Protein AF-0000000066246625 (afdb_homodimer)

Secondary structure (DSSP, 8-state):
--HHHHHHHHHHHHHHHH-S-SS--EEEEE--SSHHHHHHHHHHHHTTTTTT-SEEEEEEEE---STHHHHHHHHHHHHHHHTT--EEEEE--HHHHHHHHT--HHHHHHHHHHHHHHHHHHHHT-SEEE----HHHHHHHHHHHHHH---HHHHH---SEETTEE-TTTT--HHHHHHHHHHHT------GGGG-TTSHHHHIIIIIHHHHHHH-TTHHHHHHHHHHHHHHHHHHHHHHHHHHHHHHEETTEEEHHHHHTS-HHHHHHHHHHHHT---HHHHHHHHHHHHH--EEEEETTEEEEEETTEEEEPP--/--HHHHHHHHHHHHHHHH-S-SS--EEEEE--SSHHHHHHHHHHHHTTTTTT-SEEEEEEEE---STHHHHHHHHHHHHHHHTT--EEEEE--HHHHHHHHT--HHHHHHHHHHHHHHHHHHHHT-SEEE----HHHHHHHHHHHHHH---HHHHH---SEETTEE-TTTT--HHHHHHHHHHHT------GGGG-TTSHHHHIIIIIHHHHHHH-TTHHHHHHHHHHHHHHHHHHHHHHHHHHHHHHEETTEEEHHHHHTS-HHHHHHHHHHHHT---HHHHHHHHHHHHH--EEEEETTEEEEEETTEEEEPP--

Radius of gyration: 28.13 Å; Cα contacts (8 Å, |Δi|>4): 980; chains: 2; bounding box: 55×79×74 Å

Nearest PDB structures (foldseek):
  2e89-assembly2_C  TM=9.844E-01  e=4.772E-52  Aquifex aeolicus
  3a2k-assembly2_B  TM=9.152E-01  e=1.745E-19  Geobacillus kaustophilus
  1ni5-assembly1_A-2  TM=7.942E-01  e=8.695E-17  Escherichia coli
  6scy-assembly1_B  TM=7.956E-01  e=1.025E-09  Methanococcus maripaludis S2
  6scy-assembly1_A  TM=7.837E-01  e=1.794E-09  Methanococcus maripaludis S2

Structure (mmCIF, N/CA/C/O backbone):
data_AF-0000000066246625-model_v1
#
loop_
_entity.id
_entity.type
_entity.pdbx_description
1 polymer 'tRNA(Ile)-lysidine synthase'
#
loop_
_atom_site.group_PDB
_atom_site.id
_atom_site.type_symbol
_atom_site.label_atom_id
_atom_site.label_alt_id
_atom_site.label_comp_id
_atom_site.label_asym_id
_atom_site.label_entity_id
_atom_site.label_seq_id
_atom_site.pdbx_PDB_ins_code
_atom_site.Cartn_x
_atom_site.Cartn_y
_atom_site.Cartn_z
_atom_site.occupancy
_atom_site.B_iso_or_equiv
_atom_site.auth_seq_id
_atom_site.auth_comp_id
_atom_site.auth_asym_id
_atom_site.auth_atom_id
_atom_site.pdbx_PDB_model_num
ATOM 1 N N . MET A 1 1 ? 6.844 28.906 -13.219 1 78.12 1 MET A N 1
ATOM 2 C CA . MET A 1 1 ? 6.113 29.312 -12.023 1 78.12 1 MET A CA 1
ATOM 3 C C . MET A 1 1 ? 7.07 29.578 -10.867 1 78.12 1 MET A C 1
ATOM 5 O O . MET A 1 1 ? 8.008 28.812 -10.641 1 78.12 1 MET A O 1
ATOM 9 N N . ASN A 1 2 ? 6.992 30.719 -10.297 1 94 2 ASN A N 1
ATOM 10 C CA . ASN A 1 2 ? 7.895 31.016 -9.195 1 94 2 ASN A CA 1
ATOM 11 C C . ASN A 1 2 ? 7.66 30.094 -8 1 94 2 ASN A C 1
ATOM 13 O O . ASN A 1 2 ? 6.57 29.531 -7.848 1 94 2 ASN A O 1
ATOM 17 N N . PRO A 1 3 ? 8.641 29.812 -7.262 1 96.5 3 PRO A N 1
ATOM 18 C CA . PRO A 1 3 ? 8.578 28.875 -6.148 1 96.5 3 PRO A CA 1
ATOM 19 C C . PRO A 1 3 ? 7.473 29.203 -5.152 1 96.5 3 PRO A C 1
ATOM 21 O O . PRO A 1 3 ? 6.82 28.312 -4.613 1 96.5 3 PRO A O 1
ATOM 24 N N . GLU A 1 4 ? 7.258 30.453 -4.977 1 97.25 4 GLU A N 1
ATOM 25 C CA . GLU A 1 4 ? 6.207 30.875 -4.055 1 97.25 4 GLU A CA 1
ATOM 26 C C . GLU A 1 4 ? 4.828 30.484 -4.578 1 97.25 4 GLU A C 1
ATOM 28 O O . GLU A 1 4 ? 4.027 29.891 -3.854 1 97.25 4 GLU A O 1
ATOM 33 N N . SER A 1 5 ? 4.566 30.781 -5.801 1 97.5 5 SER A N 1
ATOM 34 C CA . SER A 1 5 ? 3.271 30.484 -6.406 1 97.5 5 SER A CA 1
ATOM 35 C C . SER A 1 5 ? 2.992 28.984 -6.41 1 97.5 5 SER A C 1
ATOM 37 O O . SER A 1 5 ? 1.848 28.562 -6.242 1 97.5 5 SER A O 1
ATOM 39 N N . ARG A 1 6 ? 4.035 28.25 -6.598 1 97.44 6 ARG A N 1
ATOM 40 C CA . ARG A 1 6 ? 3.895 26.797 -6.633 1 97.44 6 ARG A CA 1
ATOM 41 C C . ARG A 1 6 ? 3.395 26.266 -5.297 1 97.44 6 ARG A C 1
ATOM 43 O O . ARG A 1 6 ? 2.443 25.484 -5.25 1 97.44 6 ARG A O 1
ATOM 50 N N . VAL A 1 7 ? 4.008 26.688 -4.203 1 98.56 7 VAL A N 1
ATOM 51 C CA . VAL A 1 7 ? 3.635 26.219 -2.867 1 98.56 7 VAL A CA 1
ATOM 52 C C . VAL A 1 7 ? 2.238 26.734 -2.516 1 98.56 7 VAL A C 1
ATOM 54 O O . VAL A 1 7 ? 1.391 25.969 -2.051 1 98.56 7 VAL A O 1
ATOM 57 N N . ILE A 1 8 ? 1.948 27.984 -2.809 1 98.5 8 ILE A N 1
ATOM 58 C CA . ILE A 1 8 ? 0.669 28.594 -2.479 1 98.5 8 ILE A CA 1
ATOM 59 C C . ILE A 1 8 ? -0.456 27.891 -3.227 1 98.5 8 ILE A C 1
ATOM 61 O O . ILE A 1 8 ? -1.505 27.594 -2.646 1 98.5 8 ILE A O 1
ATOM 65 N N . ARG A 1 9 ? -0.233 27.578 -4.465 1 98.12 9 ARG A N 1
ATOM 66 C CA . ARG A 1 9 ? -1.24 26.891 -5.273 1 98.12 9 ARG A CA 1
ATOM 67 C C . ARG A 1 9 ? -1.572 25.516 -4.691 1 98.12 9 ARG A C 1
ATOM 69 O O . ARG A 1 9 ? -2.732 25.109 -4.695 1 98.12 9 ARG A O 1
ATOM 76 N N . LYS A 1 10 ? -0.578 24.844 -4.234 1 98.5 10 LYS A N 1
ATOM 77 C CA . LYS A 1 10 ? -0.792 23.516 -3.666 1 98.5 10 LYS A CA 1
ATOM 78 C C . LYS A 1 10 ? -1.55 23.594 -2.344 1 98.5 10 LYS A C 1
ATOM 80 O O . LYS A 1 10 ? -2.396 22.75 -2.055 1 98.5 10 LYS A O 1
ATOM 85 N N . VAL A 1 11 ? -1.234 24.609 -1.542 1 98.69 11 VAL A N 1
ATOM 86 C CA . VAL A 1 11 ? -1.95 24.797 -0.286 1 98.69 11 VAL A CA 1
ATOM 87 C C . VAL A 1 11 ? -3.414 25.125 -0.57 1 98.69 11 VAL A C 1
ATOM 89 O O . VAL A 1 11 ? -4.312 24.594 0.083 1 98.69 11 VAL A O 1
ATOM 92 N N . LEU A 1 12 ? -3.633 25.938 -1.558 1 98.38 12 LEU A N 1
ATOM 93 C CA . LEU A 1 12 ? -4.992 26.312 -1.937 1 98.38 12 LEU A CA 1
ATOM 94 C C . LEU A 1 12 ? -5.734 25.109 -2.525 1 98.38 12 LEU A C 1
ATOM 96 O O . LEU A 1 12 ? -6.926 24.938 -2.268 1 98.38 12 LEU A O 1
ATOM 100 N N . ALA A 1 13 ? -5.055 24.328 -3.332 1 97.75 13 ALA A N 1
ATOM 101 C CA . ALA A 1 13 ? -5.66 23.109 -3.873 1 97.75 13 ALA A CA 1
ATOM 102 C C . ALA A 1 13 ? -6.094 22.172 -2.752 1 97.75 13 ALA A C 1
ATOM 104 O O . ALA A 1 13 ? -7.172 21.578 -2.818 1 97.75 13 ALA A O 1
ATOM 105 N N . LEU A 1 14 ? -5.25 22.062 -1.766 1 98.06 14 LEU A N 1
ATOM 106 C CA . LEU A 1 14 ? -5.598 21.234 -0.619 1 98.06 14 LEU A CA 1
ATOM 107 C C . LEU A 1 14 ? -6.844 21.766 0.08 1 98.06 14 LEU A C 1
ATOM 109 O O . LEU A 1 14 ? -7.723 21 0.469 1 98.06 14 LEU A O 1
ATOM 113 N N . GLN A 1 15 ? -6.852 23.078 0.323 1 97.94 15 GLN A N 1
ATOM 114 C CA . GLN A 1 15 ? -8.016 23.688 0.948 1 97.94 15 GLN A CA 1
ATOM 115 C C . GLN A 1 15 ? -9.289 23.391 0.163 1 97.94 15 GLN A C 1
ATOM 117 O O . GLN A 1 15 ? -10.336 23.109 0.751 1 97.94 15 GLN A O 1
ATOM 122 N N . ASN A 1 16 ? -9.172 23.422 -1.112 1 96.06 16 ASN A N 1
ATOM 123 C CA . ASN A 1 16 ? -10.328 23.156 -1.963 1 96.06 16 ASN A CA 1
ATOM 124 C C . ASN A 1 16 ? -10.758 21.688 -1.871 1 96.06 16 ASN A C 1
ATOM 126 O O . ASN A 1 16 ? -11.945 21.391 -1.812 1 96.06 16 ASN A O 1
ATOM 130 N N . ASP A 1 17 ? -9.812 20.828 -1.846 1 94.69 17 ASP A N 1
ATOM 131 C CA . ASP A 1 17 ? -10.078 19.391 -1.855 1 94.69 17 ASP A CA 1
ATOM 132 C C . ASP A 1 17 ? -10.602 18.922 -0.5 1 94.69 17 ASP A C 1
ATOM 134 O O . ASP A 1 17 ? -11.484 18.062 -0.434 1 94.69 17 ASP A O 1
ATOM 138 N N . GLU A 1 18 ? -10.008 19.531 0.627 1 95.5 18 GLU A N 1
ATOM 139 C CA . GLU A 1 18 ? -10.156 18.875 1.925 1 95.5 18 GLU A CA 1
ATOM 140 C C . GLU A 1 18 ? -10.789 19.828 2.945 1 95.5 18 GLU A C 1
ATOM 142 O O . GLU A 1 18 ? -11.203 19.391 4.023 1 95.5 18 GLU A O 1
ATOM 147 N N . LYS A 1 19 ? -10.906 21.047 2.623 1 96 19 LYS A N 1
ATOM 148 C CA . LYS A 1 19 ? -11.445 22.062 3.541 1 96 19 LYS A CA 1
ATOM 149 C C . LYS A 1 19 ? -10.766 21.969 4.902 1 96 19 LYS A C 1
ATOM 151 O O . LYS A 1 19 ? -11.43 21.844 5.934 1 96 19 LYS A O 1
ATOM 156 N N . ILE A 1 20 ? -9.445 22.109 4.922 1 96 20 ILE A N 1
ATOM 157 C CA . ILE A 1 20 ? -8.672 21.922 6.145 1 96 20 ILE A CA 1
ATOM 158 C C . ILE A 1 20 ? -9.031 23 7.16 1 96 20 ILE A C 1
ATOM 160 O O . ILE A 1 20 ? -9.086 22.734 8.367 1 96 20 ILE A O 1
ATOM 164 N N . PHE A 1 21 ? -9.258 24.25 6.691 1 96.94 21 PHE A N 1
ATOM 165 C CA . PHE A 1 21 ? -9.797 25.328 7.531 1 96.94 21 PHE A CA 1
ATOM 166 C C . PHE A 1 21 ? -11.25 25.609 7.176 1 96.94 21 PHE A C 1
ATOM 168 O O . PHE A 1 21 ? -11.539 26.141 6.102 1 96.94 21 PHE A O 1
ATOM 175 N N . SER A 1 22 ? -12.109 25.141 7.957 1 95.19 22 SER A N 1
ATOM 176 C CA . SER A 1 22 ? -13.539 25.312 7.742 1 95.19 22 SER A CA 1
ATOM 177 C C . SER A 1 22 ? -14.203 25.969 8.953 1 95.19 22 SER A C 1
ATOM 179 O O . SER A 1 22 ? -15.016 25.359 9.633 1 95.19 22 SER A O 1
ATOM 181 N N . GLY A 1 23 ? -13.812 27.172 9.219 1 94.25 23 GLY A N 1
ATOM 182 C CA . GLY A 1 23 ? -14.375 27.938 10.32 1 94.25 23 GLY A CA 1
ATOM 183 C C . GLY A 1 23 ? -13.367 28.25 11.406 1 94.25 23 GLY A C 1
ATOM 184 O O . GLY A 1 23 ? -13.625 29.078 12.281 1 94.25 23 GLY A O 1
ATOM 185 N N . GLU A 1 24 ? -12.25 27.562 11.398 1 96.56 24 GLU A N 1
ATOM 186 C CA . GLU A 1 24 ? -11.188 27.891 12.344 1 96.56 24 GLU A CA 1
ATOM 187 C C . GLU A 1 24 ? -10.617 29.281 12.086 1 96.56 24 GLU A C 1
ATOM 189 O O . GLU A 1 24 ? -10.367 29.656 10.938 1 96.56 24 GLU A O 1
ATOM 194 N N . ARG A 1 25 ? -10.453 30.031 13.18 1 97.12 25 ARG A N 1
ATOM 195 C CA . ARG A 1 25 ? -10 31.422 13.031 1 97.12 25 ARG A CA 1
ATOM 196 C C . ARG A 1 25 ? -8.711 31.656 13.797 1 97.12 25 ARG A C 1
ATOM 198 O O . ARG A 1 25 ? -7.969 32.594 13.5 1 97.12 25 ARG A O 1
ATOM 205 N N . ARG A 1 26 ? -8.492 30.859 14.812 1 98.56 26 ARG A N 1
ATOM 206 C CA . ARG A 1 26 ? -7.277 30.953 15.617 1 98.56 26 ARG A CA 1
ATOM 207 C C . ARG A 1 26 ? -6.426 29.703 15.484 1 98.56 26 ARG A C 1
ATOM 209 O O . ARG A 1 26 ? -6.824 28.625 15.945 1 98.56 26 ARG A O 1
ATOM 216 N N . VAL A 1 27 ? -5.254 29.891 14.938 1 98.69 27 VAL A N 1
ATOM 217 C CA . VAL A 1 27 ? -4.434 28.734 14.586 1 98.69 27 VAL A CA 1
ATOM 218 C C . VAL A 1 27 ? -3.121 28.766 15.367 1 98.69 27 VAL A C 1
ATOM 220 O O . VAL A 1 27 ? -2.441 29.797 15.398 1 98.69 27 VAL A O 1
ATOM 223 N N . LEU A 1 28 ? -2.822 27.672 16.031 1 98.81 28 LEU A N 1
ATOM 224 C CA . LEU A 1 28 ? -1.542 27.484 16.703 1 98.81 28 LEU A CA 1
ATOM 225 C C . LEU A 1 28 ? -0.591 26.656 15.828 1 98.81 28 LEU A C 1
ATOM 227 O O . LEU A 1 28 ? -0.894 25.516 15.477 1 98.81 28 LEU A O 1
ATOM 231 N N . ILE A 1 29 ? 0.543 27.234 15.484 1 98.75 29 ILE A N 1
ATOM 232 C CA . ILE A 1 29 ? 1.502 26.547 14.633 1 98.75 29 ILE A CA 1
ATOM 233 C C . ILE A 1 29 ? 2.547 25.844 15.5 1 98.75 29 ILE A C 1
ATOM 235 O O . ILE A 1 29 ? 3.174 26.469 16.359 1 98.75 29 ILE A O 1
ATOM 239 N N . ALA A 1 30 ? 2.666 24.547 15.328 1 98.12 30 ALA A N 1
ATOM 240 C CA . ALA A 1 30 ? 3.814 23.859 15.906 1 98.12 30 ALA A CA 1
ATOM 241 C C . ALA A 1 30 ? 5.113 24.297 15.234 1 98.12 30 ALA A C 1
ATOM 243 O O . ALA A 1 30 ? 5.434 23.844 14.133 1 98.12 30 ALA A O 1
ATOM 244 N N . PHE A 1 31 ? 5.879 25.062 15.969 1 97 31 PHE A N 1
ATOM 245 C CA . PHE A 1 31 ? 7.008 25.766 15.367 1 97 31 PHE A CA 1
ATOM 246 C C . PHE A 1 31 ? 8.328 25.234 15.906 1 97 31 PHE A C 1
ATOM 248 O O . PHE A 1 31 ? 8.633 25.391 17.078 1 97 31 PHE A O 1
ATOM 255 N N . SER A 1 32 ? 9.086 24.656 15.062 1 92.94 32 SER A N 1
ATOM 256 C CA . SER A 1 32 ? 10.367 24.094 15.477 1 92.94 32 SER A CA 1
ATOM 257 C C . SER A 1 32 ? 11.516 25.031 15.141 1 92.94 32 SER A C 1
ATOM 259 O O . SER A 1 32 ? 12.617 24.906 15.68 1 92.94 32 SER A O 1
ATOM 261 N N . GLY A 1 33 ? 11.25 25.938 14.227 1 94.12 33 GLY A N 1
ATOM 262 C CA . GLY A 1 33 ? 12.312 26.797 13.727 1 94.12 33 GLY A CA 1
ATOM 263 C C . GLY A 1 33 ? 13 26.25 12.492 1 94.12 33 GLY A C 1
ATOM 264 O O . GLY A 1 33 ? 13.773 26.953 11.844 1 94.12 33 GLY A O 1
ATOM 265 N N . GLY A 1 34 ? 12.672 25.047 12.164 1 94.69 34 GLY A N 1
ATOM 266 C CA . GLY A 1 34 ? 13.203 24.469 10.938 1 94.69 34 GLY A CA 1
ATOM 267 C C . GLY A 1 34 ? 12.555 25.016 9.688 1 94.69 34 GLY A C 1
ATOM 268 O O . GLY A 1 34 ? 11.547 25.734 9.766 1 94.69 34 GLY A O 1
ATOM 269 N N . VAL A 1 35 ? 13.062 24.688 8.555 1 96.62 35 VAL A N 1
ATOM 270 C CA . VAL A 1 35 ? 12.656 25.281 7.285 1 96.62 35 VAL A CA 1
ATOM 271 C C . VAL A 1 35 ? 11.172 24.984 7.035 1 96.62 35 VAL A C 1
ATOM 273 O O . VAL A 1 35 ? 10.445 25.844 6.531 1 96.62 35 VAL A O 1
ATOM 276 N N . ASP A 1 36 ? 10.695 23.828 7.43 1 97.38 36 ASP A N 1
ATOM 277 C CA . ASP A 1 36 ? 9.305 23.453 7.168 1 97.38 36 ASP A CA 1
ATOM 278 C C . ASP A 1 36 ? 8.344 24.328 7.957 1 97.38 36 ASP A C 1
ATOM 280 O O . ASP A 1 36 ? 7.383 24.875 7.398 1 97.38 36 ASP A O 1
ATOM 284 N N . SER A 1 37 ? 8.625 24.484 9.25 1 97.75 37 SER A N 1
ATOM 285 C CA . SER A 1 37 ? 7.727 25.266 10.094 1 97.75 37 SER A CA 1
ATOM 286 C C . SER A 1 37 ? 7.809 26.75 9.766 1 97.75 37 SER A C 1
ATOM 288 O O . SER A 1 37 ? 6.812 27.469 9.852 1 97.75 37 SER A O 1
ATOM 290 N N . VAL A 1 38 ? 8.984 27.188 9.367 1 98.12 38 VAL A N 1
ATOM 291 C CA . VAL A 1 38 ? 9.164 28.578 8.969 1 98.12 38 VAL A CA 1
ATOM 292 C C . VAL A 1 38 ? 8.336 28.859 7.715 1 98.12 38 VAL A C 1
ATOM 294 O O . VAL A 1 38 ? 7.629 29.875 7.648 1 98.12 38 VAL A O 1
ATOM 297 N N . VAL A 1 39 ? 8.422 27.969 6.746 1 98.69 39 VAL A N 1
ATOM 298 C CA . VAL A 1 39 ? 7.688 28.156 5.5 1 98.69 39 VAL A CA 1
ATOM 299 C C . VAL A 1 39 ? 6.188 28.062 5.766 1 98.69 39 VAL A C 1
ATOM 301 O O . VAL A 1 39 ? 5.406 28.859 5.234 1 98.69 39 VAL A O 1
ATOM 304 N N . LEU A 1 40 ? 5.793 27.125 6.566 1 98.75 40 LEU A N 1
ATOM 305 C CA . LEU A 1 40 ? 4.383 27.016 6.93 1 98.75 40 LEU A CA 1
ATOM 306 C C . LEU A 1 40 ? 3.877 28.328 7.504 1 98.75 40 LEU A C 1
ATOM 308 O O . LEU A 1 40 ? 2.807 28.812 7.121 1 98.75 40 LEU A O 1
ATOM 312 N N . THR A 1 41 ? 4.66 28.875 8.453 1 98.62 41 THR A N 1
ATOM 313 C CA . THR A 1 41 ? 4.277 30.125 9.102 1 98.62 41 THR A CA 1
ATOM 314 C C . THR A 1 41 ? 4.121 31.234 8.07 1 98.62 41 THR A C 1
ATOM 316 O O . THR A 1 41 ? 3.117 31.953 8.07 1 98.62 41 THR A O 1
ATOM 319 N N . ASP A 1 42 ? 5.105 31.359 7.172 1 98.56 42 ASP A N 1
ATOM 320 C CA . ASP A 1 42 ? 5.074 32.406 6.148 1 98.56 42 ASP A CA 1
ATOM 321 C C . ASP A 1 42 ? 3.852 32.25 5.246 1 98.56 42 ASP A C 1
ATOM 323 O O . ASP A 1 42 ? 3.184 33.219 4.914 1 98.56 42 ASP A O 1
ATOM 327 N N . VAL A 1 43 ? 3.561 31.031 4.848 1 98.56 43 VAL A N 1
ATOM 328 C CA . VAL A 1 43 ? 2.451 30.719 3.953 1 98.56 43 VAL A CA 1
ATOM 329 C C . VAL A 1 43 ? 1.128 31.078 4.629 1 98.56 43 VAL A C 1
ATOM 331 O O . VAL A 1 43 ? 0.253 31.688 4.016 1 98.56 43 VAL A O 1
ATOM 334 N N . LEU A 1 44 ? 0.984 30.719 5.91 1 98.38 44 LEU A N 1
ATOM 335 C CA . LEU A 1 44 ? -0.272 30.969 6.609 1 98.38 44 LEU A CA 1
ATOM 336 C C . LEU A 1 44 ? -0.472 32.469 6.848 1 98.38 44 LEU A C 1
ATOM 338 O O . LEU A 1 44 ? -1.599 32.969 6.785 1 98.38 44 LEU A O 1
ATOM 342 N N . LEU A 1 45 ? 0.594 33.156 7.141 1 97.94 45 LEU A N 1
ATOM 343 C CA . LEU A 1 45 ? 0.494 34.594 7.301 1 97.94 45 LEU A CA 1
ATOM 344 C C . LEU A 1 45 ? 0.076 35.281 5.992 1 97.94 45 LEU A C 1
ATOM 346 O O . LEU A 1 45 ? -0.729 36.188 5.992 1 97.94 45 LEU A O 1
ATOM 350 N N . LYS A 1 46 ? 0.612 34.781 4.898 1 97.25 46 LYS A N 1
ATOM 351 C CA . LYS A 1 46 ? 0.278 35.312 3.578 1 97.25 46 LYS A CA 1
ATOM 352 C C . LYS A 1 46 ? -1.182 35.031 3.23 1 97.25 46 LYS A C 1
ATOM 354 O O . LYS A 1 46 ? -1.833 35.844 2.572 1 97.25 46 LYS A O 1
ATOM 359 N N . LEU A 1 47 ? -1.657 33.906 3.654 1 97.69 47 LEU A N 1
ATOM 360 C CA . LEU A 1 47 ? -3.006 33.5 3.293 1 97.69 47 LEU A CA 1
ATOM 361 C C . LEU A 1 47 ? -3.982 33.75 4.434 1 97.69 47 LEU A C 1
ATOM 363 O O . LEU A 1 47 ? -5.078 33.188 4.461 1 97.69 47 LEU A O 1
ATOM 367 N N . LYS A 1 48 ? -3.561 34.531 5.395 1 97.06 48 LYS A N 1
ATOM 368 C CA . LYS A 1 48 ? -4.34 34.812 6.598 1 97.06 48 LYS A CA 1
ATOM 369 C C . LYS A 1 48 ? -5.746 35.281 6.254 1 97.06 48 LYS A C 1
ATOM 371 O O . LYS A 1 48 ? -6.727 34.812 6.82 1 97.06 48 LYS A O 1
ATOM 376 N N . ASN A 1 49 ? -5.871 36.188 5.281 1 96.31 49 ASN A N 1
ATOM 377 C CA . ASN A 1 49 ? -7.16 36.75 4.887 1 96.31 49 ASN A CA 1
ATOM 378 C C . ASN A 1 49 ? -7.984 35.75 4.078 1 96.31 49 ASN A C 1
ATOM 380 O O . ASN A 1 49 ? -9.195 35.656 4.262 1 96.31 49 ASN A O 1
ATOM 384 N N . TYR A 1 50 ? -7.258 35.062 3.225 1 95.69 50 TYR A N 1
ATOM 385 C CA . TYR A 1 50 ? -7.949 34.094 2.416 1 95.69 50 TYR A CA 1
ATOM 386 C C . TYR A 1 50 ? -8.641 33.031 3.297 1 95.69 50 TYR A C 1
ATOM 388 O O . TYR A 1 50 ? -9.773 32.656 3.031 1 95.69 50 TYR A O 1
ATOM 396 N N . PHE A 1 51 ? -8.031 32.656 4.387 1 96.75 51 PHE A N 1
ATOM 397 C CA . PHE A 1 51 ? -8.555 31.625 5.277 1 96.75 51 PHE A CA 1
ATOM 398 C C . PHE A 1 51 ? -9.406 32.25 6.383 1 96.75 51 PHE A C 1
ATOM 400 O O . PHE A 1 51 ? -9.945 31.531 7.23 1 96.75 51 PHE A O 1
ATOM 407 N N . SER A 1 52 ? -9.523 33.531 6.422 1 96.44 52 SER A N 1
ATOM 408 C CA . SER A 1 52 ? -10.258 34.281 7.449 1 96.44 52 SER A CA 1
ATOM 409 C C . SER A 1 52 ? -9.703 33.969 8.836 1 96.44 52 SER A C 1
ATOM 411 O O . SER A 1 52 ? -10.469 33.75 9.781 1 96.44 52 SER A O 1
ATOM 413 N N . LEU A 1 53 ? -8.352 33.906 8.891 1 96.94 53 LEU A N 1
ATOM 414 C CA . LEU A 1 53 ? -7.707 33.688 10.18 1 96.94 53 LEU A CA 1
ATOM 415 C C . LEU A 1 53 ? -7.598 34.969 10.977 1 96.94 53 LEU A C 1
ATOM 417 O O . LEU A 1 53 ? -7.133 36 10.461 1 96.94 53 LEU A O 1
ATOM 421 N N . LYS A 1 54 ? -8 34.906 12.195 1 97.19 54 LYS A N 1
ATOM 422 C CA . LYS A 1 54 ? -7.93 36.094 13.07 1 97.19 54 LYS A CA 1
ATOM 423 C C . LYS A 1 54 ? -6.602 36.125 13.812 1 97.19 54 LYS A C 1
ATOM 425 O O . LYS A 1 54 ? -6.086 37.219 14.102 1 97.19 54 LYS A O 1
ATOM 430 N N . GLU A 1 55 ? -6.098 34.906 14.141 1 97.81 55 GLU A N 1
ATOM 431 C CA . GLU A 1 55 ? -4.844 34.844 14.891 1 97.81 55 GLU A CA 1
ATOM 432 C C . GLU A 1 55 ? -4.035 33.625 14.484 1 97.81 55 GLU A C 1
ATOM 434 O O . GLU A 1 55 ? -4.59 32.531 14.289 1 97.81 55 GLU A O 1
ATOM 439 N N . VAL A 1 56 ? -2.826 33.875 14.281 1 98.19 56 VAL A N 1
ATOM 440 C CA . VAL A 1 56 ? -1.84 32.812 14.086 1 98.19 56 VAL A CA 1
ATOM 441 C C . VAL A 1 56 ? -0.707 32.969 15.094 1 98.19 56 VAL A C 1
ATOM 443 O O . VAL A 1 56 ? -0.061 34.031 15.156 1 98.19 56 VAL A O 1
ATOM 446 N N . ALA A 1 57 ? -0.526 31.984 15.914 1 98.62 57 ALA A N 1
ATOM 447 C CA . ALA A 1 57 ? 0.515 32.031 16.938 1 98.62 57 ALA A CA 1
ATOM 448 C C . ALA A 1 57 ? 1.46 30.828 16.797 1 98.62 57 ALA A C 1
ATOM 450 O O . ALA A 1 57 ? 1.164 29.875 16.078 1 98.62 57 ALA A O 1
ATOM 451 N N . LEU A 1 58 ? 2.607 30.969 17.453 1 98.62 58 LEU A N 1
ATOM 452 C CA . LEU A 1 58 ? 3.623 29.922 17.391 1 98.62 58 LEU A CA 1
ATOM 453 C C . LEU A 1 58 ? 3.742 29.203 18.719 1 98.62 58 LEU A C 1
ATOM 455 O O . LEU A 1 58 ? 3.561 29.812 19.781 1 98.62 58 LEU A O 1
ATOM 459 N N . ALA A 1 59 ? 3.941 27.984 18.656 1 98.19 59 ALA A N 1
ATOM 460 C CA . ALA A 1 59 ? 4.305 27.203 19.844 1 98.19 59 ALA A CA 1
ATOM 461 C C . ALA A 1 59 ? 5.578 26.391 19.594 1 98.19 59 ALA A C 1
ATOM 463 O O . ALA A 1 59 ? 5.648 25.609 18.641 1 98.19 59 ALA A O 1
ATOM 464 N N . HIS A 1 60 ? 6.52 26.625 20.391 1 96.5 60 HIS A N 1
ATOM 465 C CA . HIS A 1 60 ? 7.805 25.953 20.281 1 96.5 60 HIS A CA 1
ATOM 466 C C . HIS A 1 60 ? 8.07 25.062 21.484 1 96.5 60 HIS A C 1
ATOM 468 O O . HIS A 1 60 ? 7.977 25.516 22.641 1 96.5 60 HIS A O 1
ATOM 474 N N . PHE A 1 61 ? 8.328 23.812 21.156 1 92.56 61 PHE A N 1
ATOM 475 C CA . PHE A 1 61 ? 8.641 22.859 22.219 1 92.56 61 PHE A CA 1
ATOM 476 C C . PHE A 1 61 ? 10.125 22.5 22.203 1 92.56 61 PHE A C 1
ATOM 478 O O . PHE A 1 61 ? 10.633 21.938 21.234 1 92.56 61 PHE A O 1
ATOM 485 N N . ASN A 1 62 ? 10.797 22.828 23.219 1 87.62 62 ASN A N 1
ATOM 486 C CA . ASN A 1 62 ? 12.211 22.531 23.391 1 87.62 62 ASN A CA 1
ATOM 487 C C . ASN A 1 62 ? 12.43 21.172 24.031 1 87.62 62 ASN A C 1
ATOM 489 O O . ASN A 1 62 ? 12.164 21 25.219 1 87.62 62 ASN A O 1
ATOM 493 N N . HIS A 1 63 ? 12.953 20.281 23.312 1 80.12 63 HIS A N 1
ATOM 494 C CA . HIS A 1 63 ? 13.117 18.891 23.734 1 80.12 63 HIS A CA 1
ATOM 495 C C . HIS A 1 63 ? 14.297 18.75 24.688 1 80.12 63 HIS A C 1
ATOM 497 O O . HIS A 1 63 ? 14.43 17.719 25.359 1 80.12 63 HIS A O 1
ATOM 503 N N . MET A 1 64 ? 15.102 19.703 24.781 1 70.75 64 MET A N 1
ATOM 504 C CA . MET A 1 64 ? 16.266 19.781 25.656 1 70.75 64 MET A CA 1
ATOM 505 C C . MET A 1 64 ? 17.219 18.609 25.406 1 70.75 64 MET A C 1
ATOM 507 O O . MET A 1 64 ? 17.766 18.031 26.344 1 70.75 64 MET A O 1
ATOM 511 N N . LEU A 1 65 ? 17.172 18.156 24.172 1 67.44 65 LEU A N 1
ATOM 512 C CA . LEU A 1 65 ? 17.953 16.953 23.859 1 67.44 65 LEU A CA 1
ATOM 513 C C . LEU A 1 65 ? 19.391 17.328 23.5 1 67.44 65 LEU A C 1
ATOM 515 O O . LEU A 1 65 ? 20.297 16.5 23.594 1 67.44 65 LEU A O 1
ATOM 519 N N . ARG A 1 66 ? 19.578 18.562 23.031 1 67.25 66 ARG A N 1
ATOM 520 C CA . ARG A 1 66 ? 20.906 18.969 22.578 1 67.25 66 ARG A CA 1
ATOM 521 C C . ARG A 1 66 ? 21.219 20.391 23.047 1 67.25 66 ARG A C 1
ATOM 523 O O . ARG A 1 66 ? 20.328 21.125 23.453 1 67.25 66 ARG A O 1
ATOM 530 N N . GLU A 1 67 ? 22.469 20.609 22.969 1 67.19 67 GLU A N 1
ATOM 531 C CA . GLU A 1 67 ? 22.938 21.938 23.344 1 67.19 67 GLU A CA 1
ATOM 532 C C . GLU A 1 67 ? 22.375 23 22.406 1 67.19 67 GLU A C 1
ATOM 534 O O . GLU A 1 67 ? 22.109 24.141 22.844 1 67.19 67 GLU A O 1
ATOM 539 N N . SER A 1 68 ? 22.141 22.578 21.281 1 72.44 68 SER A N 1
ATOM 540 C CA . SER A 1 68 ? 21.656 23.531 20.281 1 72.44 68 SER A CA 1
ATOM 541 C C . SER A 1 68 ? 20.203 23.906 20.531 1 72.44 68 SER A C 1
ATOM 543 O O . SER A 1 68 ? 19.672 24.812 19.891 1 72.44 68 SER A O 1
ATOM 545 N N . ALA A 1 69 ? 19.594 23.281 21.5 1 76.94 69 ALA A N 1
ATOM 546 C CA . ALA A 1 69 ? 18.172 23.5 21.781 1 76.94 69 ALA A CA 1
ATOM 547 C C . ALA A 1 69 ? 17.922 24.938 22.219 1 76.94 69 ALA A C 1
ATOM 549 O O . ALA A 1 69 ? 16.922 25.547 21.859 1 76.94 69 ALA A O 1
ATOM 550 N N . GLU A 1 70 ? 18.797 25.453 22.906 1 81.62 70 GLU A N 1
ATOM 551 C CA . GLU A 1 70 ? 18.641 26.828 23.391 1 81.62 70 GLU A CA 1
ATOM 552 C C . GLU A 1 70 ? 18.766 27.828 22.234 1 81.62 70 GLU A C 1
ATOM 554 O O . GLU A 1 70 ? 18.047 28.828 22.188 1 81.62 70 GLU A O 1
ATOM 559 N N . ARG A 1 71 ? 19.688 27.531 21.438 1 83.88 71 ARG A N 1
ATOM 560 C CA . ARG A 1 71 ? 19.859 28.359 20.25 1 83.88 71 ARG A CA 1
ATOM 561 C C . ARG A 1 71 ? 18.594 28.328 19.391 1 83.88 71 ARG A C 1
ATOM 563 O O . ARG A 1 71 ? 18.172 29.375 18.875 1 83.88 71 ARG A O 1
ATOM 570 N N . ASP A 1 72 ? 18.062 27.234 19.234 1 87.56 72 ASP A N 1
ATOM 571 C CA . ASP A 1 72 ? 16.859 27.078 18.438 1 87.56 72 ASP A CA 1
ATOM 572 C C . ASP A 1 72 ? 15.688 27.844 19.062 1 87.56 72 ASP A C 1
ATOM 574 O O . ASP A 1 72 ? 14.898 28.469 18.359 1 87.56 72 ASP A O 1
ATOM 578 N N . GLU A 1 73 ? 15.633 27.734 20.344 1 90.81 73 GLU A N 1
ATOM 579 C CA . GLU A 1 73 ? 14.586 28.438 21.062 1 90.81 73 GLU A CA 1
ATOM 580 C C . GLU A 1 73 ? 14.703 29.953 20.859 1 90.81 73 GLU A C 1
ATOM 582 O O . GLU A 1 73 ? 13.703 30.625 20.625 1 90.81 73 GLU A O 1
ATOM 587 N N . GLU A 1 74 ? 15.906 30.438 20.969 1 93.06 74 GLU A N 1
ATOM 588 C CA . GLU A 1 74 ? 16.141 31.859 20.781 1 93.06 74 GLU A CA 1
ATOM 589 C C . GLU A 1 74 ? 15.781 32.312 19.359 1 93.06 74 GLU A C 1
ATOM 591 O O . GLU A 1 74 ? 15.211 33.375 19.156 1 93.06 74 GLU A O 1
ATOM 596 N N . PHE A 1 75 ? 16.156 31.5 18.484 1 94.25 75 PHE A N 1
ATOM 597 C CA . PHE A 1 75 ? 15.781 31.766 17.094 1 94.25 75 PHE A CA 1
ATOM 598 C C . PHE A 1 75 ? 14.266 31.891 16.969 1 94.25 75 PHE A C 1
ATOM 600 O O . PHE A 1 75 ? 13.766 32.812 16.312 1 94.25 75 PHE A O 1
ATOM 607 N N . CYS A 1 76 ? 13.586 31 17.594 1 95.81 76 CYS A N 1
ATOM 608 C CA . CYS A 1 76 ? 12.133 30.969 17.5 1 95.81 76 CYS A CA 1
ATOM 609 C C . CYS A 1 76 ? 11.516 32.219 18.094 1 95.81 76 CYS A C 1
ATOM 611 O O . CYS A 1 76 ? 10.594 32.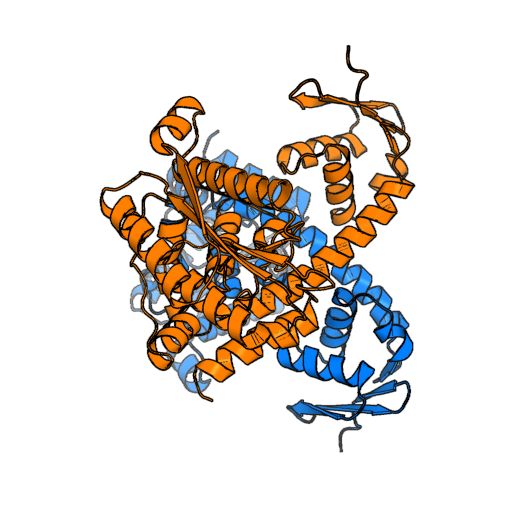812 17.531 1 95.81 76 CYS A O 1
ATOM 613 N N . LYS A 1 77 ? 12.039 32.625 19.203 1 96.38 77 LYS A N 1
ATOM 614 C CA . LYS A 1 77 ? 11.555 33.844 19.859 1 96.38 77 LYS A CA 1
ATOM 615 C C . LYS A 1 77 ? 11.812 35.094 19 1 96.38 77 LYS A C 1
ATOM 617 O O . LYS A 1 77 ? 10.938 35.938 18.859 1 96.38 77 LYS A O 1
ATOM 622 N N . GLU A 1 78 ? 12.961 35.125 18.469 1 96.88 78 GLU A N 1
ATOM 623 C CA . GLU A 1 78 ? 13.32 36.25 17.609 1 96.88 78 GLU A CA 1
ATOM 624 C C . GLU A 1 78 ? 12.453 36.281 16.344 1 96.88 78 GLU A C 1
ATOM 626 O O . GLU A 1 78 ? 12.031 37.344 15.906 1 96.88 78 GLU A O 1
ATOM 631 N N . PHE A 1 79 ? 12.32 35.094 15.797 1 96.62 79 PHE A N 1
ATOM 632 C CA . PHE A 1 79 ? 11.477 34.969 14.617 1 96.62 79 PHE A CA 1
ATOM 633 C C . PHE A 1 79 ? 10.078 35.5 14.883 1 96.62 79 PHE A C 1
ATOM 635 O O . PHE A 1 79 ? 9.547 36.281 14.07 1 96.62 79 PHE A O 1
ATOM 642 N N . ALA A 1 80 ? 9.508 35.156 16 1 97.62 80 ALA A N 1
ATOM 643 C CA . ALA A 1 80 ? 8.172 35.594 16.375 1 97.62 80 ALA A CA 1
ATOM 644 C C . ALA A 1 80 ? 8.141 37.125 16.594 1 97.62 80 ALA A C 1
ATOM 646 O O . ALA A 1 80 ? 7.223 37.812 16.141 1 97.62 80 ALA A O 1
ATOM 647 N N . LYS A 1 81 ? 9.125 37.594 17.297 1 97.12 81 LYS A N 1
ATOM 648 C CA . LYS A 1 81 ? 9.227 39.031 17.594 1 97.12 81 LYS A CA 1
ATOM 649 C C . LYS A 1 81 ? 9.289 39.844 16.312 1 97.12 81 LYS A C 1
ATOM 651 O O . LYS A 1 81 ? 8.578 40.844 16.172 1 97.12 81 LYS A O 1
ATOM 656 N N . GLU A 1 82 ? 10.055 39.438 15.406 1 96.44 82 GLU A N 1
ATOM 657 C CA . GLU A 1 82 ? 10.242 40.125 14.141 1 96.44 82 GLU A CA 1
ATOM 658 C C . GLU A 1 82 ? 8.945 40.188 13.344 1 96.44 82 GLU A C 1
ATOM 660 O O . GLU A 1 82 ? 8.727 41.125 12.578 1 96.44 82 GLU A O 1
ATOM 665 N N . ARG A 1 83 ? 8.102 39.281 13.547 1 96.06 83 ARG A N 1
ATOM 666 C CA . ARG A 1 83 ? 6.871 39.188 12.766 1 96.06 83 ARG A CA 1
ATOM 667 C C . ARG A 1 83 ? 5.66 39.594 13.617 1 96.06 83 ARG A C 1
ATOM 669 O O . ARG A 1 83 ? 4.52 39.438 13.18 1 96.06 83 ARG A O 1
ATOM 676 N N . ASN A 1 84 ? 5.949 40.031 14.812 1 96.56 84 ASN A N 1
ATOM 677 C CA . ASN A 1 84 ? 4.918 40.438 15.75 1 96.56 84 ASN A CA 1
ATOM 678 C C . ASN A 1 84 ? 3.906 39.344 16.016 1 96.56 84 ASN A C 1
ATOM 680 O O . ASN A 1 84 ? 2.697 39.562 15.922 1 96.56 84 ASN A O 1
ATOM 684 N N . MET A 1 85 ? 4.453 38.188 16.234 1 97.94 85 MET A N 1
ATOM 685 C CA . MET A 1 85 ? 3.607 37.031 16.531 1 97.94 85 MET A CA 1
ATOM 686 C C . MET A 1 85 ? 3.748 36.594 17.984 1 97.94 85 MET A C 1
ATOM 688 O O . MET A 1 85 ? 4.828 36.719 18.562 1 97.94 85 MET A O 1
ATOM 692 N N . LYS A 1 86 ? 2.627 36.188 18.516 1 98.12 86 LYS A N 1
ATOM 693 C CA . LYS A 1 86 ? 2.676 35.531 19.828 1 98.12 86 LYS A CA 1
ATOM 694 C C . LYS A 1 86 ? 3.354 34.156 19.75 1 98.12 86 LYS A C 1
ATOM 696 O O . LYS A 1 86 ? 3.121 33.406 18.812 1 98.12 86 LYS A O 1
ATOM 701 N N . ILE A 1 87 ? 4.23 33.875 20.734 1 98.12 87 ILE A N 1
ATOM 702 C CA . ILE A 1 87 ? 4.898 32.594 20.766 1 98.12 87 ILE A CA 1
ATOM 703 C C . ILE A 1 87 ? 4.832 31.984 22.172 1 98.12 87 ILE A C 1
ATOM 705 O O . ILE A 1 87 ? 5.004 32.719 23.156 1 98.12 87 ILE A O 1
ATOM 709 N N . PHE A 1 88 ? 4.445 30.75 22.219 1 98 88 PHE A N 1
ATOM 710 C CA . PHE A 1 88 ? 4.48 29.969 23.453 1 98 88 PHE A CA 1
ATOM 711 C C . PHE A 1 88 ? 5.656 29 23.438 1 98 88 PHE A C 1
ATOM 713 O O . PHE A 1 88 ? 5.898 28.312 22.453 1 98 88 PHE A O 1
ATOM 720 N N . VAL A 1 89 ? 6.41 29 24.531 1 96.38 89 VAL A N 1
ATOM 721 C CA . VAL A 1 89 ? 7.574 28.125 24.594 1 96.38 89 VAL A CA 1
ATOM 722 C C . VAL A 1 89 ? 7.414 27.141 25.75 1 96.38 89 VAL A C 1
ATOM 724 O O . VAL A 1 89 ? 7.031 27.531 26.859 1 96.38 89 VAL A O 1
ATOM 727 N N . GLY A 1 90 ? 7.523 25.891 25.406 1 93.25 90 GLY A N 1
ATOM 728 C CA . GLY A 1 90 ? 7.543 24.844 26.406 1 93.25 90 GLY A CA 1
ATOM 729 C C . GLY A 1 90 ? 8.844 24.062 26.438 1 93.25 90 GLY A C 1
ATOM 730 O O . GLY A 1 90 ? 9.555 23.984 25.422 1 93.25 90 GLY A O 1
ATOM 731 N N . LYS A 1 91 ? 9.188 23.562 27.641 1 91 91 LYS A N 1
ATOM 732 C CA . LYS A 1 91 ? 10.43 22.812 27.812 1 91 91 LYS A CA 1
ATOM 733 C C . LYS A 1 91 ? 10.227 21.609 28.719 1 91 91 LYS A C 1
ATOM 735 O O . LYS A 1 91 ? 9.523 21.703 29.734 1 91 91 LYS A O 1
ATOM 740 N N . GLU A 1 92 ? 10.68 20.547 28.219 1 88.81 92 GLU A N 1
ATOM 741 C CA . GLU A 1 92 ? 10.688 19.344 29.062 1 88.81 92 GLU A CA 1
ATOM 742 C C . GLU A 1 92 ? 11.883 18.453 28.734 1 88.81 92 GLU A C 1
ATOM 744 O O . GLU A 1 92 ? 12.375 18.453 27.594 1 88.81 92 GLU A O 1
ATOM 749 N N . ASP A 1 93 ? 12.32 17.719 29.672 1 88.31 93 ASP A N 1
ATOM 750 C CA . ASP A 1 93 ? 13.398 16.75 29.469 1 88.31 93 ASP A CA 1
ATOM 751 C C . ASP A 1 93 ? 12.875 15.461 28.844 1 88.31 93 ASP A C 1
ATOM 753 O O . ASP A 1 93 ? 12.492 14.531 29.562 1 88.31 93 ASP A O 1
ATOM 757 N N . VAL A 1 94 ? 13.008 15.375 27.516 1 87.81 94 VAL A N 1
ATOM 758 C CA . VAL A 1 94 ? 12.43 14.266 26.766 1 87.81 94 VAL A CA 1
ATOM 759 C C . VAL A 1 94 ? 13.156 12.969 27.109 1 87.81 94 VAL A C 1
ATOM 761 O O . VAL A 1 94 ? 12.539 11.906 27.188 1 87.81 94 VAL A O 1
ATOM 764 N N . ARG A 1 95 ? 14.438 13.039 27.312 1 85.81 95 ARG A N 1
ATOM 765 C CA . ARG A 1 95 ? 15.234 11.852 27.625 1 85.81 95 ARG A CA 1
ATOM 766 C C . ARG A 1 95 ? 14.781 11.227 28.953 1 85.81 95 ARG A C 1
ATOM 768 O O . ARG A 1 95 ? 14.633 10.008 29.047 1 85.81 95 ARG A O 1
ATOM 775 N N . ALA A 1 96 ? 14.633 12.055 29.859 1 89.5 96 ALA A N 1
ATOM 776 C CA . ALA A 1 96 ? 14.195 11.578 31.172 1 89.5 96 ALA A CA 1
ATOM 777 C C . ALA A 1 96 ? 12.789 10.977 31.078 1 89.5 96 ALA A C 1
ATOM 779 O O . ALA A 1 96 ? 12.531 9.922 31.672 1 89.5 96 ALA A O 1
ATOM 780 N N . PHE A 1 97 ? 11.984 11.633 30.438 1 91.44 97 PHE A N 1
ATOM 781 C CA . PHE A 1 97 ? 10.617 11.156 30.281 1 91.44 97 PHE A CA 1
ATOM 782 C C . PHE A 1 97 ? 10.594 9.805 29.562 1 91.44 97 PHE A C 1
ATOM 784 O O . PHE A 1 97 ? 9.844 8.906 29.953 1 91.44 97 PHE A O 1
ATOM 791 N N . ALA A 1 98 ? 11.32 9.695 28.516 1 90.06 98 ALA A N 1
ATOM 792 C CA . ALA A 1 98 ? 11.398 8.461 27.75 1 90.06 98 ALA A CA 1
ATOM 793 C C . ALA A 1 98 ? 11.82 7.289 28.625 1 90.06 98 ALA A C 1
ATOM 795 O O . ALA A 1 98 ? 11.227 6.207 28.562 1 90.06 98 ALA A O 1
ATOM 796 N N . LYS A 1 99 ? 12.82 7.504 29.422 1 91.62 99 LYS A N 1
ATOM 797 C CA . LYS A 1 99 ? 13.328 6.48 30.328 1 91.62 99 LYS A CA 1
ATOM 798 C C . LYS A 1 99 ? 12.266 6.078 31.359 1 91.62 99 LYS A C 1
ATOM 800 O O . LYS A 1 99 ? 12.062 4.891 31.609 1 91.62 99 LYS A O 1
ATOM 805 N N . GLU A 1 100 ? 11.641 7.023 31.781 1 92.56 100 GLU A N 1
ATOM 806 C CA . GLU A 1 100 ? 10.648 6.797 32.844 1 92.56 100 GLU A CA 1
ATOM 807 C C . GLU A 1 100 ? 9.445 6.016 32.312 1 92.56 100 GLU A C 1
ATOM 809 O O . GLU A 1 100 ? 8.836 5.238 33.031 1 92.56 100 GLU A O 1
ATOM 814 N N . ASN A 1 101 ? 9.203 6.234 31.062 1 92.44 101 ASN A N 1
ATOM 815 C CA . ASN A 1 101 ? 7.988 5.648 30.5 1 92.44 101 ASN A CA 1
ATOM 816 C C . ASN A 1 101 ? 8.312 4.52 29.516 1 92.44 101 ASN A C 1
ATOM 818 O O . ASN A 1 101 ? 7.434 4.031 28.812 1 92.44 101 ASN A O 1
ATOM 822 N N . ARG A 1 102 ? 9.562 4.016 29.438 1 91.06 102 ARG A N 1
ATOM 823 C CA . ARG A 1 102 ? 10.016 2.912 28.594 1 91.06 102 ARG A CA 1
ATOM 824 C C . ARG A 1 102 ? 9.57 3.113 27.156 1 91.06 102 ARG A C 1
ATOM 826 O O . ARG A 1 102 ? 8.984 2.215 26.547 1 91.06 102 ARG A O 1
ATOM 833 N N . MET A 1 103 ? 9.766 4.422 26.688 1 88.44 103 MET A N 1
ATOM 834 C CA . MET A 1 103 ? 9.469 4.805 25.312 1 88.44 103 MET A CA 1
ATOM 835 C C . MET A 1 103 ? 10.742 5.129 24.547 1 88.44 103 MET A C 1
ATOM 837 O O . MET A 1 103 ? 11.773 5.422 25.156 1 88.44 103 MET A O 1
ATOM 841 N N . SER A 1 104 ? 10.578 5.027 23.281 1 83.06 104 SER A N 1
ATOM 842 C CA . SER A 1 104 ? 11.68 5.543 22.469 1 83.06 104 SER A CA 1
ATOM 843 C C . SER A 1 104 ? 11.742 7.062 22.531 1 83.06 104 SER A C 1
ATOM 845 O O . SER A 1 104 ? 10.75 7.719 22.859 1 83.06 104 SER A O 1
ATOM 847 N N . LEU A 1 105 ? 12.945 7.629 22.312 1 82.5 105 LEU A N 1
ATOM 848 C CA . LEU A 1 105 ? 13.125 9.078 22.312 1 82.5 105 LEU A CA 1
ATOM 849 C C . LEU A 1 105 ? 12.148 9.742 21.344 1 82.5 105 LEU A C 1
ATOM 851 O O . LEU A 1 105 ? 11.586 10.797 21.656 1 82.5 105 LEU A O 1
ATOM 855 N N . GLU A 1 106 ? 11.977 9.164 20.219 1 81.69 106 GLU A N 1
ATOM 856 C CA . GLU A 1 106 ? 11.078 9.695 19.203 1 81.69 106 GLU A CA 1
ATOM 857 C C . GLU A 1 106 ? 9.633 9.703 19.703 1 81.69 106 GLU A C 1
ATOM 859 O O . GLU A 1 106 ? 8.93 10.703 19.562 1 81.69 106 GLU A O 1
ATOM 864 N N . GLU A 1 107 ? 9.203 8.648 20.234 1 87 107 GLU A N 1
ATOM 865 C CA . GLU A 1 107 ? 7.844 8.523 20.75 1 87 107 GLU A CA 1
ATOM 866 C C . GLU A 1 107 ? 7.605 9.5 21.906 1 87 107 GLU A C 1
ATOM 868 O O . GLU A 1 107 ? 6.551 10.133 21.984 1 87 107 GLU A O 1
ATOM 873 N N . ALA A 1 108 ? 8.531 9.555 22.797 1 89 108 ALA A N 1
ATOM 874 C CA . ALA A 1 108 ? 8.438 10.445 23.953 1 89 108 ALA A CA 1
ATOM 875 C C . ALA A 1 108 ? 8.383 11.906 23.516 1 89 108 ALA A C 1
ATOM 877 O O . ALA A 1 108 ? 7.578 12.688 24.031 1 89 108 ALA A O 1
ATOM 878 N N . GLY A 1 109 ? 9.25 12.234 22.625 1 88.19 109 GLY A N 1
ATOM 879 C CA . GLY A 1 109 ? 9.25 13.586 22.094 1 88.19 109 GLY A CA 1
ATOM 880 C C . GLY A 1 109 ? 7.938 13.984 21.453 1 88.19 109 GLY A C 1
ATOM 881 O O . GLY A 1 109 ? 7.438 15.086 21.688 1 88.19 109 GLY A O 1
ATOM 882 N N . ARG A 1 110 ? 7.43 13.133 20.719 1 89.31 110 ARG A N 1
ATOM 883 C CA . ARG A 1 110 ? 6.148 13.375 20.062 1 89.31 110 ARG A CA 1
ATOM 884 C C . ARG A 1 110 ? 5.031 13.539 21.078 1 89.31 110 ARG A C 1
ATOM 886 O O . ARG A 1 110 ? 4.23 14.469 21 1 89.31 110 ARG A O 1
ATOM 893 N N . PHE A 1 111 ? 5.062 12.664 21.953 1 92.31 111 PHE A N 1
ATOM 894 C CA . PHE A 1 111 ? 4.027 12.68 22.984 1 92.31 111 PHE A CA 1
ATOM 895 C C . PHE A 1 111 ? 4.047 14 23.75 1 92.31 111 PHE A C 1
ATOM 897 O O . PHE A 1 111 ? 3.012 14.656 23.891 1 92.31 111 PHE A O 1
ATOM 904 N N . LEU A 1 112 ? 5.176 14.375 24.188 1 93.69 112 LEU A N 1
ATOM 905 C CA . LEU A 1 112 ? 5.316 15.578 25 1 93.69 112 LEU A CA 1
ATOM 906 C C . LEU A 1 112 ? 5.012 16.828 24.188 1 93.69 112 LEU A C 1
ATOM 908 O O . LEU A 1 112 ? 4.402 17.766 24.688 1 93.69 112 LEU A O 1
ATOM 912 N N . ARG A 1 113 ? 5.441 16.828 23.016 1 94.5 113 ARG A N 1
ATOM 913 C CA . ARG A 1 113 ? 5.172 17.953 22.125 1 94.5 113 ARG A CA 1
ATOM 914 C C . ARG A 1 113 ? 3.67 18.156 21.938 1 94.5 113 ARG A C 1
ATOM 916 O O . ARG A 1 113 ? 3.168 19.281 22.094 1 94.5 113 ARG A O 1
ATOM 923 N N . TYR A 1 114 ? 3.004 17.125 21.656 1 96.19 114 TYR A N 1
ATOM 924 C CA . TYR A 1 114 ? 1.574 17.25 21.406 1 96.19 114 TYR A CA 1
ATOM 925 C C . TYR A 1 114 ? 0.808 17.547 22.688 1 96.19 114 TYR A C 1
ATOM 927 O O . TYR A 1 114 ? -0.203 18.25 22.656 1 96.19 114 TYR A O 1
ATOM 935 N N . LYS A 1 115 ? 1.292 16.969 23.734 1 96.06 115 LYS A N 1
ATOM 936 C CA . LYS A 1 115 ? 0.712 17.344 25.016 1 96.06 115 LYS A CA 1
ATOM 937 C C . LYS A 1 115 ? 0.81 18.844 25.25 1 96.06 115 LYS A C 1
ATOM 939 O O . LYS A 1 115 ? -0.181 19.5 25.594 1 96.06 115 LYS A O 1
ATOM 944 N N . PHE A 1 116 ? 1.963 19.391 25.031 1 96.88 116 PHE A N 1
ATOM 945 C CA . PHE A 1 116 ? 2.23 20.812 25.172 1 96.88 116 PHE A CA 1
ATOM 946 C C . PHE A 1 116 ? 1.336 21.625 24.25 1 96.88 116 PHE A C 1
ATOM 948 O O . PHE A 1 116 ? 0.698 22.594 24.688 1 96.88 116 PHE A O 1
ATOM 955 N N . LEU A 1 117 ? 1.21 21.219 23.016 1 98.06 117 LEU A N 1
ATOM 956 C CA . LEU A 1 117 ? 0.423 21.938 22.016 1 98.06 117 LEU A CA 1
ATOM 957 C C . LEU A 1 117 ? -1.056 21.938 22.391 1 98.06 117 LEU A C 1
ATOM 959 O O . LEU A 1 117 ? -1.724 22.969 22.281 1 98.06 117 LEU A O 1
ATOM 963 N N . LYS A 1 118 ? -1.548 20.828 22.766 1 97.75 118 LYS A N 1
ATOM 964 C CA . LYS A 1 118 ? -2.959 20.703 23.125 1 97.75 118 LYS A CA 1
ATOM 965 C C . LYS A 1 118 ? -3.293 21.516 24.359 1 97.75 118 LYS A C 1
ATOM 967 O O . LYS A 1 118 ? -4.379 22.094 24.453 1 97.75 118 LYS A O 1
ATOM 972 N N . GLU A 1 119 ? -2.383 21.547 25.297 1 97.75 119 GLU A N 1
ATOM 973 C CA . GLU A 1 119 ? -2.57 22.359 26.484 1 97.75 119 GLU A CA 1
ATOM 974 C C . GLU A 1 119 ? -2.711 23.828 26.141 1 97.75 119 GLU A C 1
ATOM 976 O O . GLU A 1 119 ? -3.592 24.516 26.656 1 97.75 119 GLU A O 1
ATOM 981 N N . ILE A 1 120 ? -1.859 24.312 25.297 1 98 120 ILE A N 1
ATOM 982 C CA . ILE A 1 120 ? -1.912 25.703 24.875 1 98 120 ILE A CA 1
ATOM 983 C C . ILE A 1 120 ? -3.207 25.953 24.109 1 98 120 ILE A C 1
ATOM 985 O O . ILE A 1 120 ? -3.861 26.984 24.312 1 98 120 ILE A O 1
ATOM 989 N N . LEU A 1 121 ? -3.521 25.031 23.203 1 98.25 121 LEU A N 1
ATOM 990 C CA . LEU A 1 121 ? -4.746 25.156 22.422 1 98.25 121 LEU A CA 1
ATOM 991 C C . LEU A 1 121 ? -5.953 25.375 23.328 1 98.25 121 LEU A C 1
ATOM 993 O O . LEU A 1 121 ? -6.746 26.297 23.109 1 98.25 121 LEU A O 1
ATOM 997 N N . GLU A 1 122 ? -6.059 24.594 24.328 1 97.88 122 GLU A N 1
ATOM 998 C CA . GLU A 1 122 ? -7.199 24.641 25.234 1 97.88 122 GLU A CA 1
ATOM 999 C C . GLU A 1 122 ? -7.156 25.891 26.125 1 97.88 122 GLU A C 1
ATOM 1001 O O . GLU A 1 122 ? -8.156 26.594 26.25 1 97.88 122 GLU A O 1
ATOM 1006 N N . SER A 1 123 ? -6.016 26.156 26.719 1 97.81 123 SER A N 1
ATOM 1007 C CA . SER A 1 123 ? -5.902 27.25 27.688 1 97.81 123 SER A CA 1
ATOM 1008 C C . SER A 1 123 ? -6.031 28.609 27.016 1 97.81 123 SER A C 1
ATOM 1010 O O . SER A 1 123 ? -6.562 29.547 27.609 1 97.81 123 SER A O 1
ATOM 1012 N N . GLU A 1 124 ? -5.547 28.75 25.766 1 97.88 124 GLU A N 1
ATOM 1013 C CA . GLU A 1 124 ? -5.527 30.031 25.094 1 97.88 124 GLU A CA 1
ATOM 1014 C C . GLU A 1 124 ? -6.691 30.172 24.109 1 97.88 124 GLU A C 1
ATOM 1016 O O . GLU A 1 124 ? -6.918 31.234 23.547 1 97.88 124 GLU A O 1
ATOM 1021 N N . GLY A 1 125 ? -7.414 29.031 23.859 1 97.75 125 GLY A N 1
ATOM 1022 C CA . GLY A 1 125 ? -8.617 29.078 23.047 1 97.75 125 GLY A CA 1
ATOM 1023 C C . GLY A 1 125 ? -8.336 29.047 21.547 1 97.75 125 GLY A C 1
ATOM 1024 O O . GLY A 1 125 ? -8.977 29.766 20.781 1 97.75 125 GLY A O 1
ATOM 1025 N N . PHE A 1 126 ? -7.359 28.375 21.156 1 98.5 126 PHE A N 1
ATOM 1026 C CA . PHE A 1 126 ? -7.117 28.188 19.719 1 98.5 126 PHE A CA 1
ATOM 1027 C C . PHE A 1 126 ? -8.07 27.141 19.141 1 98.5 126 PHE A C 1
ATOM 1029 O O . PHE A 1 126 ? -8.57 26.281 19.875 1 98.5 126 PHE A O 1
ATOM 1036 N N . ASP A 1 127 ? -8.32 27.281 17.844 1 98.5 127 ASP A N 1
ATOM 1037 C CA . ASP A 1 127 ? -9.273 26.391 17.203 1 98.5 127 ASP A CA 1
ATOM 1038 C C . ASP A 1 127 ? -8.578 25.125 16.703 1 98.5 127 ASP A C 1
ATOM 1040 O O . ASP A 1 127 ? -9.195 24.062 16.625 1 98.5 127 ASP A O 1
ATOM 1044 N N . CYS A 1 128 ? -7.336 25.234 16.281 1 98.56 128 CYS A N 1
ATOM 1045 C CA . CYS A 1 128 ? -6.629 24.094 15.719 1 98.56 128 CYS A CA 1
ATOM 1046 C C . CYS A 1 128 ? -5.121 24.281 15.797 1 98.56 128 CYS A C 1
ATOM 1048 O O . CYS A 1 128 ? -4.648 25.359 16.156 1 98.56 128 CYS A O 1
ATOM 1050 N N . ILE A 1 129 ? -4.41 23.172 15.562 1 98.75 129 ILE A N 1
ATOM 1051 C CA . ILE A 1 129 ? -2.953 23.141 15.531 1 98.75 129 ILE A CA 1
ATOM 1052 C C . ILE A 1 129 ? -2.475 22.828 14.109 1 98.75 129 ILE A C 1
ATOM 1054 O O . ILE A 1 129 ? -2.873 21.828 13.523 1 98.75 129 ILE A O 1
ATOM 1058 N N . ALA A 1 130 ? -1.682 23.719 13.578 1 98.69 130 ALA A N 1
ATOM 1059 C CA . ALA A 1 130 ? -1.1 23.469 12.258 1 98.69 130 ALA A CA 1
ATOM 1060 C C . ALA A 1 130 ? 0.313 22.906 12.375 1 98.69 130 ALA A C 1
ATOM 1062 O O . ALA A 1 130 ? 1.14 23.438 13.125 1 98.69 130 ALA A O 1
ATOM 1063 N N . THR A 1 131 ? 0.564 21.828 11.711 1 98.44 131 THR A N 1
ATOM 1064 C CA . THR A 1 131 ? 1.903 21.25 11.656 1 98.44 131 THR A CA 1
ATOM 1065 C C . THR A 1 131 ? 2.471 21.344 10.242 1 98.44 131 THR A C 1
ATOM 1067 O O . THR A 1 131 ? 1.723 21.5 9.273 1 98.44 131 THR A O 1
ATOM 1070 N N . ALA A 1 132 ? 3.768 21.25 10.164 1 98.25 132 ALA A N 1
ATOM 1071 C CA . ALA A 1 132 ? 4.422 21.484 8.875 1 98.25 132 ALA A CA 1
ATOM 1072 C C . ALA A 1 132 ? 4.695 20.156 8.156 1 98.25 132 ALA A C 1
ATOM 1074 O O . ALA A 1 132 ? 5.621 20.062 7.348 1 98.25 132 ALA A O 1
ATOM 1075 N N . HIS A 1 133 ? 3.91 19.156 8.555 1 98 133 HIS A N 1
ATOM 1076 C CA . HIS A 1 133 ? 4.027 17.891 7.832 1 98 133 HIS A CA 1
ATOM 1077 C C . HIS A 1 133 ? 3.707 18.078 6.352 1 98 133 HIS A C 1
ATOM 1079 O O . HIS A 1 133 ? 2.771 18.797 6 1 98 133 HIS A O 1
ATOM 1085 N N . HIS A 1 134 ? 4.527 17.516 5.562 1 98.5 134 HIS A N 1
ATOM 1086 C CA . HIS A 1 134 ? 4.414 17.688 4.121 1 98.5 134 HIS A CA 1
ATOM 1087 C C . HIS A 1 134 ? 4.43 16.328 3.402 1 98.5 134 HIS A C 1
ATOM 1089 O O . HIS A 1 134 ? 4.359 15.281 4.043 1 98.5 134 HIS A O 1
ATOM 1095 N N . LEU A 1 135 ? 4.465 16.328 2.146 1 98.5 135 LEU A N 1
ATOM 1096 C CA . LEU A 1 135 ? 4.27 15.141 1.325 1 98.5 135 LEU A CA 1
ATOM 1097 C C . LEU A 1 135 ? 5.371 14.117 1.582 1 98.5 135 LEU A C 1
ATOM 1099 O O . LEU A 1 135 ? 5.105 12.914 1.617 1 98.5 135 LEU A O 1
ATOM 1103 N N . ASN A 1 136 ? 6.633 14.609 1.737 1 98 136 ASN A N 1
ATOM 1104 C CA . ASN A 1 136 ? 7.73 13.688 2.014 1 98 136 ASN A CA 1
ATOM 1105 C C . ASN A 1 136 ? 7.547 12.977 3.35 1 98 136 ASN A C 1
ATOM 1107 O O . ASN A 1 136 ? 7.887 11.805 3.484 1 98 136 ASN A O 1
ATOM 1111 N N . ASP A 1 137 ? 6.984 13.727 4.32 1 96.75 137 ASP A N 1
ATOM 1112 C CA . ASP A 1 137 ? 6.668 13.086 5.594 1 96.75 137 ASP A CA 1
ATOM 1113 C C . ASP A 1 137 ? 5.633 11.984 5.414 1 96.75 137 ASP A C 1
ATOM 1115 O O . ASP A 1 137 ? 5.711 10.938 6.062 1 96.75 137 ASP A O 1
ATOM 1119 N N . LEU A 1 138 ? 4.703 12.273 4.602 1 97.88 138 LEU A N 1
ATOM 1120 C CA . LEU A 1 138 ? 3.639 11.312 4.332 1 97.88 138 LEU A CA 1
ATOM 1121 C C . LEU A 1 138 ? 4.203 10.031 3.729 1 97.88 138 LEU A C 1
ATOM 1123 O O . LEU A 1 138 ? 3.861 8.93 4.164 1 97.88 138 LEU A O 1
ATOM 1127 N N . LEU A 1 139 ? 5.031 10.203 2.756 1 97.75 139 LEU A N 1
ATOM 1128 C CA . LEU A 1 139 ? 5.676 9.07 2.098 1 97.75 139 LEU A CA 1
ATOM 1129 C C . LEU A 1 139 ? 6.488 8.25 3.094 1 97.75 139 LEU A C 1
ATOM 1131 O O . LEU A 1 139 ? 6.402 7.02 3.107 1 97.75 139 LEU A O 1
ATOM 1135 N N . GLU A 1 140 ? 7.254 8.953 3.932 1 97.12 140 GLU A N 1
ATOM 1136 C CA . GLU A 1 140 ? 8.047 8.281 4.957 1 97.12 140 GLU A CA 1
ATOM 1137 C C . GLU A 1 140 ? 7.156 7.473 5.898 1 97.12 140 GLU A C 1
ATOM 1139 O O . GLU A 1 140 ? 7.465 6.324 6.219 1 97.12 140 GLU A O 1
ATOM 1144 N N . THR A 1 141 ? 6.086 8.109 6.266 1 96.31 141 THR A N 1
ATOM 1145 C CA . THR A 1 141 ? 5.16 7.465 7.191 1 96.31 141 THR A CA 1
ATOM 1146 C C . THR A 1 141 ? 4.523 6.23 6.555 1 96.31 141 THR A C 1
ATOM 1148 O O . THR A 1 141 ? 4.441 5.176 7.184 1 96.31 141 THR A O 1
ATOM 1151 N N . SER A 1 142 ? 4.098 6.355 5.359 1 96.56 142 SER A N 1
ATOM 1152 C CA . SER A 1 142 ? 3.479 5.242 4.648 1 96.56 142 SER A CA 1
ATOM 1153 C C . SER A 1 142 ? 4.438 4.066 4.527 1 96.56 142 SER A C 1
ATOM 1155 O O . SER A 1 142 ? 4.062 2.922 4.797 1 96.56 142 SER A O 1
ATOM 1157 N N . LEU A 1 143 ? 5.668 4.348 4.148 1 97 143 LEU A N 1
ATOM 1158 C CA . LEU A 1 143 ? 6.668 3.299 3.998 1 97 143 LEU A CA 1
ATOM 1159 C C . LEU A 1 143 ? 6.98 2.65 5.34 1 97 143 LEU A C 1
ATOM 1161 O O . LEU A 1 143 ? 7.207 1.441 5.414 1 97 143 LEU A O 1
ATOM 1165 N N . LEU A 1 144 ? 7.035 3.447 6.375 1 95.69 144 LEU A N 1
ATOM 1166 C CA . LEU A 1 144 ? 7.258 2.908 7.711 1 95.69 144 LEU A CA 1
ATOM 1167 C C . LEU A 1 144 ? 6.152 1.933 8.102 1 95.69 144 LEU A C 1
ATOM 1169 O O . LEU A 1 144 ? 6.43 0.833 8.586 1 95.69 144 LEU A O 1
ATOM 1173 N N . PHE A 1 145 ? 4.953 2.365 7.848 1 94.56 145 PHE A N 1
ATOM 1174 C CA . PHE A 1 145 ? 3.818 1.517 8.188 1 94.56 145 PHE A CA 1
ATOM 1175 C C . PHE A 1 145 ? 3.766 0.29 7.289 1 94.56 145 PHE A C 1
ATOM 1177 O O . PHE A 1 145 ? 3.418 -0.804 7.738 1 94.56 145 PHE A O 1
ATOM 1184 N N . PHE A 1 146 ? 4.094 0.442 6.039 1 94.56 146 PHE A N 1
ATOM 1185 C CA . PHE A 1 146 ? 4.234 -0.688 5.129 1 94.56 146 PHE A CA 1
ATOM 1186 C C . PHE A 1 146 ? 5.18 -1.734 5.707 1 94.56 146 PHE A C 1
ATOM 1188 O O . PHE A 1 146 ? 4.887 -2.932 5.668 1 94.56 146 PHE A O 1
ATOM 1195 N N . THR A 1 147 ? 6.27 -1.25 6.262 1 95.12 147 THR A N 1
ATOM 1196 C CA . THR A 1 147 ? 7.309 -2.117 6.801 1 95.12 147 THR A CA 1
ATOM 1197 C C . THR A 1 147 ? 6.805 -2.859 8.039 1 95.12 147 THR A C 1
ATOM 1199 O O . THR A 1 147 ? 7.152 -4.023 8.25 1 95.12 147 THR A O 1
ATOM 1202 N N . ARG A 1 148 ? 5.938 -2.25 8.734 1 90.81 148 ARG A N 1
ATOM 1203 C CA . ARG A 1 148 ? 5.473 -2.807 10 1 90.81 148 ARG A CA 1
ATOM 1204 C C . ARG A 1 148 ? 4.234 -3.674 9.797 1 90.81 148 ARG A C 1
ATOM 1206 O O . ARG A 1 148 ? 3.822 -4.398 10.703 1 90.81 148 ARG A O 1
ATOM 1213 N N . GLY A 1 149 ? 3.773 -3.719 8.633 1 84.62 149 GLY A N 1
ATOM 1214 C CA . GLY A 1 149 ? 2.578 -4.5 8.367 1 84.62 149 GLY A CA 1
ATOM 1215 C C . GLY A 1 149 ? 1.294 -3.748 8.664 1 84.62 149 GLY A C 1
ATOM 1216 O O . GLY A 1 149 ? 0.963 -3.518 9.828 1 84.62 149 GLY A O 1
ATOM 1217 N N . THR A 1 150 ? 0.713 -3.148 7.73 1 84.06 150 THR A N 1
ATOM 1218 C CA . THR A 1 150 ? -0.518 -2.387 7.906 1 84.06 150 THR A CA 1
ATOM 1219 C C . THR A 1 150 ? -1.474 -2.625 6.742 1 84.06 150 THR A C 1
ATOM 1221 O O . THR A 1 150 ? -1.146 -3.352 5.801 1 84.06 150 THR A O 1
ATOM 1224 N N . GLY A 1 151 ? -2.729 -2.283 7.016 1 89.44 151 GLY A N 1
ATOM 1225 C CA . GLY A 1 151 ? -3.688 -2.248 5.926 1 89.44 151 GLY A CA 1
ATOM 1226 C C . GLY A 1 151 ? -3.77 -0.896 5.242 1 89.44 151 GLY A C 1
ATOM 1227 O O . GLY A 1 151 ? -2.766 -0.188 5.137 1 89.44 151 GLY A O 1
ATOM 1228 N N . LEU A 1 152 ? -4.84 -0.583 4.703 1 92.31 152 LEU A N 1
ATOM 1229 C CA . LEU A 1 152 ? -5.066 0.648 3.957 1 92.31 152 LEU A CA 1
ATOM 1230 C C . LEU A 1 152 ? -4.773 1.87 4.82 1 92.31 152 LEU A C 1
ATOM 1232 O O . LEU A 1 152 ? -4.188 2.846 4.344 1 92.31 152 LEU A O 1
ATOM 1236 N N . ASP A 1 153 ? -5.141 1.766 6.09 1 91.12 153 ASP A N 1
ATOM 1237 C CA . ASP A 1 153 ? -4.961 2.906 6.98 1 91.12 153 ASP A CA 1
ATOM 1238 C C . ASP A 1 153 ? -3.488 3.279 7.113 1 91.12 153 ASP A C 1
ATOM 1240 O O . ASP A 1 153 ? -3.139 4.461 7.113 1 91.12 153 ASP A O 1
ATOM 1244 N N . GLY A 1 154 ? -2.734 2.266 7.289 1 93.12 154 GLY A N 1
ATOM 1245 C CA . GLY A 1 154 ? -1.306 2.521 7.391 1 93.12 154 GLY A CA 1
ATOM 1246 C C . GLY A 1 154 ? -0.702 3.043 6.098 1 93.12 154 GLY A C 1
ATOM 1247 O O . GLY A 1 154 ? 0.137 3.945 6.121 1 93.12 154 GLY A O 1
ATOM 1248 N N . LEU A 1 155 ? -1.141 2.533 4.953 1 95.19 155 LEU A N 1
ATOM 1249 C CA . LEU A 1 155 ? -0.601 2.908 3.65 1 95.19 155 LEU A CA 1
ATOM 1250 C C . LEU A 1 155 ? -0.955 4.352 3.309 1 95.19 155 LEU A C 1
ATOM 1252 O O . LEU A 1 155 ? -0.189 5.039 2.631 1 95.19 155 LEU A O 1
ATOM 1256 N N . ILE A 1 156 ? -2.057 4.801 3.83 1 96.19 156 ILE A N 1
ATOM 1257 C CA . ILE A 1 156 ? -2.531 6.16 3.58 1 96.19 156 ILE A CA 1
ATOM 1258 C C . ILE A 1 156 ? -1.728 7.148 4.422 1 96.19 156 ILE A C 1
ATOM 1260 O O . ILE A 1 156 ? -1.669 8.336 4.105 1 96.19 156 ILE A O 1
ATOM 1264 N N . GLY A 1 157 ? -1.087 6.613 5.445 1 95.44 157 GLY A N 1
ATOM 1265 C CA . GLY A 1 157 ? -0.306 7.469 6.324 1 95.44 157 GLY A CA 1
ATOM 1266 C C . GLY A 1 157 ? -1.162 8.32 7.246 1 95.44 157 GLY A C 1
ATOM 1267 O O . GLY A 1 157 ? -1.964 7.789 8.023 1 95.44 157 GLY A O 1
ATOM 1268 N N . PHE A 1 158 ? -1.083 9.664 7.125 1 96.62 158 PHE A N 1
ATOM 1269 C CA . PHE A 1 158 ? -1.888 10.578 7.926 1 96.62 158 PHE A CA 1
ATOM 1270 C C . PHE A 1 158 ? -2.748 11.469 7.035 1 96.62 158 PHE A C 1
ATOM 1272 O O . PHE A 1 158 ? -2.5 11.578 5.832 1 96.62 158 PHE A O 1
ATOM 1279 N N . LEU A 1 159 ? -3.705 12.016 7.582 1 97.38 159 LEU A N 1
ATOM 1280 C CA . LEU A 1 159 ? -4.648 12.828 6.82 1 97.38 159 LEU A CA 1
ATOM 1281 C C . LEU A 1 159 ? -4.312 14.305 6.941 1 97.38 159 LEU A C 1
ATOM 1283 O O . LEU A 1 159 ? -3.629 14.719 7.883 1 97.38 159 LEU A O 1
ATOM 1287 N N . PRO A 1 160 ? -4.715 15.055 5.969 1 98 160 PRO A N 1
ATOM 1288 C CA . PRO A 1 160 ? -4.461 16.5 6.051 1 98 160 PRO A CA 1
ATOM 1289 C C . PRO A 1 160 ? -5.172 17.156 7.234 1 98 160 PRO A C 1
ATOM 1291 O O . PRO A 1 160 ? -4.727 18.188 7.723 1 98 160 PRO A O 1
ATOM 1294 N N . LYS A 1 161 ? -6.23 16.594 7.602 1 97.06 161 LYS A N 1
ATOM 1295 C CA . LYS A 1 161 ? -7.043 17.062 8.719 1 97.06 161 LYS A CA 1
ATOM 1296 C C . LYS A 1 161 ? -7.402 15.914 9.656 1 97.06 161 LYS A C 1
ATOM 1298 O O . LYS A 1 161 ? -8.008 14.93 9.242 1 97.06 161 LYS A O 1
ATOM 1303 N N . GLU A 1 162 ? -6.961 15.977 10.906 1 95.75 162 GLU A N 1
ATOM 1304 C CA . GLU A 1 162 ? -7.262 14.992 11.938 1 95.75 162 GLU A CA 1
ATOM 1305 C C . GLU A 1 162 ? -7.574 15.672 13.273 1 95.75 162 GLU A C 1
ATOM 1307 O O . GLU A 1 162 ? -6.676 16.188 13.938 1 95.75 162 GLU A O 1
ATOM 1312 N N . GLU A 1 163 ? -8.812 15.633 13.703 1 95 163 GLU A N 1
ATOM 1313 C CA . GLU A 1 163 ? -9.227 16.328 14.922 1 95 163 GLU A CA 1
ATOM 1314 C C . GLU A 1 163 ? -8.836 17.797 14.891 1 95 163 GLU A C 1
ATOM 1316 O O . GLU A 1 163 ? -9.234 18.531 13.977 1 95 163 GLU A O 1
ATOM 1321 N N . VAL A 1 164 ? -7.875 18.125 15.773 1 97.19 164 VAL A N 1
ATOM 1322 C CA . VAL A 1 164 ? -7.523 19.531 15.852 1 97.19 164 VAL A CA 1
ATOM 1323 C C . VAL A 1 164 ? -6.277 19.797 15.008 1 97.19 164 VAL A C 1
ATOM 1325 O O . VAL A 1 164 ? -5.84 20.953 14.883 1 97.19 164 VAL A O 1
ATOM 1328 N N . ILE A 1 165 ? -5.73 18.797 14.383 1 98.19 165 ILE A N 1
ATOM 1329 C CA . ILE A 1 165 ? -4.473 18.938 13.648 1 98.19 165 ILE A CA 1
ATOM 1330 C C . ILE A 1 165 ? -4.762 19.25 12.188 1 98.19 165 ILE A C 1
ATOM 1332 O O . ILE A 1 165 ? -5.633 18.641 11.57 1 98.19 165 ILE A O 1
ATOM 1336 N N . ARG A 1 166 ? -4.145 20.266 11.648 1 98.62 166 ARG A N 1
ATOM 1337 C CA . ARG A 1 166 ? -4.188 20.641 10.234 1 98.62 166 ARG A CA 1
ATOM 1338 C C . ARG A 1 166 ? -2.799 20.562 9.609 1 98.62 166 ARG A C 1
ATOM 1340 O O . ARG A 1 166 ? -1.812 20.969 10.211 1 98.62 166 ARG A O 1
ATOM 1347 N N . ARG A 1 167 ? -2.719 20.016 8.453 1 98.75 167 ARG A N 1
ATOM 1348 C CA . ARG A 1 167 ? -1.442 19.906 7.754 1 98.75 167 ARG A CA 1
ATOM 1349 C C . ARG A 1 167 ? -1.498 20.578 6.391 1 98.75 167 ARG A C 1
ATOM 1351 O O . ARG A 1 167 ? -1.557 19.906 5.359 1 98.75 167 ARG A O 1
ATOM 1358 N N . PRO A 1 168 ? -1.323 21.859 6.352 1 98.75 168 PRO A N 1
ATOM 1359 C CA . PRO A 1 168 ? -1.511 22.641 5.129 1 98.75 168 PRO A CA 1
ATOM 1360 C C . PRO A 1 168 ? -0.503 22.297 4.039 1 98.75 168 PRO A C 1
ATOM 1362 O O . PRO A 1 168 ? -0.773 22.5 2.852 1 98.75 168 PRO A O 1
ATOM 1365 N N . LEU A 1 169 ? 0.662 21.766 4.391 1 98.81 169 LEU A N 1
ATOM 1366 C CA . LEU A 1 169 ? 1.714 21.5 3.42 1 98.81 169 LEU A CA 1
ATOM 1367 C C . LEU A 1 169 ? 1.622 20.062 2.916 1 98.81 169 LEU A C 1
ATOM 1369 O O . LEU A 1 169 ? 2.564 19.547 2.305 1 98.81 169 LEU A O 1
ATOM 1373 N N . TYR A 1 170 ? 0.507 19.438 3.104 1 98.75 170 TYR A N 1
ATOM 1374 C CA . TYR A 1 170 ? 0.256 18.016 2.846 1 98.75 170 TYR A CA 1
ATOM 1375 C C . TYR A 1 170 ? 0.62 17.656 1.413 1 98.75 170 TYR A C 1
ATOM 1377 O O . TYR A 1 170 ? 1.137 16.562 1.156 1 98.75 170 TYR A O 1
ATOM 1385 N N . TYR A 1 171 ? 0.401 18.578 0.411 1 98.62 171 TYR A N 1
ATOM 1386 C CA . TYR A 1 171 ? 0.645 18.312 -1.003 1 98.62 171 TYR A CA 1
ATOM 1387 C C . TYR A 1 171 ? 2.033 18.781 -1.414 1 98.62 171 TYR A C 1
ATOM 1389 O O . TYR A 1 171 ? 2.461 18.562 -2.549 1 98.62 171 TYR A O 1
ATOM 1397 N N . VAL A 1 172 ? 2.758 19.438 -0.542 1 98.75 172 VAL A N 1
ATOM 1398 C CA . VAL A 1 172 ? 3.971 20.156 -0.906 1 98.75 172 VAL A CA 1
ATOM 1399 C C . VAL A 1 172 ? 5.191 19.266 -0.685 1 98.75 172 VAL A C 1
ATOM 1401 O O . VAL A 1 172 ? 5.316 18.625 0.36 1 98.75 172 VAL A O 1
ATOM 1404 N N . LYS A 1 173 ? 6.07 19.297 -1.656 1 98.25 173 LYS A N 1
ATOM 1405 C CA . LYS A 1 173 ? 7.301 18.531 -1.551 1 98.25 173 LYS A CA 1
ATOM 1406 C C . LYS A 1 173 ? 8.359 19.281 -0.746 1 98.25 173 LYS A C 1
ATOM 1408 O O . LYS A 1 173 ? 8.375 20.516 -0.739 1 98.25 173 LYS A O 1
ATOM 1413 N N . ARG A 1 174 ? 9.203 18.547 -0.099 1 97.19 174 ARG A N 1
ATOM 1414 C CA . ARG A 1 174 ? 10.289 19.141 0.671 1 97.19 174 ARG A CA 1
ATOM 1415 C C . ARG A 1 174 ? 11.125 20.062 -0.197 1 97.19 174 ARG A C 1
ATOM 1417 O O . ARG A 1 174 ? 11.523 21.156 0.244 1 97.19 174 ARG A O 1
ATOM 1424 N N . SER A 1 175 ? 11.445 19.656 -1.437 1 97.12 175 SER A N 1
ATOM 1425 C CA . SER A 1 175 ? 12.227 20.484 -2.352 1 97.12 175 SER A CA 1
ATOM 1426 C C . SER A 1 175 ? 11.523 21.797 -2.631 1 97.12 175 SER A C 1
ATOM 1428 O O . SER A 1 175 ? 12.172 22.844 -2.75 1 97.12 175 SER A O 1
ATOM 1430 N N . GLU A 1 176 ? 10.242 21.75 -2.748 1 98.44 176 GLU A N 1
ATOM 1431 C CA . GLU A 1 176 ? 9.461 22.969 -2.982 1 98.44 176 GLU A CA 1
ATOM 1432 C C . GLU A 1 176 ? 9.508 23.891 -1.771 1 98.44 176 GLU A C 1
ATOM 1434 O O . GLU A 1 176 ? 9.508 25.125 -1.922 1 98.44 176 GLU A O 1
ATOM 1439 N N . ILE A 1 177 ? 9.516 23.312 -0.591 1 98.5 177 ILE A N 1
ATOM 1440 C CA . ILE A 1 177 ? 9.633 24.094 0.641 1 98.5 1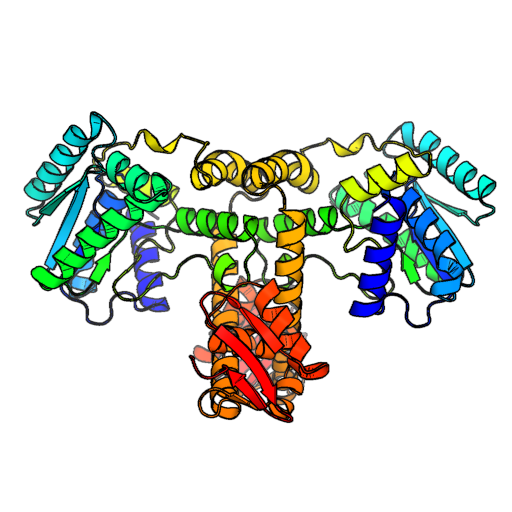77 ILE A CA 1
ATOM 1441 C C . ILE A 1 177 ? 10.977 24.812 0.676 1 98.5 177 ILE A C 1
ATOM 1443 O O . ILE A 1 177 ? 11.031 26.016 0.959 1 98.5 177 ILE A O 1
ATOM 1447 N N . GLU A 1 178 ? 12 24.109 0.351 1 97.62 178 GLU A N 1
ATOM 1448 C CA . GLU A 1 178 ? 13.336 24.703 0.34 1 97.62 178 GLU A CA 1
ATOM 1449 C C . GLU A 1 178 ? 13.453 25.812 -0.701 1 97.62 178 GLU A C 1
ATOM 1451 O O . GLU A 1 178 ? 14.031 26.859 -0.434 1 97.62 178 GLU A O 1
ATOM 1456 N N . GLU A 1 179 ? 12.938 25.531 -1.841 1 98.38 179 GLU A N 1
ATOM 1457 C CA . GLU A 1 179 ? 12.945 26.547 -2.895 1 98.38 179 GLU A CA 1
ATOM 1458 C C . GLU A 1 179 ? 12.164 27.797 -2.473 1 98.38 179 GLU A C 1
ATOM 1460 O O . GLU A 1 179 ? 12.578 28.922 -2.766 1 98.38 179 GLU A O 1
ATOM 1465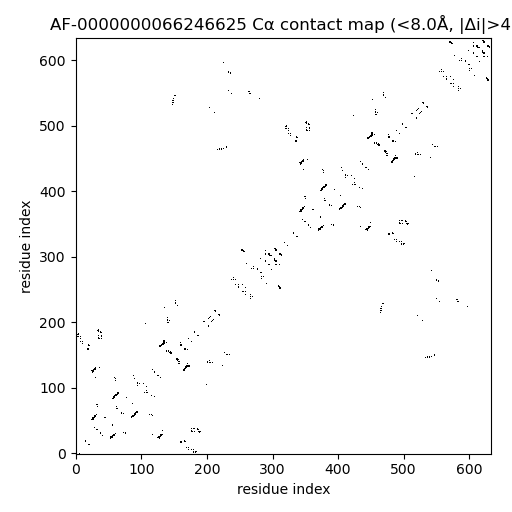 N N . TYR A 1 180 ? 11.062 27.562 -1.859 1 98.56 180 TYR A N 1
ATOM 1466 C CA . TYR A 1 180 ? 10.25 28.656 -1.348 1 98.56 180 TYR A CA 1
ATOM 1467 C C . TYR A 1 180 ? 11.039 29.5 -0.36 1 98.56 180 TYR A C 1
ATOM 1469 O O . TYR A 1 180 ? 11.062 30.734 -0.467 1 98.56 180 TYR A O 1
ATOM 1477 N N . ALA A 1 181 ? 11.672 28.859 0.612 1 98.19 181 ALA A N 1
ATOM 1478 C CA . ALA A 1 181 ? 12.43 29.547 1.648 1 98.19 181 ALA A CA 1
ATOM 1479 C C . ALA A 1 181 ? 13.555 30.391 1.038 1 98.19 181 ALA A C 1
ATOM 1481 O O . ALA A 1 181 ? 13.758 31.547 1.423 1 98.19 181 ALA A O 1
ATOM 1482 N N . LYS A 1 182 ? 14.227 29.797 0.09 1 97.81 182 LYS A N 1
ATOM 1483 C CA . LYS A 1 182 ? 15.32 30.5 -0.581 1 97.81 182 LYS A CA 1
ATOM 1484 C C . LYS A 1 182 ? 14.805 31.688 -1.377 1 97.81 182 LYS A C 1
ATOM 1486 O O . LYS A 1 182 ? 15.391 32.781 -1.328 1 97.81 182 LYS A O 1
ATOM 1491 N N . PHE A 1 183 ? 13.797 31.453 -2.088 1 98 183 PHE A N 1
ATOM 1492 C CA . PHE A 1 183 ? 13.203 32.5 -2.92 1 98 183 PHE A CA 1
ATOM 1493 C C . PHE A 1 183 ? 12.766 33.688 -2.072 1 98 183 PHE A C 1
ATOM 1495 O O . PHE A 1 183 ? 12.953 34.844 -2.473 1 98 183 PHE A O 1
ATOM 1502 N N . LYS A 1 184 ? 12.211 33.438 -0.876 1 97.62 184 LYS A N 1
ATOM 1503 C CA . LYS A 1 184 ? 11.672 34.469 -0.003 1 97.62 184 LYS A CA 1
ATOM 1504 C C . LYS A 1 184 ? 12.75 35.031 0.922 1 97.62 184 LYS A C 1
ATOM 1506 O O . LYS A 1 184 ? 12.508 35.969 1.676 1 97.62 184 LYS A O 1
ATOM 1511 N N . GLY A 1 185 ? 13.938 34.406 0.937 1 97.06 185 GLY A N 1
ATOM 1512 C CA . GLY A 1 185 ? 15.016 34.812 1.812 1 97.06 185 GLY A CA 1
ATOM 1513 C C . GLY A 1 185 ? 14.734 34.562 3.277 1 97.06 185 GLY A C 1
ATOM 1514 O O . GLY A 1 185 ? 15.07 35.375 4.141 1 97.06 185 GLY A O 1
ATOM 1515 N N . LEU A 1 186 ? 14.125 33.5 3.561 1 97.25 186 LEU A N 1
ATOM 1516 C CA . LEU A 1 186 ? 13.789 33.156 4.941 1 97.25 186 LEU A CA 1
ATOM 1517 C C . LEU A 1 186 ? 14.984 32.531 5.656 1 97.25 186 LEU A C 1
ATOM 1519 O O . LEU A 1 186 ? 15.812 31.875 5.027 1 97.25 186 LEU A O 1
ATOM 1523 N N . ARG A 1 187 ? 15.07 32.75 6.973 1 95.5 187 ARG A N 1
ATOM 1524 C CA . ARG A 1 187 ? 16.078 32.094 7.824 1 95.5 187 ARG A CA 1
ATOM 1525 C C . ARG A 1 187 ? 15.461 30.984 8.648 1 95.5 187 ARG A C 1
ATOM 1527 O O . ARG A 1 187 ? 14.297 31.062 9.055 1 95.5 187 ARG A O 1
ATOM 1534 N N . TRP A 1 188 ? 16.234 29.953 8.859 1 95 188 TRP A N 1
ATOM 1535 C CA . TRP A 1 188 ? 15.766 28.828 9.664 1 95 188 TRP A CA 1
ATOM 1536 C C . TRP A 1 188 ? 16.938 28.141 10.367 1 95 188 TRP A C 1
ATOM 1538 O O . TRP A 1 188 ? 18.094 28.453 10.102 1 95 188 TRP A O 1
ATOM 1548 N N . VAL A 1 189 ? 16.594 27.297 11.336 1 90.69 189 VAL A N 1
ATOM 1549 C CA . VAL A 1 189 ? 17.609 26.547 12.055 1 90.69 189 VAL A CA 1
ATOM 1550 C C . VAL A 1 189 ? 17.703 25.141 11.5 1 90.69 189 VAL A C 1
ATOM 1552 O O . VAL A 1 189 ? 16.688 24.547 11.109 1 90.69 189 VAL A O 1
ATOM 1555 N N . GLU A 1 190 ? 18.844 24.594 11.414 1 83.38 190 GLU A N 1
ATOM 1556 C CA . GLU A 1 190 ? 19.031 23.219 10.953 1 83.38 190 GLU A CA 1
ATOM 1557 C C . GLU A 1 190 ? 19.016 22.234 12.117 1 83.38 190 GLU A C 1
ATOM 1559 O O . GLU A 1 190 ? 19.594 22.5 13.172 1 83.38 190 GLU A O 1
ATOM 1564 N N . ASP A 1 191 ? 18.156 21.25 11.914 1 68.75 191 ASP A N 1
ATOM 1565 C CA . ASP A 1 191 ? 18.062 20.234 12.953 1 68.75 191 ASP A CA 1
ATOM 1566 C C . ASP A 1 191 ? 19.125 19.156 12.766 1 68.75 191 ASP A C 1
ATOM 1568 O O . ASP A 1 191 ? 19.062 18.375 11.805 1 68.75 191 ASP A O 1
ATOM 1572 N N . GLU A 1 192 ? 20.047 19 13.664 1 63.47 192 GLU A N 1
ATOM 1573 C CA . GLU A 1 192 ? 21.172 18.078 13.586 1 63.47 192 GLU A CA 1
ATOM 1574 C C . GLU A 1 192 ? 20.719 16.625 13.758 1 63.47 192 GLU A C 1
ATOM 1576 O O . GLU A 1 192 ? 21.391 15.703 13.312 1 63.47 192 GLU A O 1
ATOM 1581 N N . THR A 1 193 ? 19.578 16.312 14.453 1 61.31 193 THR A N 1
ATOM 1582 C CA . THR A 1 193 ? 19.188 14.945 14.797 1 61.31 193 THR A CA 1
ATOM 1583 C C . THR A 1 193 ? 18.609 14.227 13.586 1 61.31 193 THR A C 1
ATOM 1585 O O . THR A 1 193 ? 18.406 13.016 13.609 1 61.31 193 THR A O 1
ATOM 1588 N N . ASN A 1 194 ? 18.594 14.859 12.531 1 64.69 194 ASN A N 1
ATOM 1589 C CA . ASN A 1 194 ? 17.922 14.367 11.336 1 64.69 194 ASN A CA 1
ATOM 1590 C C . ASN A 1 194 ? 18.719 13.258 10.664 1 64.69 194 ASN A C 1
ATOM 1592 O O . ASN A 1 194 ? 18.188 12.508 9.844 1 64.69 194 ASN A O 1
ATOM 1596 N N . TYR A 1 195 ? 19.859 12.977 11.227 1 66.06 195 TYR A N 1
ATOM 1597 C CA . TYR A 1 195 ? 20.688 12.07 10.438 1 66.06 195 TYR A CA 1
ATOM 1598 C C . TYR A 1 195 ? 20.969 10.789 11.211 1 66.06 195 TYR A C 1
ATOM 1600 O O . TYR A 1 195 ? 21.766 9.945 10.766 1 66.06 195 TYR A O 1
ATOM 1608 N N . GLU A 1 196 ? 20.312 10.594 12.328 1 71.19 196 GLU A N 1
ATOM 1609 C CA . GLU A 1 196 ? 20.516 9.359 13.078 1 71.19 196 GLU A CA 1
ATOM 1610 C C . GLU A 1 196 ? 19.719 8.203 12.484 1 71.19 196 GLU A C 1
ATOM 1612 O O . GLU A 1 196 ? 18.531 8.07 12.758 1 71.19 196 GLU A O 1
ATOM 1617 N N . VAL A 1 197 ? 20.344 7.32 11.867 1 71.75 197 VAL A N 1
ATOM 1618 C CA . VAL A 1 197 ? 19.688 6.277 11.094 1 71.75 197 VAL A CA 1
ATOM 1619 C C . VAL A 1 197 ? 19.188 5.172 12.023 1 71.75 197 VAL A C 1
ATOM 1621 O O . VAL A 1 197 ? 18.484 4.262 11.594 1 71.75 197 VAL A O 1
ATOM 1624 N N . SER A 1 198 ? 19.547 5.293 13.242 1 77 198 SER A N 1
ATOM 1625 C CA . SER A 1 198 ? 19 4.332 14.195 1 77 198 SER A CA 1
ATOM 1626 C C . SER A 1 198 ? 17.5 4.523 14.383 1 77 198 SER A C 1
ATOM 1628 O O . SER A 1 198 ? 16.812 3.617 14.852 1 77 198 SER A O 1
ATOM 1630 N N . ILE A 1 199 ? 17.047 5.66 13.953 1 81.62 199 ILE A N 1
ATOM 1631 C CA . ILE A 1 199 ? 15.609 5.953 13.977 1 81.62 199 ILE A CA 1
ATOM 1632 C C . ILE A 1 199 ? 14.961 5.477 12.68 1 81.62 199 ILE A C 1
ATOM 1634 O O . ILE A 1 199 ? 15.391 5.859 11.586 1 81.62 199 ILE A O 1
ATOM 1638 N N . PRO A 1 200 ? 14 4.672 12.734 1 89.38 200 PRO A N 1
ATOM 1639 C CA . PRO A 1 200 ? 13.398 4.047 11.555 1 89.38 200 PRO A CA 1
ATOM 1640 C C . PRO A 1 200 ? 13 5.066 10.492 1 89.38 200 PRO A C 1
ATOM 1642 O O . PRO A 1 200 ? 13.25 4.855 9.305 1 89.38 200 PRO A O 1
ATOM 1645 N N . ARG A 1 201 ? 12.477 6.133 10.914 1 88.38 201 ARG A N 1
ATOM 1646 C CA . ARG A 1 201 ? 12.047 7.145 9.953 1 88.38 201 ARG A CA 1
ATOM 1647 C C . ARG A 1 201 ? 13.242 7.738 9.211 1 88.38 201 ARG A C 1
ATOM 1649 O O . ARG A 1 201 ? 13.148 8.039 8.016 1 88.38 201 ARG A O 1
ATOM 1656 N N . ASN A 1 202 ? 14.273 7.934 9.93 1 90.25 202 ASN A N 1
ATOM 1657 C CA . ASN A 1 202 ? 15.484 8.453 9.312 1 90.25 202 ASN A CA 1
ATOM 1658 C C . ASN A 1 202 ? 16.094 7.457 8.328 1 90.25 202 ASN A C 1
ATOM 1660 O O . ASN A 1 202 ? 16.625 7.848 7.293 1 90.25 202 ASN A O 1
ATOM 1664 N N . ARG A 1 203 ? 15.984 6.23 8.727 1 93.5 203 ARG A N 1
ATOM 1665 C CA . ARG A 1 203 ? 16.484 5.195 7.824 1 93.5 203 ARG A CA 1
ATOM 1666 C C . ARG A 1 203 ? 15.703 5.195 6.512 1 93.5 203 ARG A C 1
ATOM 1668 O O . ARG A 1 203 ? 16.297 5.117 5.434 1 93.5 203 ARG A O 1
ATOM 1675 N N . ILE A 1 204 ? 14.469 5.312 6.582 1 96.44 204 ILE A N 1
ATOM 1676 C CA . ILE A 1 204 ? 13.625 5.379 5.391 1 96.44 204 ILE A CA 1
ATOM 1677 C C . ILE A 1 204 ? 14.008 6.605 4.562 1 96.44 204 ILE A C 1
ATOM 1679 O O . ILE A 1 204 ? 14.219 6.5 3.35 1 96.44 204 ILE A O 1
ATOM 1683 N N . ARG A 1 205 ? 14.164 7.648 5.223 1 94.38 205 ARG A N 1
ATOM 1684 C CA . ARG A 1 205 ? 14.422 8.922 4.566 1 94.38 205 ARG A CA 1
ATOM 1685 C C . ARG A 1 205 ? 15.766 8.906 3.85 1 94.38 205 ARG A C 1
ATOM 1687 O O . ARG A 1 205 ? 15.867 9.344 2.701 1 94.38 205 ARG A O 1
ATOM 1694 N N . HIS A 1 206 ? 16.734 8.297 4.473 1 94.81 206 HIS A N 1
ATOM 1695 C CA . HIS A 1 206 ? 18.094 8.5 3.996 1 94.81 206 HIS A CA 1
ATOM 1696 C C . HIS A 1 206 ? 18.594 7.281 3.234 1 94.81 206 HIS A C 1
ATOM 1698 O O . HIS A 1 206 ? 19.531 7.387 2.432 1 94.81 206 HIS A O 1
ATOM 1704 N N . ARG A 1 207 ? 17.969 6.145 3.455 1 96.06 207 ARG A N 1
ATOM 1705 C CA . ARG A 1 207 ? 18.516 4.93 2.863 1 96.06 207 ARG A CA 1
ATOM 1706 C C . ARG A 1 207 ? 17.516 4.297 1.891 1 96.06 207 ARG A C 1
ATOM 1708 O O . ARG A 1 207 ? 17.922 3.656 0.916 1 96.06 207 ARG A O 1
ATOM 1715 N N . VAL A 1 208 ? 16.312 4.461 2.066 1 97.81 208 VAL A N 1
ATOM 1716 C CA . VAL A 1 208 ? 15.297 3.77 1.271 1 97.81 208 VAL A CA 1
ATOM 1717 C C . VAL A 1 208 ? 14.805 4.688 0.153 1 97.81 208 VAL A C 1
ATOM 1719 O O . VAL A 1 208 ? 14.891 4.336 -1.027 1 97.81 208 VAL A O 1
ATOM 1722 N N . ILE A 1 209 ? 14.375 5.867 0.497 1 97.75 209 ILE A N 1
ATOM 1723 C CA . ILE A 1 209 ? 13.711 6.777 -0.431 1 97.75 209 ILE A CA 1
ATOM 1724 C C . ILE A 1 209 ? 14.672 7.156 -1.558 1 97.75 209 ILE A C 1
ATOM 1726 O O . ILE A 1 209 ? 14.297 7.152 -2.73 1 97.75 209 ILE A O 1
ATOM 1730 N N . PRO A 1 210 ? 16 7.418 -1.231 1 97.19 210 PRO A N 1
ATOM 1731 C CA . PRO A 1 210 ? 16.906 7.746 -2.328 1 97.19 210 PRO A CA 1
ATOM 1732 C C . PRO A 1 210 ? 17.016 6.621 -3.357 1 97.19 210 PRO A C 1
ATOM 1734 O O . PRO A 1 210 ? 17.125 6.887 -4.559 1 97.19 210 PRO A O 1
ATOM 1737 N N . GLU A 1 211 ? 16.969 5.402 -2.92 1 97 211 GLU A N 1
ATOM 1738 C CA . GLU A 1 211 ? 17.031 4.27 -3.838 1 97 211 GLU A CA 1
ATOM 1739 C C . GLU A 1 211 ? 15.758 4.168 -4.676 1 97 211 GLU A C 1
ATOM 1741 O O . GLU A 1 211 ? 15.812 3.859 -5.871 1 97 211 GLU A O 1
ATOM 1746 N N . LEU A 1 212 ? 14.625 4.445 -4.09 1 97.69 212 LEU A N 1
ATOM 1747 C CA . LEU A 1 212 ? 13.359 4.43 -4.812 1 97.69 212 LEU A CA 1
ATOM 1748 C C . LEU A 1 212 ? 13.312 5.551 -5.848 1 97.69 212 LEU A C 1
ATOM 1750 O O . LEU A 1 212 ? 12.773 5.371 -6.941 1 97.69 212 LEU A O 1
ATOM 1754 N N . LYS A 1 213 ? 13.891 6.656 -5.527 1 97.38 213 LYS A N 1
ATOM 1755 C CA . LYS A 1 213 ? 13.883 7.805 -6.426 1 97.38 213 LYS A CA 1
ATOM 1756 C C . LYS A 1 213 ? 14.75 7.547 -7.652 1 97.38 213 LYS A C 1
ATOM 1758 O O . LYS A 1 213 ? 14.562 8.18 -8.695 1 97.38 213 LYS A O 1
ATOM 1763 N N . ARG A 1 214 ? 15.734 6.676 -7.535 1 95.62 214 ARG A N 1
ATOM 1764 C CA . ARG A 1 214 ? 16.531 6.273 -8.688 1 95.62 214 ARG A CA 1
ATOM 1765 C C . ARG A 1 214 ? 15.688 5.488 -9.688 1 95.62 214 ARG A C 1
ATOM 1767 O O . ARG A 1 214 ? 16 5.449 -10.883 1 95.62 214 ARG A O 1
ATOM 1774 N N . ILE A 1 215 ? 14.656 4.891 -9.172 1 94.56 215 ILE A N 1
ATOM 1775 C CA . ILE A 1 215 ? 13.719 4.152 -10.023 1 94.56 215 ILE A CA 1
ATOM 1776 C C . ILE A 1 215 ? 12.68 5.109 -10.594 1 94.56 215 ILE A C 1
ATOM 1778 O O . ILE A 1 215 ? 12.344 5.035 -11.781 1 94.56 215 ILE A O 1
ATOM 1782 N N . ASN A 1 216 ? 12.156 5.949 -9.797 1 96.25 216 ASN A N 1
ATOM 1783 C CA . ASN A 1 216 ? 11.148 6.938 -10.172 1 96.25 216 ASN A CA 1
ATOM 1784 C C . ASN A 1 216 ? 11.445 8.297 -9.547 1 96.25 216 ASN A C 1
ATOM 1786 O O . ASN A 1 216 ? 11.102 8.539 -8.383 1 96.25 216 ASN A O 1
ATOM 1790 N N . GLU A 1 217 ? 11.875 9.227 -10.344 1 96 217 GLU A N 1
ATOM 1791 C CA . GLU A 1 217 ? 12.242 10.555 -9.852 1 96 217 GLU A CA 1
ATOM 1792 C C . GLU A 1 217 ? 11.016 11.312 -9.359 1 96 217 GLU A C 1
ATOM 1794 O O . GLU A 1 217 ? 11.141 12.25 -8.57 1 96 217 GLU A O 1
ATOM 1799 N N . ASN A 1 218 ? 9.852 10.914 -9.812 1 96 218 ASN A N 1
ATOM 1800 C CA . ASN A 1 218 ? 8.602 11.57 -9.422 1 96 218 ASN A CA 1
ATOM 1801 C C . ASN A 1 218 ? 7.875 10.789 -8.336 1 96 218 ASN A C 1
ATOM 1803 O O . ASN A 1 218 ? 6.645 10.781 -8.281 1 96 218 ASN A O 1
ATOM 1807 N N . LEU A 1 219 ? 8.633 10.172 -7.453 1 97.44 219 LEU A N 1
ATOM 1808 C CA . LEU A 1 219 ? 8.125 9.258 -6.438 1 97.44 219 LEU A CA 1
ATOM 1809 C C . LEU A 1 219 ? 7.039 9.922 -5.598 1 97.44 219 LEU A C 1
ATOM 1811 O O . LEU A 1 219 ? 5.965 9.352 -5.398 1 97.44 219 LEU A O 1
ATOM 1815 N N . GLU A 1 220 ? 7.254 11.156 -5.125 1 97.62 220 GLU A N 1
ATOM 1816 C CA . GLU A 1 220 ? 6.297 11.836 -4.262 1 97.62 220 GLU A CA 1
ATOM 1817 C C . GLU A 1 220 ? 4.977 12.086 -4.984 1 97.62 220 GLU A C 1
ATOM 1819 O O . GLU A 1 220 ? 3.904 11.875 -4.418 1 97.62 220 GLU A O 1
ATOM 1824 N N . ASP A 1 221 ? 5.074 12.5 -6.219 1 96 221 ASP A N 1
ATOM 1825 C CA . ASP A 1 221 ? 3.871 12.805 -6.992 1 96 221 ASP A CA 1
ATOM 1826 C C . ASP A 1 221 ? 3.053 11.539 -7.25 1 96 221 ASP A C 1
ATOM 1828 O O . ASP A 1 221 ? 1.827 11.555 -7.121 1 96 221 ASP A O 1
ATOM 1832 N N . THR A 1 222 ? 3.697 10.492 -7.637 1 95.38 222 THR A N 1
ATOM 1833 C CA . THR A 1 222 ? 3.014 9.227 -7.891 1 95.38 222 THR A CA 1
ATOM 1834 C C . THR A 1 222 ? 2.406 8.672 -6.605 1 95.38 222 THR A C 1
ATOM 1836 O O . THR A 1 222 ? 1.301 8.125 -6.621 1 95.38 222 THR A O 1
ATOM 1839 N N . PHE A 1 223 ? 3.168 8.875 -5.566 1 97.12 223 PHE A N 1
ATOM 1840 C CA . PHE A 1 223 ? 2.688 8.43 -4.262 1 97.12 223 PHE A CA 1
ATOM 1841 C C . PHE A 1 223 ? 1.423 9.188 -3.869 1 97.12 223 PHE A C 1
ATOM 1843 O O . PHE A 1 223 ? 0.471 8.594 -3.361 1 97.12 223 PHE A O 1
ATOM 1850 N N . LEU A 1 224 ? 1.45 10.469 -4.082 1 97.19 224 LEU A N 1
ATOM 1851 C CA . LEU A 1 224 ? 0.29 11.281 -3.729 1 97.19 224 LEU A CA 1
ATOM 1852 C C . LEU A 1 224 ? -0.951 10.812 -4.48 1 97.19 224 LEU A C 1
ATOM 1854 O O . LEU A 1 224 ? -2.041 10.75 -3.91 1 97.19 224 LEU A O 1
ATOM 1858 N N . LYS A 1 225 ? -0.812 10.484 -5.762 1 95.75 225 LYS A N 1
ATOM 1859 C CA . LYS A 1 225 ? -1.926 9.953 -6.543 1 95.75 225 LYS A CA 1
ATOM 1860 C C . LYS A 1 225 ? -2.441 8.648 -5.949 1 95.75 225 LYS A C 1
ATOM 1862 O O . LYS A 1 225 ? -3.652 8.43 -5.863 1 95.75 225 LYS A O 1
ATOM 1867 N N . MET A 1 226 ? -1.511 7.812 -5.559 1 95.75 226 MET A N 1
ATOM 1868 C CA . MET A 1 226 ? -1.877 6.551 -4.926 1 95.75 226 MET A CA 1
ATOM 1869 C C . MET A 1 226 ? -2.684 6.793 -3.654 1 95.75 226 MET A C 1
ATOM 1871 O O . MET A 1 226 ? -3.721 6.16 -3.441 1 95.75 226 MET A O 1
ATOM 1875 N N . VAL A 1 227 ? -2.186 7.703 -2.871 1 96.56 227 VAL A N 1
ATOM 1876 C CA . VAL A 1 227 ? -2.832 8 -1.597 1 96.56 227 VAL A CA 1
ATOM 1877 C C . VAL A 1 227 ? -4.254 8.5 -1.844 1 96.56 227 VAL A C 1
ATOM 1879 O O . VAL A 1 227 ? -5.184 8.133 -1.124 1 96.56 227 VAL A O 1
ATOM 1882 N N . LYS A 1 228 ? -4.418 9.359 -2.834 1 96.06 228 LYS A N 1
ATOM 1883 C CA . LYS A 1 228 ? -5.746 9.875 -3.158 1 96.06 228 LYS A CA 1
ATOM 1884 C C . LYS A 1 228 ? -6.703 8.75 -3.523 1 96.06 228 LYS A C 1
ATOM 1886 O O . LYS A 1 228 ? -7.859 8.742 -3.1 1 96.06 228 LYS A O 1
ATOM 1891 N N . VAL A 1 229 ? -6.23 7.773 -4.23 1 96.44 229 VAL A N 1
ATOM 1892 C CA . VAL A 1 229 ? -7.043 6.629 -4.625 1 96.44 229 VAL A CA 1
ATOM 1893 C C . VAL A 1 229 ? -7.375 5.785 -3.398 1 96.44 229 VAL A C 1
ATOM 1895 O O . VAL A 1 229 ? -8.539 5.457 -3.158 1 96.44 229 VAL A O 1
ATOM 1898 N N . LEU A 1 230 ? -6.379 5.492 -2.635 1 96.94 230 LEU A N 1
ATOM 1899 C CA . LEU A 1 230 ? -6.551 4.621 -1.476 1 96.94 230 LEU A CA 1
ATOM 1900 C C . LEU A 1 230 ? -7.48 5.262 -0.45 1 96.94 230 LEU A C 1
ATOM 1902 O O . LEU A 1 230 ? -8.273 4.566 0.195 1 96.94 230 LEU A O 1
ATOM 1906 N N . ARG A 1 231 ? -7.348 6.535 -0.29 1 96.75 231 ARG A N 1
ATOM 19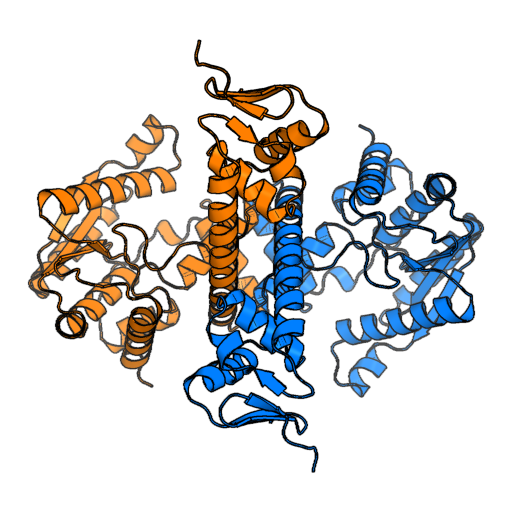07 C CA . ARG A 1 231 ? -8.203 7.227 0.671 1 96.75 231 ARG A CA 1
ATOM 1908 C C . ARG A 1 231 ? -9.672 7.117 0.277 1 96.75 231 ARG A C 1
ATOM 1910 O O . ARG A 1 231 ? -10.531 6.887 1.129 1 96.75 231 ARG A O 1
ATOM 1917 N N . ALA A 1 232 ? -9.938 7.336 -0.983 1 97 232 ALA A N 1
ATOM 1918 C CA . ALA A 1 232 ? -11.312 7.199 -1.458 1 97 232 ALA A CA 1
ATOM 1919 C C . ALA A 1 232 ? -11.828 5.781 -1.234 1 97 232 ALA A C 1
ATOM 1921 O O . ALA A 1 232 ? -12.984 5.594 -0.84 1 97 232 ALA A O 1
ATOM 1922 N N . GLU A 1 233 ? -11.031 4.816 -1.494 1 97.62 233 GLU A N 1
ATOM 1923 C CA . GLU A 1 233 ? -11.422 3.422 -1.307 1 97.62 233 GLU A CA 1
ATOM 1924 C C . GLU A 1 233 ? -11.625 3.102 0.17 1 97.62 233 GLU A C 1
ATOM 1926 O O . GLU A 1 233 ? -12.586 2.418 0.532 1 97.62 233 GLU A O 1
ATOM 1931 N N . ARG A 1 234 ? -10.742 3.6 0.986 1 97.06 234 ARG A N 1
ATOM 1932 C CA . ARG A 1 234 ? -10.883 3.416 2.428 1 97.06 234 ARG A CA 1
ATOM 1933 C C . ARG A 1 234 ? -12.18 4.027 2.938 1 97.06 234 ARG A C 1
ATOM 1935 O O . ARG A 1 234 ? -12.867 3.432 3.768 1 97.06 234 ARG A O 1
ATOM 1942 N N . GLU A 1 235 ? -12.477 5.184 2.457 1 97.06 235 GLU A N 1
ATOM 1943 C CA . GLU A 1 235 ? -13.703 5.855 2.871 1 97.06 235 GLU A CA 1
ATOM 1944 C C . GLU A 1 235 ? -14.93 5.027 2.51 1 97.06 235 GLU A C 1
ATOM 1946 O O . GLU A 1 235 ? -15.844 4.871 3.326 1 97.06 235 GLU A O 1
ATOM 1951 N N . PHE A 1 236 ? -14.977 4.5 1.34 1 98.25 236 PHE A N 1
ATOM 1952 C CA . PHE A 1 236 ? -16.094 3.664 0.912 1 98.25 236 PHE A CA 1
ATOM 1953 C C . PHE A 1 236 ? -16.203 2.418 1.782 1 98.25 236 PHE A C 1
ATOM 1955 O O . PHE A 1 236 ? -17.281 2.062 2.238 1 98.25 236 PHE A O 1
ATOM 1962 N N . LEU A 1 237 ? -15.086 1.773 2.016 1 98.31 237 LEU A N 1
ATOM 1963 C CA . LEU A 1 237 ? -15.047 0.563 2.83 1 98.31 237 LEU A CA 1
ATOM 1964 C C . LEU A 1 237 ? -15.531 0.847 4.246 1 98.31 237 LEU A C 1
ATOM 1966 O O . LEU A 1 237 ? -16.297 0.066 4.812 1 98.31 237 LEU A O 1
ATOM 1970 N N . GLU A 1 238 ? -15.078 1.964 4.762 1 97.25 238 GLU A N 1
ATOM 1971 C CA . GLU A 1 238 ? -15.477 2.328 6.117 1 97.25 238 GLU A CA 1
ATOM 1972 C C . GLU A 1 238 ? -16.969 2.607 6.203 1 97.25 238 GLU A C 1
ATOM 1974 O O . GLU A 1 238 ? -17.625 2.246 7.188 1 97.25 238 GLU A O 1
ATOM 1979 N N . GLU A 1 239 ? -17.469 3.281 5.215 1 97.94 239 GLU A N 1
ATOM 1980 C CA . GLU A 1 239 ? -18.891 3.564 5.184 1 97.94 239 GLU A CA 1
ATOM 1981 C C . GLU A 1 239 ? -19.719 2.277 5.129 1 97.94 239 GLU A C 1
ATOM 1983 O O . GLU A 1 239 ? -20.703 2.131 5.855 1 97.94 239 GLU A O 1
ATOM 1988 N N . GLU A 1 240 ? -19.328 1.369 4.293 1 98.19 240 GLU A N 1
ATOM 1989 C CA . GLU A 1 240 ? -20.016 0.087 4.176 1 98.19 240 GLU A CA 1
ATOM 1990 C C . GLU A 1 240 ? -19.891 -0.721 5.465 1 98.19 240 GLU A C 1
ATOM 1992 O O . GLU A 1 240 ? -20.859 -1.371 5.887 1 98.19 240 GLU A O 1
ATOM 1997 N N . ALA A 1 241 ? -18.766 -0.67 6.035 1 98.06 241 ALA A N 1
ATOM 1998 C CA . ALA A 1 241 ? -18.547 -1.388 7.289 1 98.06 241 ALA A CA 1
ATOM 1999 C C . ALA A 1 241 ? -19.391 -0.807 8.414 1 98.06 241 ALA A C 1
ATOM 2001 O O . ALA A 1 241 ? -19.922 -1.547 9.25 1 98.06 241 ALA A O 1
ATOM 2002 N N . GLN A 1 242 ? -19.453 0.506 8.422 1 98.12 242 GLN A N 1
ATOM 2003 C CA . GLN A 1 242 ? -20.25 1.166 9.445 1 98.12 242 GLN A CA 1
ATOM 2004 C C . GLN A 1 242 ? -21.719 0.791 9.32 1 98.12 242 GLN A C 1
ATOM 2006 O O . GLN A 1 242 ? -22.406 0.569 10.328 1 98.12 242 GLN A O 1
ATOM 2011 N N . LYS A 1 243 ? -22.219 0.818 8.102 1 98.25 243 LYS A N 1
ATOM 2012 C CA . LYS A 1 243 ? -23.594 0.378 7.859 1 98.25 243 LYS A CA 1
ATOM 2013 C C . LYS A 1 243 ? -23.812 -1.043 8.367 1 98.25 243 LYS A C 1
ATOM 2015 O O . LYS A 1 243 ? -24.797 -1.313 9.062 1 98.25 243 LYS A O 1
ATOM 2020 N N . LEU A 1 244 ? -22.938 -1.926 8.062 1 98.25 244 LEU A N 1
ATOM 2021 C CA . LEU A 1 244 ? -23.031 -3.32 8.484 1 98.25 244 LEU A CA 1
ATOM 2022 C C . LEU A 1 244 ? -22.938 -3.438 10 1 98.25 244 LEU A C 1
ATOM 2024 O O . LEU A 1 244 ? -23.656 -4.234 10.609 1 98.25 244 LEU A O 1
ATOM 2028 N N . TYR A 1 245 ? -22.062 -2.693 10.555 1 98.25 245 TYR A N 1
ATOM 2029 C CA . TYR A 1 245 ? -21.859 -2.707 12 1 98.25 245 TYR A CA 1
ATOM 2030 C C . TYR A 1 245 ? -23.156 -2.375 12.727 1 98.25 245 TYR A C 1
ATOM 2032 O O . TYR A 1 245 ? -23.516 -3.043 13.703 1 98.25 245 TYR A O 1
ATOM 2040 N N . LYS A 1 246 ? -23.844 -1.369 12.25 1 98 246 LYS A N 1
ATOM 2041 C CA . LYS A 1 246 ? -25.109 -0.959 12.844 1 98 246 LYS A CA 1
ATOM 2042 C C . LYS A 1 246 ? -26.172 -2.053 12.695 1 98 246 LYS A C 1
ATOM 2044 O O . LYS A 1 246 ? -27.031 -2.219 13.57 1 98 246 LYS A O 1
ATOM 2049 N N . GLU A 1 247 ? -26.062 -2.734 11.68 1 97.56 247 GLU A N 1
ATOM 2050 C CA . GLU A 1 247 ? -27.031 -3.785 11.383 1 97.56 247 GLU A CA 1
ATOM 2051 C C . GLU A 1 247 ? -26.797 -5.016 12.258 1 97.56 247 GLU A C 1
ATOM 2053 O O . GLU A 1 247 ? -27.75 -5.68 12.664 1 97.56 247 GLU A O 1
ATOM 2058 N N . VAL A 1 248 ? -25.562 -5.312 12.531 1 97.81 248 VAL A N 1
ATOM 2059 C CA . VAL A 1 248 ? -25.281 -6.625 13.094 1 97.81 248 VAL A CA 1
ATOM 2060 C C . VAL A 1 248 ? -25 -6.492 14.594 1 97.81 248 VAL A C 1
ATOM 2062 O O . VAL A 1 248 ? -25 -7.484 15.32 1 97.81 248 VAL A O 1
ATOM 2065 N N . LYS A 1 249 ? -24.656 -5.34 14.992 1 97.5 249 LYS A N 1
ATOM 2066 C CA . LYS A 1 249 ? -24.328 -5.152 16.406 1 97.5 249 LYS A CA 1
ATOM 2067 C C . LYS A 1 249 ? -25.594 -5.031 17.25 1 97.5 249 LYS A C 1
ATOM 2069 O O . LYS A 1 249 ? -26.5 -4.273 16.906 1 97.5 249 LYS A O 1
ATOM 2074 N N . LYS A 1 250 ? -25.688 -5.742 18.312 1 95.12 250 LYS A N 1
ATOM 2075 C CA . LYS A 1 250 ? -26.734 -5.66 19.328 1 95.12 250 LYS A CA 1
ATOM 2076 C C . LYS A 1 250 ? -26.141 -5.715 20.734 1 95.12 250 LYS A C 1
ATOM 2078 O O . LYS A 1 250 ? -25.781 -6.793 21.219 1 95.12 250 LYS A O 1
ATOM 2083 N N . GLY A 1 251 ? -26.094 -4.512 21.359 1 92.81 251 GLY A N 1
ATOM 2084 C CA . GLY A 1 251 ? -25.422 -4.469 22.656 1 92.81 251 GLY A CA 1
ATOM 2085 C C . GLY A 1 251 ? -23.953 -4.809 22.578 1 92.81 251 GLY A C 1
ATOM 2086 O O . GLY A 1 251 ? -23.203 -4.195 21.812 1 92.81 251 GLY A O 1
ATOM 2087 N N . ASN A 1 252 ? -23.578 -5.863 23.344 1 93.38 252 ASN A N 1
ATOM 2088 C CA . ASN A 1 252 ? -22.172 -6.277 23.359 1 93.38 252 ASN A CA 1
ATOM 2089 C C . ASN A 1 252 ? -21.953 -7.535 22.531 1 93.38 252 ASN A C 1
ATOM 2091 O O . ASN A 1 252 ? -21.016 -8.297 22.797 1 93.38 252 ASN A O 1
ATOM 2095 N N . CYS A 1 253 ? -22.891 -7.629 21.562 1 96.62 253 CYS A N 1
ATOM 2096 C CA . CYS A 1 253 ? -22.797 -8.828 20.75 1 96.62 253 CYS A CA 1
ATOM 2097 C C . CYS A 1 253 ? -22.859 -8.484 19.266 1 96.62 253 CYS A C 1
ATOM 2099 O O . CYS A 1 253 ? -23.281 -7.383 18.891 1 96.62 253 CYS A O 1
ATOM 2101 N N . LEU A 1 254 ? -22.422 -9.414 18.406 1 97.5 254 LEU A N 1
ATOM 2102 C CA . LEU A 1 254 ? -22.562 -9.352 16.953 1 97.5 254 LEU A CA 1
ATOM 2103 C C . LEU A 1 254 ? -23.422 -10.5 16.438 1 97.5 254 LEU A C 1
ATOM 2105 O O . LEU A 1 254 ? -23.312 -11.625 16.922 1 97.5 254 LEU A O 1
ATOM 2109 N N . ASP A 1 255 ? -24.281 -10.234 15.523 1 97.31 255 ASP A N 1
ATOM 2110 C CA . ASP A 1 255 ? -25.062 -11.266 14.852 1 97.31 255 ASP A CA 1
ATOM 2111 C C . ASP A 1 255 ? -24.188 -12.094 13.914 1 97.31 255 ASP A C 1
ATOM 2113 O O . ASP A 1 255 ? -23.859 -11.648 12.812 1 97.31 255 ASP A O 1
ATOM 2117 N N . VAL A 1 256 ? -23.922 -13.344 14.297 1 96.44 256 VAL A N 1
ATOM 2118 C CA . VAL A 1 256 ? -22.969 -14.195 13.594 1 96.44 256 VAL A CA 1
ATOM 2119 C C . VAL A 1 256 ? -23.516 -14.531 12.203 1 96.44 256 VAL A C 1
ATOM 2121 O O . VAL A 1 256 ? -22.781 -14.469 11.211 1 96.44 256 VAL A O 1
ATOM 2124 N N . LYS A 1 257 ? -24.688 -14.922 12.055 1 95.25 257 LYS A N 1
ATOM 2125 C CA . LYS A 1 257 ? -25.281 -15.344 10.789 1 95.25 257 LYS A CA 1
ATOM 2126 C C . LYS A 1 257 ? -25.219 -14.219 9.75 1 95.25 257 LYS A C 1
ATOM 2128 O O . LYS A 1 257 ? -24.828 -14.453 8.609 1 95.25 257 LYS A O 1
ATOM 2133 N N . LYS A 1 258 ? -25.578 -13.07 10.195 1 96.44 258 LYS A N 1
ATOM 2134 C CA . LYS A 1 258 ? -25.578 -11.93 9.289 1 96.44 258 LYS A CA 1
ATOM 2135 C C . LYS A 1 258 ? -24.156 -11.547 8.883 1 96.44 258 LYS A C 1
ATOM 2137 O O . LYS A 1 258 ? -23.891 -11.266 7.711 1 96.44 258 LYS A O 1
ATOM 2142 N N . LEU A 1 259 ? -23.281 -11.586 9.82 1 97.56 259 LEU A N 1
ATOM 2143 C CA . LEU A 1 259 ? -21.906 -11.156 9.57 1 97.56 259 LEU A CA 1
ATOM 2144 C C . LEU A 1 259 ? -21.203 -12.141 8.648 1 97.56 259 LEU A C 1
ATOM 2146 O O . LEU A 1 259 ? -20.469 -11.734 7.742 1 97.56 259 LEU A O 1
ATOM 2150 N N . LYS A 1 260 ? -21.438 -13.391 8.836 1 95.31 260 LYS A N 1
ATOM 2151 C CA . LYS A 1 260 ? -20.75 -14.453 8.094 1 95.31 260 LYS A CA 1
ATOM 2152 C C . LYS A 1 260 ? -21.094 -14.391 6.605 1 95.31 260 LYS A C 1
ATOM 2154 O O . LYS A 1 260 ? -20.312 -14.844 5.762 1 95.31 260 LYS A O 1
ATOM 2159 N N . GLU A 1 261 ? -22.188 -13.82 6.246 1 95.62 261 GLU A N 1
ATOM 2160 C CA . GLU A 1 261 ? -22.656 -13.773 4.867 1 95.62 261 GLU A CA 1
ATOM 2161 C C . GLU A 1 261 ? -22.094 -12.57 4.125 1 95.62 261 GLU A C 1
ATOM 2163 O O . GLU A 1 261 ? -22.25 -12.453 2.908 1 95.62 261 GLU A O 1
ATOM 2168 N N . LYS A 1 262 ? -21.453 -11.773 4.828 1 97.69 262 LYS A N 1
ATOM 2169 C CA . LYS A 1 262 ? -20.922 -10.555 4.227 1 97.69 262 LYS A CA 1
ATOM 2170 C C . LYS A 1 262 ? -19.5 -10.773 3.711 1 97.69 262 LYS A C 1
ATOM 2172 O O . LYS A 1 262 ? -18.844 -11.75 4.078 1 97.69 262 LYS A O 1
ATOM 2177 N N . PRO A 1 263 ? -19.094 -9.922 2.77 1 97.62 263 PRO A N 1
ATOM 2178 C CA . PRO A 1 263 ? -17.734 -10.047 2.234 1 97.62 263 PRO A CA 1
ATOM 2179 C C . PRO A 1 263 ? -16.656 -9.992 3.322 1 97.62 263 PRO A C 1
ATOM 2181 O O . PRO A 1 263 ? -16.812 -9.258 4.305 1 97.62 263 PRO A O 1
ATOM 2184 N N . LEU A 1 264 ? -15.594 -10.711 3.078 1 97.5 264 LEU A N 1
ATOM 2185 C CA . LEU A 1 264 ? -14.5 -10.859 4.027 1 97.5 264 LEU A CA 1
ATOM 2186 C C . LEU A 1 264 ? -13.961 -9.5 4.457 1 97.5 264 LEU A C 1
ATOM 2188 O O . LEU A 1 264 ? -13.641 -9.297 5.633 1 97.5 264 LEU A O 1
ATOM 2192 N N . ALA A 1 265 ? -13.82 -8.555 3.52 1 97.88 265 ALA A N 1
ATOM 2193 C CA . ALA A 1 265 ? -13.312 -7.219 3.807 1 97.88 265 ALA A CA 1
ATOM 2194 C C . ALA A 1 265 ? -14.148 -6.531 4.887 1 97.88 265 ALA A C 1
ATOM 2196 O O . ALA A 1 265 ? -13.602 -5.891 5.785 1 97.88 265 ALA A O 1
ATOM 2197 N N . LEU A 1 266 ? -15.406 -6.703 4.793 1 98.44 266 LEU A N 1
ATOM 2198 C CA . LEU A 1 266 ? -16.312 -6.051 5.738 1 98.44 266 LEU A CA 1
ATOM 2199 C C . LEU A 1 266 ? -16.328 -6.789 7.07 1 98.44 266 LEU A C 1
ATOM 2201 O O . LEU A 1 266 ? -16.438 -6.168 8.125 1 98.44 266 LEU A O 1
ATOM 2205 N N . GLN A 1 267 ? -16.266 -8.148 6.996 1 98.12 267 GLN A N 1
ATOM 2206 C CA . GLN A 1 267 ? -16.156 -8.914 8.234 1 98.12 267 GLN A CA 1
ATOM 2207 C C . GLN A 1 267 ? -14.992 -8.414 9.094 1 98.12 267 GLN A C 1
ATOM 2209 O O . GLN A 1 267 ? -15.164 -8.141 10.281 1 98.12 267 GLN A O 1
ATOM 2214 N N . ARG A 1 268 ? -13.875 -8.281 8.469 1 97.56 268 ARG A N 1
ATOM 2215 C CA . ARG A 1 268 ? -12.672 -7.871 9.188 1 97.56 268 ARG A CA 1
ATOM 2216 C C . ARG A 1 268 ? -12.844 -6.48 9.797 1 97.56 268 ARG A C 1
ATOM 2218 O O . ARG A 1 268 ? -12.477 -6.254 10.945 1 97.56 268 ARG A O 1
ATOM 2225 N N . ARG A 1 269 ? -13.383 -5.555 9.031 1 97.44 269 ARG A N 1
ATOM 2226 C CA . ARG A 1 269 ? -13.516 -4.176 9.5 1 97.44 269 ARG A CA 1
ATOM 2227 C C . ARG A 1 269 ? -14.531 -4.082 10.641 1 97.44 269 ARG A C 1
ATOM 2229 O O . ARG A 1 269 ? -14.32 -3.34 11.602 1 97.44 269 ARG A O 1
ATOM 2236 N N . VAL A 1 270 ? -15.625 -4.836 10.539 1 97.94 270 VAL A N 1
ATOM 2237 C CA . VAL A 1 270 ? -16.641 -4.844 11.586 1 97.94 270 VAL A CA 1
ATOM 2238 C C . VAL A 1 270 ? -16.062 -5.438 12.867 1 97.94 270 VAL A C 1
ATOM 2240 O O . VAL A 1 270 ? -16.266 -4.895 13.953 1 97.94 270 VAL A O 1
ATOM 2243 N N . ILE A 1 271 ? -15.344 -6.504 12.727 1 97.25 271 ILE A N 1
ATOM 2244 C CA . ILE A 1 271 ? -14.734 -7.16 13.883 1 97.25 271 ILE A CA 1
ATOM 2245 C C . ILE A 1 271 ? -13.719 -6.223 14.531 1 97.25 271 ILE A C 1
ATOM 2247 O O . ILE A 1 271 ? -13.688 -6.086 15.758 1 97.25 271 ILE A O 1
ATOM 2251 N N . ARG A 1 272 ? -12.922 -5.578 13.773 1 95.62 272 ARG A N 1
ATOM 2252 C CA . ARG A 1 272 ? -11.938 -4.625 14.273 1 95.62 272 ARG A CA 1
ATOM 2253 C C . ARG A 1 272 ? -12.617 -3.529 15.094 1 95.62 272 ARG A C 1
ATOM 2255 O O . ARG A 1 272 ? -12.148 -3.184 16.188 1 95.62 272 ARG A O 1
ATOM 2262 N N . LYS A 1 273 ? -13.609 -2.992 14.508 1 95.25 273 LYS A N 1
ATOM 2263 C CA . LYS A 1 273 ? -14.359 -1.937 15.188 1 95.25 273 LYS A CA 1
ATOM 2264 C C . LYS A 1 273 ? -14.953 -2.443 16.5 1 95.25 273 LYS A C 1
ATOM 2266 O O . LYS A 1 273 ? -14.906 -1.75 17.516 1 95.25 273 LYS A O 1
ATOM 2271 N N . PHE A 1 274 ? -15.477 -3.637 16.469 1 95.94 274 PHE A N 1
ATOM 2272 C CA . PHE A 1 274 ? -16.172 -4.223 17.609 1 95.94 274 PHE A CA 1
ATOM 2273 C C . PHE A 1 274 ? -15.195 -4.473 18.766 1 95.94 274 PHE A C 1
ATOM 2275 O O . PHE A 1 274 ? -15.484 -4.129 19.906 1 95.94 274 PHE A O 1
ATOM 2282 N N . ILE A 1 275 ? -14.055 -5.02 18.406 1 94.56 275 ILE A N 1
ATOM 2283 C CA . ILE A 1 275 ? -13.156 -5.422 19.484 1 94.56 275 ILE A CA 1
ATOM 2284 C C . ILE A 1 275 ? -12.18 -4.285 19.797 1 94.56 275 ILE A C 1
ATOM 2286 O O . ILE A 1 275 ? -11.43 -4.355 20.766 1 94.56 275 ILE A O 1
ATOM 2290 N N . GLY A 1 276 ? -12.141 -3.252 18.953 1 91.38 276 GLY A N 1
ATOM 2291 C CA . GLY A 1 276 ? -11.266 -2.113 19.172 1 91.38 276 GLY A CA 1
ATOM 2292 C C . GLY A 1 276 ? -9.797 -2.455 19.016 1 91.38 276 GLY A C 1
ATOM 2293 O O . GLY A 1 276 ? -8.953 -1.946 19.75 1 91.38 276 GLY A O 1
ATOM 2294 N N . GLU A 1 277 ? -9.484 -3.51 18.188 1 87 277 GLU A N 1
ATOM 2295 C CA . GLU A 1 277 ? -8.133 -3.99 17.938 1 87 277 GLU A CA 1
ATOM 2296 C C . GLU A 1 277 ? -7.836 -4.059 16.453 1 87 277 GLU A C 1
ATOM 2298 O O . GLU A 1 277 ? -8.68 -4.508 15.664 1 87 277 GLU A O 1
ATOM 2303 N N . LYS A 1 278 ? -6.641 -3.625 16.188 1 86.38 278 LYS A N 1
ATOM 2304 C CA . LYS A 1 278 ? -6.273 -3.615 14.773 1 86.38 278 LYS A CA 1
ATOM 2305 C C . LYS A 1 278 ? -5.344 -4.781 14.438 1 86.38 278 LYS A C 1
ATOM 2307 O O . LYS A 1 278 ? -4.98 -4.977 13.273 1 86.38 278 LYS A O 1
ATOM 2312 N N . ASP A 1 279 ? -5.039 -5.574 15.422 1 88.25 279 ASP A N 1
ATOM 2313 C CA . ASP A 1 279 ? -4.109 -6.684 15.227 1 88.25 279 ASP A CA 1
ATOM 2314 C C . ASP A 1 279 ? -4.703 -7.738 14.297 1 88.25 279 ASP A C 1
ATOM 2316 O O . ASP A 1 279 ? -5.797 -8.25 14.547 1 88.25 279 ASP A O 1
ATOM 2320 N N . TYR A 1 280 ? -3.986 -8.062 13.297 1 92.5 280 TYR A N 1
ATOM 2321 C CA . TYR A 1 280 ? -4.449 -9 12.281 1 92.5 280 TYR A CA 1
ATOM 2322 C C . TYR A 1 280 ? -4.785 -10.359 12.898 1 92.5 280 TYR A C 1
ATOM 2324 O O . TYR A 1 280 ? -5.828 -10.938 12.602 1 92.5 280 TYR A O 1
ATOM 2332 N N . GLU A 1 281 ? -3.867 -10.844 13.727 1 92.06 281 GLU A N 1
ATOM 2333 C CA . GLU A 1 281 ? -4.047 -12.172 14.312 1 92.06 281 GLU A CA 1
ATOM 2334 C C . GLU A 1 281 ? -5.285 -12.219 15.203 1 92.06 281 GLU A C 1
ATOM 2336 O O . GLU A 1 281 ? -6.023 -13.203 15.195 1 92.06 281 GLU A O 1
ATOM 2341 N N . LYS A 1 282 ? -5.477 -11.211 15.992 1 93.25 282 LYS A N 1
ATOM 2342 C CA . LYS A 1 282 ? -6.637 -11.148 16.875 1 93.25 282 LYS A CA 1
ATOM 2343 C C . LYS A 1 282 ? -7.934 -11.086 16.078 1 93.25 282 LYS A C 1
ATOM 2345 O O . LYS A 1 282 ? -8.914 -11.758 16.422 1 93.25 282 LYS A O 1
ATOM 2350 N N . VAL A 1 283 ? -7.887 -10.32 15.023 1 95 283 VAL A N 1
ATOM 2351 C CA . VAL A 1 283 ? -9.062 -10.195 14.172 1 95 283 VAL A CA 1
ATOM 2352 C C . VAL A 1 283 ? -9.391 -11.555 13.539 1 95 283 VAL A C 1
ATOM 2354 O O . VAL A 1 283 ? -10.555 -11.969 13.516 1 95 283 VAL A O 1
ATOM 2357 N N . GLU A 1 284 ? -8.359 -12.242 13.062 1 95.19 284 GLU A N 1
ATOM 2358 C CA . GLU A 1 284 ? -8.578 -13.531 12.406 1 95.19 284 GLU A CA 1
ATOM 2359 C C . GLU A 1 284 ? -9.047 -14.586 13.406 1 95.19 284 GLU A C 1
ATOM 2361 O O . GLU A 1 284 ? -9.836 -15.469 13.062 1 95.19 284 GLU A O 1
ATOM 2366 N N . LEU A 1 285 ? -8.547 -14.461 14.586 1 94.12 285 LEU A N 1
ATOM 2367 C CA . LEU A 1 285 ? -9 -15.375 15.633 1 94.12 285 LEU A CA 1
ATOM 2368 C C . LEU A 1 285 ? -10.492 -15.188 15.906 1 94.12 285 LEU A C 1
ATOM 2370 O O . LEU A 1 285 ? -11.234 -16.156 16.016 1 94.12 285 LEU A O 1
ATOM 2374 N N . VAL A 1 286 ? -10.883 -13.984 16.031 1 95.06 286 VAL A N 1
ATOM 2375 C CA . VAL A 1 286 ? -12.289 -13.688 16.266 1 95.06 286 VAL A CA 1
ATOM 2376 C C . VAL A 1 286 ? -13.125 -14.133 15.07 1 95.06 286 VAL A C 1
ATOM 2378 O O . VAL A 1 286 ? -14.219 -14.688 15.234 1 95.06 286 VAL A O 1
ATOM 2381 N N . ARG A 1 287 ? -12.648 -13.867 13.922 1 95.56 287 ARG A N 1
ATOM 2382 C CA . ARG A 1 287 ? -13.352 -14.266 12.711 1 95.56 287 ARG A CA 1
ATOM 2383 C C . ARG A 1 287 ? -13.562 -15.773 12.664 1 95.56 287 ARG A C 1
ATOM 2385 O O . ARG A 1 287 ? -14.594 -16.25 12.195 1 95.56 287 ARG A O 1
ATOM 2392 N N . SER A 1 288 ? -12.555 -16.516 13.094 1 94.44 288 SER A N 1
ATOM 2393 C CA . SER A 1 288 ? -12.656 -17.969 13.078 1 94.44 288 SER A CA 1
ATOM 2394 C C . SER A 1 288 ? -13.797 -18.453 13.969 1 94.44 288 SER A C 1
ATOM 2396 O O . SER A 1 288 ? -14.344 -19.531 13.75 1 94.44 288 SER A O 1
ATOM 2398 N N . LEU A 1 289 ? -14.141 -17.672 14.961 1 94.06 289 LEU A N 1
ATOM 2399 C CA . LEU A 1 289 ? -15.234 -18.016 15.859 1 94.06 289 LEU A CA 1
ATOM 2400 C C . LEU A 1 289 ? -16.578 -17.984 15.125 1 94.06 289 LEU A C 1
ATOM 2402 O O . LEU A 1 289 ? -17.531 -18.625 15.547 1 94.06 289 LEU A O 1
ATOM 2406 N N . LEU A 1 290 ? -16.609 -17.219 14.078 1 93 290 LEU A N 1
ATOM 2407 C CA . LEU A 1 290 ? -17.844 -17.141 13.305 1 93 290 LEU A CA 1
ATOM 2408 C C . LEU A 1 290 ? -18.203 -18.5 12.719 1 93 290 LEU A C 1
ATOM 2410 O O . LEU A 1 290 ? -19.391 -18.797 12.531 1 93 290 LEU A O 1
ATOM 2414 N N . GLU A 1 291 ? -17.281 -19.297 12.438 1 89 291 GLU A N 1
ATOM 2415 C CA . GLU A 1 291 ? -17.516 -20.609 11.828 1 89 291 GLU A CA 1
ATOM 2416 C C . GLU A 1 291 ? -17.438 -21.719 12.859 1 89 291 GLU A C 1
ATOM 2418 O O . GLU A 1 291 ? -18.344 -22.562 12.938 1 89 291 GLU A O 1
ATOM 2423 N N . LYS A 1 292 ? -16.406 -21.703 13.672 1 88.25 292 LYS A N 1
ATOM 2424 C CA . LYS A 1 292 ? -16.094 -22.844 14.508 1 88.25 292 LYS A CA 1
ATOM 2425 C C . LYS A 1 292 ? -16.719 -22.719 15.891 1 88.25 292 LYS A C 1
ATOM 2427 O O . LYS A 1 292 ? -16.859 -23.703 16.625 1 88.25 292 LYS A O 1
ATOM 2432 N N . GLY A 1 293 ? -17.125 -21.547 16.234 1 89.5 293 GLY A N 1
ATOM 2433 C CA . GLY A 1 293 ? -17.562 -21.328 17.594 1 89.5 293 GLY A CA 1
ATOM 2434 C C . GLY A 1 293 ? -16.422 -21.328 18.594 1 89.5 293 GLY A C 1
ATOM 2435 O O . GLY A 1 293 ? -15.25 -21.328 18.203 1 89.5 293 GLY A O 1
ATOM 2436 N N . GLY A 1 294 ? -16.844 -21.094 19.906 1 91.88 294 GLY A N 1
ATOM 2437 C CA . GLY A 1 294 ? -15.82 -21.094 20.938 1 91.88 294 GLY A CA 1
ATOM 2438 C C . GLY A 1 294 ? -15.633 -19.75 21.594 1 91.88 294 GLY A C 1
ATOM 2439 O O . GLY A 1 294 ? -16.594 -18.984 21.75 1 91.88 294 GLY A O 1
ATOM 2440 N N . GLU A 1 295 ? -14.406 -19.672 22.141 1 92.88 295 GLU A N 1
ATOM 2441 C CA . GLU A 1 295 ? -14.094 -18.438 22.844 1 92.88 295 GLU A CA 1
ATOM 2442 C C . GLU A 1 295 ? -12.656 -18 22.578 1 92.88 295 GLU A C 1
ATOM 2444 O O . GLU A 1 295 ? -11.805 -18.812 22.25 1 92.88 295 GLU A O 1
ATOM 2449 N N . VAL A 1 296 ? -12.5 -16.719 22.641 1 92.31 296 VAL A N 1
ATOM 2450 C CA . VAL A 1 296 ? -11.156 -16.172 22.469 1 92.31 296 VAL A CA 1
ATOM 2451 C C . VAL A 1 296 ? -10.883 -15.125 23.531 1 92.31 296 VAL A C 1
ATOM 2453 O O . VAL A 1 296 ? -11.766 -14.336 23.875 1 92.31 296 VAL A O 1
ATOM 2456 N N . ASN A 1 297 ? -9.648 -15.172 24.062 1 91 297 ASN A N 1
ATOM 2457 C CA . ASN A 1 297 ? -9.164 -14.156 24.984 1 91 297 ASN A CA 1
ATOM 2458 C C . ASN A 1 297 ? -8.328 -13.102 24.266 1 91 297 ASN A C 1
ATOM 2460 O O . ASN A 1 297 ? -7.238 -13.406 23.766 1 91 297 ASN A O 1
ATOM 2464 N N . LEU A 1 298 ? -8.75 -11.875 24.25 1 90 298 LEU A N 1
ATOM 2465 C CA . LEU A 1 298 ? -8.086 -10.805 23.516 1 90 298 LEU A CA 1
ATOM 2466 C C . LEU A 1 298 ? -7.125 -10.039 24.422 1 90 298 LEU A C 1
ATOM 2468 O O . LEU A 1 298 ? -6.477 -9.086 23.984 1 90 298 LEU A O 1
ATOM 2472 N N . GLY A 1 299 ? -7.066 -10.406 25.625 1 83.94 299 GLY A N 1
ATOM 2473 C CA . GLY A 1 299 ? -6.215 -9.719 26.578 1 83.94 299 GLY A CA 1
ATOM 2474 C C . GLY A 1 299 ? -6.926 -8.602 27.312 1 83.94 299 GLY A C 1
ATOM 2475 O O . GLY A 1 299 ? -8.008 -8.172 26.906 1 83.94 299 GLY A O 1
ATOM 2476 N N . LYS A 1 300 ? -6.348 -8.102 28.406 1 81.69 300 LYS A N 1
ATOM 2477 C CA . LYS A 1 300 ? -6.84 -7 29.234 1 81.69 300 LYS A CA 1
ATOM 2478 C C . LYS A 1 300 ? -8.25 -7.277 29.734 1 81.69 300 LYS A C 1
ATOM 2480 O O . LYS A 1 300 ? -9.102 -6.387 29.734 1 81.69 300 LYS A O 1
ATOM 2485 N N . GLY A 1 301 ? -8.586 -8.578 29.906 1 79.69 301 GLY A N 1
ATOM 2486 C CA . GLY A 1 301 ? -9.859 -8.977 30.484 1 79.69 301 GLY A CA 1
ATOM 2487 C C . GLY A 1 301 ? -10.969 -9.086 29.453 1 79.69 301 GLY A C 1
ATOM 2488 O O . GLY A 1 301 ? -12.117 -9.359 29.797 1 79.69 301 GLY A O 1
ATOM 2489 N N . LYS A 1 302 ? -10.641 -8.883 28.188 1 87.5 302 LYS A N 1
ATOM 2490 C CA . LYS A 1 302 ? -11.648 -8.961 27.141 1 87.5 302 LYS A CA 1
ATOM 2491 C C . LYS A 1 302 ? -11.734 -10.375 26.562 1 87.5 302 LYS A C 1
ATOM 2493 O O . LYS A 1 302 ? -10.766 -10.883 26.016 1 87.5 302 LYS A O 1
ATOM 2498 N N . VAL A 1 303 ? -12.867 -10.992 26.844 1 92.12 303 VAL A N 1
ATOM 2499 C CA . VAL A 1 303 ? -13.102 -12.328 26.312 1 92.12 303 VAL A CA 1
ATOM 2500 C C . VAL A 1 303 ? -14.344 -12.336 25.438 1 92.12 303 VAL A C 1
ATOM 2502 O O . VAL A 1 303 ? -15.383 -11.789 25.812 1 92.12 303 VAL A O 1
ATOM 2505 N N . LEU A 1 304 ? -14.195 -12.883 24.281 1 94.06 304 LEU A N 1
ATOM 2506 C CA . LEU A 1 304 ? -15.305 -13.031 23.344 1 94.06 304 LEU A CA 1
ATOM 2507 C C . LEU A 1 304 ? -15.742 -14.492 23.234 1 94.06 304 LEU A C 1
ATOM 2509 O O . LEU A 1 304 ? -14.898 -15.383 23.141 1 94.06 304 LEU A O 1
ATOM 2513 N N . LYS A 1 305 ? -17.047 -14.672 23.266 1 93.62 305 LYS A N 1
ATOM 2514 C CA . LYS A 1 305 ? -17.594 -16.031 23.203 1 93.62 305 LYS A CA 1
ATOM 2515 C C . LYS A 1 305 ? -18.75 -16.109 22.219 1 93.62 305 LYS A C 1
ATOM 2517 O O . LYS A 1 305 ? -19.594 -15.211 22.172 1 93.62 305 LYS A O 1
ATOM 2522 N N . ARG A 1 306 ? -18.719 -17.141 21.484 1 93.38 306 ARG A N 1
ATOM 2523 C CA . ARG A 1 306 ? -19.844 -17.438 20.594 1 93.38 306 ARG A CA 1
ATOM 2524 C C . ARG A 1 306 ? -20.953 -18.172 21.344 1 93.38 306 ARG A C 1
ATOM 2526 O O . ARG A 1 306 ? -20.719 -19.25 21.906 1 93.38 306 ARG A O 1
ATOM 2533 N N . LYS A 1 307 ? -22.031 -17.625 21.406 1 86.81 307 LYS A N 1
ATOM 2534 C CA . LYS A 1 307 ? -23.234 -18.219 21.969 1 86.81 307 LYS A CA 1
ATOM 2535 C C . LYS A 1 307 ? -24.328 -18.375 20.906 1 86.81 307 LYS A C 1
ATOM 2537 O O . LYS A 1 307 ? -25.203 -17.516 20.797 1 86.81 307 LYS A O 1
ATOM 2542 N N . GLU A 1 308 ? -24.203 -19.516 20.234 1 86.88 308 GLU A N 1
ATOM 2543 C CA . GLU A 1 308 ? -25.141 -19.781 19.156 1 86.88 308 GLU A CA 1
ATOM 2544 C C . GLU A 1 308 ? -25 -18.766 18.016 1 86.88 308 GLU A C 1
ATOM 2546 O O . GLU A 1 308 ? -23.922 -18.641 17.422 1 86.88 308 GLU A O 1
ATOM 2551 N N . ARG A 1 309 ? -25.984 -17.875 18.016 1 90.62 309 ARG A N 1
ATOM 2552 C CA . ARG A 1 309 ? -25.969 -16.969 16.875 1 90.62 309 ARG A CA 1
ATOM 2553 C C . ARG A 1 309 ? -25.281 -15.656 17.219 1 90.62 309 ARG A C 1
ATOM 2555 O O . ARG A 1 309 ? -25.109 -14.789 16.359 1 90.62 309 ARG A O 1
ATOM 2562 N N . TRP A 1 310 ? -24.828 -15.609 18.422 1 93 310 TRP A N 1
ATOM 2563 C CA . TRP A 1 310 ? -24.297 -14.328 18.875 1 93 310 TRP A CA 1
ATOM 2564 C C . TRP A 1 310 ? -22.828 -14.469 19.281 1 93 310 TRP A C 1
ATOM 2566 O O . TRP A 1 310 ? -22.453 -15.469 19.906 1 93 310 TRP A O 1
ATOM 2576 N N . LEU A 1 311 ? -22.062 -13.539 18.859 1 95.5 311 LEU A N 1
ATOM 2577 C CA . LEU A 1 311 ? -20.703 -13.359 19.359 1 95.5 311 LEU A CA 1
ATOM 2578 C C . LEU A 1 311 ? -20.641 -12.219 20.359 1 95.5 311 LEU A C 1
ATOM 2580 O O . LEU A 1 311 ? -20.781 -11.047 20 1 95.5 311 LEU A O 1
ATOM 2584 N N . CYS A 1 312 ? -20.359 -12.523 21.625 1 94.81 312 CYS A N 1
ATOM 2585 C CA . CYS A 1 312 ? -20.531 -11.531 22.672 1 94.81 312 CYS A CA 1
ATOM 2586 C C . CYS A 1 312 ? -19.281 -11.422 23.547 1 94.81 312 CYS A C 1
ATOM 2588 O O . CYS A 1 312 ? -18.562 -12.406 23.719 1 94.81 312 CYS A O 1
ATOM 2590 N N . PHE A 1 313 ? -19.094 -10.203 24.062 1 92.94 313 PHE A N 1
ATOM 2591 C CA . PHE A 1 313 ? -18.094 -10.039 25.125 1 92.94 313 PHE A CA 1
ATOM 2592 C C . PHE A 1 313 ? -18.562 -10.664 26.422 1 92.94 313 PHE A C 1
ATOM 2594 O O . PHE A 1 313 ? -19.75 -10.555 26.781 1 92.94 313 PHE A O 1
ATOM 2601 N N . SER A 1 314 ? -17.656 -11.391 27.047 1 83.12 314 SER A N 1
ATOM 2602 C CA . SER A 1 314 ? -18 -11.922 28.359 1 83.12 314 SER A CA 1
ATOM 2603 C C . SER A 1 314 ? -18.094 -10.812 29.406 1 83.12 314 SER A C 1
ATOM 2605 O O . SER A 1 314 ? -17.328 -9.844 29.359 1 83.12 314 SER A O 1
ATOM 2607 N N . PRO A 1 315 ? -19.188 -10.812 30.25 1 67.19 315 PRO A N 1
ATOM 2608 C CA . PRO A 1 315 ? -19.312 -9.812 31.328 1 67.19 315 PRO A CA 1
ATOM 2609 C C . PRO A 1 315 ? -18.047 -9.68 32.156 1 67.19 315 PRO A C 1
ATOM 2611 O O . PRO A 1 315 ? -17.297 -10.648 32.312 1 67.19 315 PRO A O 1
ATOM 2614 N N . GLU A 1 316 ? -17.453 -8.531 32.312 1 53.75 316 GLU A N 1
ATOM 2615 C CA . GLU A 1 316 ? -16.375 -8.32 33.312 1 53.75 316 GLU A CA 1
ATOM 2616 C C . GLU A 1 316 ? -16.688 -9.023 34.625 1 53.75 316 GLU A C 1
ATOM 2618 O O . GLU A 1 316 ? -17.812 -8.945 35.125 1 53.75 316 GLU A O 1
ATOM 2623 N N . VAL A 1 317 ? -15.984 -9.977 34.906 1 41.44 317 VAL A N 1
ATOM 2624 C CA . VAL A 1 317 ? -16.125 -10.414 36.312 1 41.44 317 VAL A CA 1
ATOM 2625 C C . VAL A 1 317 ? -15.781 -9.266 37.25 1 41.44 317 VAL A C 1
ATOM 2627 O O . VAL A 1 317 ? -14.828 -8.516 37 1 41.44 317 VAL A O 1
ATOM 2630 N N . MET B 1 1 ? 10.461 -27.531 13.531 1 77.94 1 MET B N 1
ATOM 2631 C CA . MET B 1 1 ? 9.906 -28.031 12.281 1 77.94 1 MET B CA 1
ATOM 2632 C C . MET B 1 1 ? 10.984 -28.125 11.203 1 77.94 1 MET B C 1
ATOM 2634 O O . MET B 1 1 ? 11.789 -27.203 11.055 1 77.94 1 MET B O 1
ATOM 2638 N N . ASN B 1 2 ? 11.133 -29.25 10.641 1 93.88 2 ASN B N 1
ATOM 2639 C CA . ASN B 1 2 ? 12.164 -29.391 9.617 1 93.88 2 ASN B CA 1
ATOM 2640 C C . ASN B 1 2 ? 11.867 -28.516 8.406 1 93.88 2 ASN B C 1
ATOM 2642 O O . ASN B 1 2 ? 10.719 -28.141 8.164 1 93.88 2 ASN B O 1
ATOM 2646 N N . PRO B 1 3 ? 12.852 -28.078 7.738 1 96.44 3 PRO B N 1
ATOM 2647 C CA . PRO B 1 3 ? 12.711 -27.156 6.617 1 96.44 3 PRO B CA 1
ATOM 2648 C C . PRO B 1 3 ? 11.758 -27.656 5.539 1 96.44 3 PRO B C 1
ATOM 2650 O O . PRO B 1 3 ? 11.008 -26.875 4.949 1 96.44 3 PRO B O 1
ATOM 2653 N N . GLU B 1 4 ? 11.773 -28.922 5.359 1 97.12 4 GLU B N 1
ATOM 2654 C CA . GLU B 1 4 ? 10.883 -29.5 4.359 1 97.12 4 GLU B CA 1
ATOM 2655 C C . GLU B 1 4 ? 9.422 -29.344 4.77 1 97.12 4 GLU B C 1
ATOM 2657 O O . GLU B 1 4 ? 8.594 -28.875 3.98 1 97.12 4 GLU B O 1
ATOM 2662 N N . SER B 1 5 ? 9.117 -29.688 5.953 1 97.44 5 SER B N 1
ATOM 2663 C CA . SER B 1 5 ? 7.746 -29.609 6.453 1 97.44 5 SER B CA 1
ATOM 2664 C C . SER B 1 5 ? 7.227 -28.188 6.426 1 97.44 5 SER B C 1
ATOM 2666 O O . SER B 1 5 ? 6.043 -27.953 6.164 1 97.44 5 SER B O 1
ATOM 2668 N N . ARG B 1 6 ? 8.117 -27.297 6.699 1 97.44 6 ARG B N 1
ATOM 2669 C CA . ARG B 1 6 ? 7.734 -25.891 6.715 1 97.44 6 ARG B CA 1
ATOM 2670 C C . ARG B 1 6 ? 7.258 -25.438 5.336 1 97.44 6 ARG B C 1
ATOM 2672 O O . ARG B 1 6 ? 6.195 -24.828 5.211 1 97.44 6 ARG B O 1
ATOM 2679 N N . VAL B 1 7 ? 8.016 -25.734 4.305 1 98.56 7 VAL B N 1
ATOM 2680 C CA . VAL B 1 7 ? 7.676 -25.328 2.941 1 98.56 7 VAL B CA 1
ATOM 2681 C C . VAL B 1 7 ? 6.414 -26.062 2.484 1 98.56 7 VAL B C 1
ATOM 2683 O O . VAL B 1 7 ? 5.492 -25.438 1.947 1 98.56 7 VAL B O 1
ATOM 2686 N N . ILE B 1 8 ? 6.32 -27.344 2.762 1 98.5 8 ILE B N 1
ATOM 2687 C CA . ILE B 1 8 ? 5.191 -28.156 2.338 1 98.5 8 ILE B CA 1
ATOM 2688 C C . ILE B 1 8 ? 3.908 -27.656 2.988 1 98.5 8 ILE B C 1
ATOM 2690 O O . ILE B 1 8 ? 2.873 -27.531 2.326 1 98.5 8 ILE B O 1
ATOM 2694 N N . ARG B 1 9 ? 3.979 -27.312 4.23 1 98.12 9 ARG B N 1
ATOM 2695 C CA . ARG B 1 9 ? 2.812 -26.812 4.953 1 98.12 9 ARG B CA 1
ATOM 2696 C C . ARG B 1 9 ? 2.305 -25.516 4.34 1 98.12 9 ARG B C 1
ATOM 2698 O O . ARG B 1 9 ? 1.096 -25.297 4.25 1 98.12 9 ARG B O 1
ATOM 2705 N N . LYS B 1 10 ? 3.207 -24.672 3.961 1 98.44 10 LYS B N 1
ATOM 2706 C CA . LYS B 1 10 ? 2.822 -23.391 3.373 1 98.44 10 LYS B CA 1
ATOM 2707 C C . LYS B 1 10 ? 2.191 -23.594 1.998 1 98.44 10 LYS B C 1
ATOM 2709 O O . LYS B 1 10 ? 1.238 -22.891 1.642 1 98.44 10 LYS B O 1
ATOM 2714 N N . VAL B 1 11 ? 2.729 -24.531 1.229 1 98.69 11 VAL B N 1
ATOM 2715 C CA . VAL B 1 11 ? 2.156 -24.828 -0.078 1 98.69 11 VAL B CA 1
ATOM 2716 C C . VAL B 1 11 ? 0.748 -25.391 0.093 1 98.69 11 VAL B C 1
ATOM 2718 O O . VAL B 1 11 ? -0.174 -25.016 -0.631 1 98.69 11 VAL B O 1
ATOM 2721 N N . LEU B 1 12 ? 0.597 -26.234 1.058 1 98.38 12 LEU B N 1
ATOM 2722 C CA . LEU B 1 12 ? -0.708 -26.828 1.33 1 98.38 12 LEU B CA 1
ATOM 2723 C C . LEU B 1 12 ? -1.683 -25.781 1.854 1 98.38 12 LEU B C 1
ATOM 2725 O O . LEU B 1 12 ? -2.865 -25.797 1.503 1 98.38 12 LEU B O 1
ATOM 2729 N N . ALA B 1 13 ? -1.207 -24.906 2.711 1 97.75 13 ALA B N 1
ATOM 2730 C CA . ALA B 1 13 ? -2.045 -23.812 3.195 1 97.75 13 ALA B CA 1
ATOM 2731 C C . ALA B 1 13 ? -2.541 -22.953 2.041 1 97.75 13 ALA B C 1
ATOM 2733 O O . ALA B 1 13 ? -3.705 -22.547 2.018 1 97.75 13 ALA B O 1
ATOM 2734 N N . LEU B 1 14 ? -1.651 -22.688 1.114 1 98.06 14 LEU B N 1
ATOM 2735 C CA . LEU B 1 14 ? -2.045 -21.922 -0.06 1 98.06 14 LEU B CA 1
ATOM 2736 C C . LEU B 1 14 ? -3.125 -22.656 -0.852 1 98.06 14 LEU B C 1
ATOM 2738 O O . LEU B 1 14 ? -4.09 -22.031 -1.308 1 98.06 14 LEU B O 1
ATOM 2742 N N . GLN B 1 15 ? -2.9 -23.938 -1.075 1 97.94 15 GLN B N 1
ATOM 2743 C CA . GLN B 1 15 ? -3.895 -24.734 -1.787 1 97.94 15 GLN B CA 1
ATOM 2744 C C . GLN B 1 15 ? -5.258 -24.641 -1.104 1 97.94 15 GLN B C 1
ATOM 2746 O O . GLN B 1 15 ? -6.285 -24.531 -1.773 1 97.94 15 GLN B O 1
ATOM 2751 N N . ASN B 1 16 ?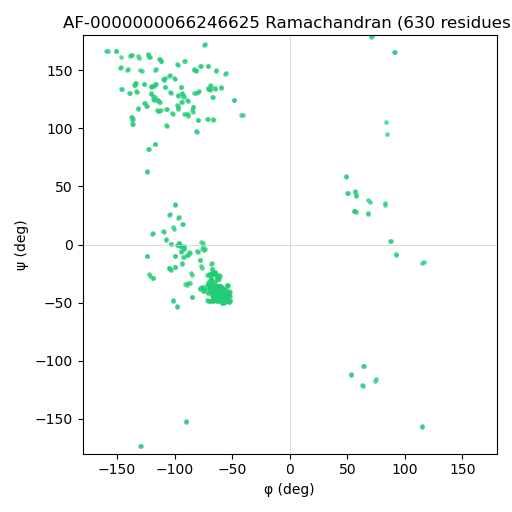 -5.23 -24.688 0.17 1 96.06 16 ASN B N 1
ATOM 2752 C CA . ASN B 1 16 ? -6.473 -24.609 0.928 1 96.06 16 ASN B CA 1
ATOM 2753 C C . ASN B 1 16 ? -7.133 -23.234 0.798 1 96.06 16 ASN B C 1
ATOM 2755 O O . ASN B 1 16 ? -8.352 -23.141 0.64 1 96.06 16 ASN B O 1
ATOM 2759 N N . ASP B 1 17 ? -6.355 -22.25 0.842 1 94.75 17 ASP B N 1
ATOM 2760 C CA . ASP B 1 17 ? -6.852 -20.875 0.828 1 94.75 17 ASP B CA 1
ATOM 2761 C C . ASP B 1 17 ? -7.336 -20.484 -0.565 1 94.75 17 ASP B C 1
ATOM 2763 O O . ASP B 1 17 ? -8.344 -19.781 -0.704 1 94.75 17 ASP B O 1
ATOM 2767 N N . GLU B 1 18 ? -6.57 -20.969 -1.645 1 95.5 18 GLU B N 1
ATOM 2768 C CA . GLU B 1 18 ? -6.727 -20.328 -2.951 1 95.5 18 GLU B CA 1
ATOM 2769 C C . GLU B 1 18 ? -7.113 -21.359 -4.016 1 95.5 18 GLU B C 1
ATOM 2771 O O . GLU B 1 18 ? -7.496 -20.984 -5.129 1 95.5 18 GLU B O 1
ATOM 2776 N N . LYS B 1 19 ? -7.062 -22.578 -3.707 1 95.94 19 LYS B N 1
ATOM 2777 C CA . LYS B 1 19 ? -7.352 -23.656 -4.66 1 95.94 19 LYS B CA 1
ATOM 2778 C C . LYS B 1 19 ? -6.59 -23.438 -5.965 1 95.94 19 LYS B C 1
ATOM 2780 O O . LYS B 1 19 ? -7.188 -23.422 -7.043 1 95.94 19 LYS B O 1
ATOM 2785 N N . ILE B 1 20 ? -5.266 -23.375 -5.883 1 95.94 20 ILE B N 1
ATOM 2786 C CA . ILE B 1 20 ? -4.441 -23.047 -7.043 1 95.94 20 ILE B CA 1
ATOM 2787 C C . ILE B 1 20 ? -4.535 -24.156 -8.078 1 95.94 20 ILE B C 1
ATOM 2789 O O . ILE B 1 20 ? -4.539 -23.891 -9.281 1 95.94 20 ILE B O 1
ATOM 2793 N N . PHE B 1 21 ? -4.598 -25.438 -7.617 1 96.88 21 PHE B N 1
ATOM 2794 C CA . PHE B 1 21 ? -4.887 -26.562 -8.492 1 96.88 21 PHE B CA 1
ATOM 2795 C C . PHE B 1 21 ? -6.297 -27.094 -8.25 1 96.88 21 PHE B C 1
ATOM 2797 O O . PHE B 1 21 ? -6.578 -27.656 -7.195 1 96.88 21 PHE B O 1
ATOM 2804 N N . SER B 1 22 ? -7.156 -26.766 -9.109 1 95 22 SER B N 1
ATOM 2805 C CA . SER B 1 22 ? -8.555 -27.172 -9.008 1 95 22 SER B CA 1
ATOM 2806 C C . SER B 1 22 ? -9 -27.922 -10.25 1 95 22 SER B C 1
ATOM 2808 O O . SER B 1 22 ? -9.867 -27.453 -10.992 1 95 22 SER B O 1
ATOM 2810 N N . GLY B 1 23 ? -8.375 -29.031 -10.492 1 94.19 23 GLY B N 1
ATOM 2811 C CA . GLY B 1 23 ? -8.719 -29.875 -11.633 1 94.19 23 GLY B CA 1
ATOM 2812 C C . GLY B 1 23 ? -7.59 -30 -12.633 1 94.19 23 GLY B C 1
ATOM 2813 O O . GLY B 1 23 ? -7.637 -30.859 -13.516 1 94.19 23 GLY B O 1
ATOM 2814 N N . GLU B 1 24 ? -6.613 -29.156 -12.547 1 96.56 24 GLU B N 1
ATOM 2815 C CA . GLU B 1 24 ? -5.438 -29.281 -13.398 1 96.56 24 GLU B CA 1
ATOM 2816 C C . GLU B 1 24 ? -4.672 -30.562 -13.094 1 96.56 24 GLU B C 1
ATOM 2818 O O . GLU B 1 24 ? -4.457 -30.906 -11.93 1 96.56 24 GLU B O 1
ATOM 2823 N N . ARG B 1 25 ? -4.309 -31.266 -14.156 1 97.12 25 ARG B N 1
ATOM 2824 C CA . ARG B 1 25 ? -3.65 -32.562 -13.969 1 97.12 25 ARG B CA 1
ATOM 2825 C C . ARG B 1 25 ? -2.277 -32.562 -14.633 1 97.12 25 ARG B C 1
ATOM 2827 O O . ARG B 1 25 ? -1.421 -33.375 -14.281 1 97.12 25 ARG B O 1
ATOM 2834 N N . ARG B 1 26 ? -2.125 -31.75 -15.641 1 98.56 26 ARG B N 1
ATOM 2835 C CA . ARG B 1 26 ? -0.854 -31.641 -16.344 1 98.56 26 ARG B CA 1
ATOM 2836 C C . ARG B 1 26 ? -0.231 -30.266 -16.156 1 98.56 26 ARG B C 1
ATOM 2838 O O . ARG B 1 26 ? -0.759 -29.266 -16.641 1 98.56 26 ARG B O 1
ATOM 2845 N N . VAL B 1 27 ? 0.903 -30.266 -15.5 1 98.69 27 VAL B N 1
ATOM 2846 C CA . VAL B 1 27 ? 1.494 -29 -15.086 1 98.69 27 VAL B CA 1
ATOM 2847 C C . VAL B 1 27 ? 2.85 -28.812 -15.766 1 98.69 27 VAL B C 1
ATOM 2849 O O . VAL B 1 27 ? 3.689 -29.719 -15.75 1 98.69 27 VAL B O 1
ATOM 2852 N N . LEU B 1 28 ? 3.012 -27.672 -16.422 1 98.81 28 LEU B N 1
ATOM 2853 C CA . LEU B 1 28 ? 4.293 -27.266 -16.984 1 98.81 28 LEU B CA 1
ATOM 2854 C C . LEU B 1 28 ? 5.027 -26.312 -16.062 1 98.81 28 LEU B C 1
ATOM 2856 O O . LEU B 1 28 ? 4.52 -25.234 -15.734 1 98.81 28 LEU B O 1
ATOM 2860 N N . ILE B 1 29 ? 6.207 -26.703 -15.617 1 98.75 29 ILE B N 1
ATOM 2861 C CA . ILE B 1 29 ? 6.973 -25.875 -14.695 1 98.75 29 ILE B CA 1
ATOM 2862 C C . ILE B 1 29 ? 7.949 -25 -15.477 1 98.75 29 ILE B C 1
ATOM 2864 O O . ILE B 1 29 ? 8.734 -25.5 -16.281 1 98.75 29 ILE B O 1
ATOM 2868 N N . ALA B 1 30 ? 7.844 -23.688 -15.305 1 98.12 30 ALA B N 1
ATOM 2869 C CA . ALA B 1 30 ? 8.906 -22.812 -15.805 1 98.12 30 ALA B CA 1
ATOM 2870 C C . ALA B 1 30 ? 10.203 -23.047 -15.031 1 98.12 30 ALA B C 1
ATOM 2872 O O . ALA B 1 30 ? 10.359 -22.562 -13.906 1 98.12 30 ALA B O 1
ATOM 2873 N N . PHE B 1 31 ? 11.133 -23.688 -15.695 1 97.06 31 PHE B N 1
ATOM 2874 C CA . PHE B 1 31 ? 12.312 -24.203 -15 1 97.06 31 PHE B CA 1
ATOM 2875 C C . PHE B 1 31 ? 13.562 -23.438 -15.438 1 97.06 31 PHE B C 1
ATOM 2877 O O . PHE B 1 31 ? 13.984 -23.547 -16.594 1 97.06 31 PHE B O 1
ATOM 2884 N N . SER B 1 32 ? 14.141 -22.75 -14.531 1 92.94 32 SER B N 1
ATOM 2885 C CA . SER B 1 32 ? 15.344 -21.984 -14.852 1 92.94 32 SER B CA 1
ATOM 2886 C C . SER B 1 32 ? 16.609 -22.719 -14.422 1 92.94 32 SER B C 1
ATOM 2888 O O . SER B 1 32 ? 17.703 -22.391 -14.867 1 92.94 32 SER B O 1
ATOM 2890 N N . GLY B 1 33 ? 16.422 -23.656 -13.531 1 94.12 33 GLY B N 1
ATOM 2891 C CA . GLY B 1 33 ? 17.578 -24.344 -12.953 1 94.12 33 GLY B CA 1
ATOM 2892 C C . GLY B 1 33 ? 18.062 -23.703 -11.672 1 94.12 33 GLY B C 1
ATOM 2893 O O . GLY B 1 33 ? 18.891 -24.281 -10.961 1 94.12 33 GLY B O 1
ATOM 2894 N N . GLY B 1 34 ? 17.531 -22.562 -11.367 1 94.62 34 GLY B N 1
ATOM 2895 C CA . GLY B 1 34 ? 17.859 -21.922 -10.109 1 94.62 34 GLY B CA 1
ATOM 2896 C C . GLY B 1 34 ? 17.219 -22.578 -8.906 1 94.62 34 GLY B C 1
ATOM 2897 O O . GLY B 1 34 ? 16.344 -23.438 -9.062 1 94.62 34 GLY B O 1
ATOM 2898 N N . VAL B 1 35 ? 17.562 -22.172 -7.734 1 96.62 35 VAL B N 1
ATOM 2899 C CA . VAL B 1 35 ? 17.172 -22.828 -6.496 1 96.62 35 VAL B CA 1
ATOM 2900 C C . VAL B 1 35 ? 15.641 -22.797 -6.363 1 96.62 35 VAL B C 1
ATOM 2902 O O . VAL B 1 35 ? 15.031 -23.766 -5.91 1 96.62 35 VAL B O 1
ATOM 2905 N N . ASP B 1 36 ? 15.008 -21.734 -6.789 1 97.38 36 ASP B N 1
ATOM 2906 C CA . ASP B 1 36 ? 13.562 -21.594 -6.641 1 97.38 36 ASP B CA 1
ATOM 2907 C C . ASP B 1 36 ? 12.82 -22.609 -7.496 1 97.38 36 ASP B C 1
ATOM 2909 O O . ASP B 1 36 ? 11.93 -23.312 -7.008 1 97.38 36 ASP B O 1
ATOM 2913 N N . SER B 1 37 ? 13.227 -22.703 -8.766 1 97.75 37 SER B N 1
ATOM 2914 C CA . SER B 1 37 ? 12.539 -23.609 -9.672 1 97.75 37 SER B CA 1
ATOM 2915 C C . SER B 1 37 ? 12.836 -25.062 -9.32 1 97.75 37 SER B C 1
ATOM 2917 O O . SER B 1 37 ? 11.984 -25.938 -9.477 1 97.75 37 SER B O 1
ATOM 2919 N N . VAL B 1 38 ? 14.031 -25.297 -8.852 1 98.12 38 VAL B N 1
ATOM 2920 C CA . VAL B 1 38 ? 14.414 -26.641 -8.43 1 98.12 38 VAL B CA 1
ATOM 2921 C C . VAL B 1 38 ? 13.555 -27.078 -7.242 1 98.12 38 VAL B C 1
ATOM 2923 O O . VAL B 1 38 ? 13.016 -28.188 -7.227 1 98.12 38 VAL B O 1
ATOM 2926 N N . VAL B 1 39 ? 13.406 -26.203 -6.27 1 98.69 39 VAL B N 1
ATOM 2927 C CA . VAL B 1 39 ? 12.617 -26.516 -5.082 1 98.69 39 VAL B CA 1
ATOM 2928 C C . VAL B 1 39 ? 11.148 -26.672 -5.465 1 98.69 39 VAL B C 1
ATOM 2930 O O . VAL B 1 39 ? 10.477 -27.578 -4.992 1 98.69 39 VAL B O 1
ATOM 2933 N N . LEU B 1 40 ? 10.672 -25.797 -6.293 1 98.75 40 LEU B N 1
ATOM 2934 C CA . LEU B 1 40 ? 9.297 -25.922 -6.762 1 98.75 40 LEU B CA 1
ATOM 2935 C C . LEU B 1 40 ? 9.062 -27.297 -7.371 1 98.75 40 LEU B C 1
ATOM 2937 O O . LEU B 1 40 ? 8.062 -27.953 -7.066 1 98.75 40 LEU B O 1
ATOM 2941 N N . THR B 1 41 ? 9.992 -27.688 -8.25 1 98.62 41 THR B N 1
ATOM 2942 C CA . THR B 1 41 ? 9.875 -28.984 -8.922 1 98.62 41 THR B CA 1
ATOM 2943 C C . THR B 1 41 ? 9.828 -30.125 -7.906 1 98.62 41 THR B C 1
ATOM 2945 O O . THR B 1 41 ? 8.961 -30.984 -7.977 1 98.62 41 THR B O 1
ATOM 2948 N N . ASP B 1 42 ? 10.75 -30.078 -6.945 1 98.56 42 ASP B N 1
ATOM 2949 C CA . ASP B 1 42 ? 10.812 -31.109 -5.918 1 98.56 42 ASP B CA 1
ATOM 2950 C C . ASP B 1 42 ? 9.516 -31.172 -5.113 1 98.56 42 ASP B C 1
ATOM 2952 O O . ASP B 1 42 ? 9 -32.25 -4.836 1 98.56 42 ASP B O 1
ATOM 2956 N N . VAL B 1 43 ? 9 -30.031 -4.742 1 98.56 43 VAL B N 1
ATOM 2957 C CA . VAL B 1 43 ? 7.789 -29.922 -3.938 1 98.56 43 VAL B CA 1
ATOM 2958 C C . VAL B 1 43 ? 6.598 -30.484 -4.711 1 98.56 43 VAL B C 1
ATOM 2960 O O . VAL B 1 43 ? 5.797 -31.234 -4.168 1 98.56 43 VAL B O 1
ATOM 2963 N N . LEU B 1 44 ? 6.492 -30.141 -5.992 1 98.31 44 LEU B N 1
ATOM 2964 C CA . LEU B 1 44 ? 5.352 -30.578 -6.785 1 98.31 44 LEU B CA 1
ATOM 2965 C C . LEU B 1 44 ? 5.418 -32.094 -7.031 1 98.31 44 LEU B C 1
ATOM 2967 O O . LEU B 1 44 ? 4.387 -32.75 -7.055 1 98.31 44 LEU B O 1
ATOM 2971 N N . LEU B 1 45 ? 6.605 -32.594 -7.25 1 97.94 45 LEU B N 1
ATOM 2972 C CA . LEU B 1 45 ? 6.758 -34.031 -7.41 1 97.94 45 LEU B CA 1
ATOM 2973 C C . LEU B 1 45 ? 6.355 -34.781 -6.137 1 97.94 45 LEU B C 1
ATOM 2975 O O . LEU B 1 45 ? 5.719 -35.812 -6.195 1 97.94 45 LEU B O 1
ATOM 2979 N N . LYS B 1 46 ? 6.723 -34.219 -5.008 1 97.25 46 LYS B N 1
ATOM 2980 C CA . LYS B 1 46 ? 6.379 -34.812 -3.717 1 97.25 46 LYS B CA 1
ATOM 2981 C C . LYS B 1 46 ? 4.871 -34.781 -3.482 1 97.25 46 LYS B C 1
ATOM 2983 O O . LYS B 1 46 ? 4.316 -35.688 -2.877 1 97.25 46 LYS B O 1
ATOM 2988 N N . LEU B 1 47 ? 4.254 -33.75 -3.947 1 97.62 47 LEU B N 1
ATOM 2989 C CA . LEU B 1 47 ? 2.83 -33.562 -3.693 1 97.62 47 LEU B CA 1
ATOM 2990 C C . LEU B 1 47 ? 2.002 -33.969 -4.906 1 97.62 47 LEU B C 1
ATOM 2992 O O . LEU B 1 47 ? 0.837 -33.594 -5.027 1 97.62 47 LEU B O 1
ATOM 2996 N N . LYS B 1 48 ? 2.625 -34.656 -5.824 1 97 48 LYS B N 1
ATOM 2997 C CA . LYS B 1 48 ? 1.998 -35.031 -7.086 1 97 48 LYS B CA 1
ATOM 2998 C C . LYS B 1 48 ? 0.667 -35.75 -6.848 1 97 48 LYS B C 1
ATOM 3000 O O . LYS B 1 48 ? -0.337 -35.406 -7.484 1 97 48 LYS B O 1
ATOM 3005 N N . ASN B 1 49 ? 0.616 -36.656 -5.887 1 96.25 49 ASN B N 1
ATOM 3006 C CA . ASN B 1 49 ? -0.588 -37.438 -5.594 1 96.25 49 ASN B CA 1
ATOM 3007 C C . ASN B 1 49 ? -1.626 -36.594 -4.859 1 96.25 49 ASN B C 1
ATOM 3009 O O . ASN B 1 49 ? -2.822 -36.688 -5.141 1 96.25 49 ASN B O 1
ATOM 3013 N N . TYR B 1 50 ? -1.095 -35.812 -3.961 1 95.5 50 TYR B N 1
ATOM 3014 C CA . TYR B 1 50 ? -2.004 -34.938 -3.213 1 95.5 50 TYR B CA 1
ATOM 3015 C C . TYR B 1 50 ? -2.783 -34.031 -4.148 1 95.5 50 TYR B C 1
ATOM 3017 O O . TYR B 1 50 ? -3.986 -33.844 -3.973 1 95.5 50 TYR B O 1
ATOM 3025 N N . PHE B 1 51 ? -2.18 -33.531 -5.191 1 96.69 51 PHE B N 1
ATOM 3026 C CA . PHE B 1 51 ? -2.795 -32.594 -6.125 1 96.69 51 PHE B CA 1
ATOM 3027 C C . PHE B 1 51 ? -3.438 -33.344 -7.289 1 96.69 51 PHE B C 1
ATOM 3029 O O . PHE B 1 51 ? -4.02 -32.719 -8.18 1 96.69 51 PHE B O 1
ATOM 3036 N N . SER B 1 52 ? -3.34 -34.625 -7.328 1 96.38 52 SER B N 1
ATOM 3037 C CA . SER B 1 52 ? -3.861 -35.469 -8.406 1 96.38 52 SER B CA 1
ATOM 3038 C C . SER B 1 52 ? -3.262 -35.062 -9.75 1 96.38 52 SER B C 1
ATOM 3040 O O . SER B 1 52 ? -3.977 -34.969 -10.75 1 96.38 52 SER B O 1
ATOM 3042 N N . LEU B 1 53 ? -1.938 -34.812 -9.703 1 96.88 53 LEU B N 1
ATOM 3043 C CA . LEU B 1 53 ? -1.244 -34.438 -10.938 1 96.88 53 LEU B CA 1
ATOM 3044 C C . LEU B 1 53 ? -0.864 -35.688 -11.727 1 96.88 53 LEU B C 1
ATOM 3046 O O . LEU B 1 53 ? -0.276 -36.625 -11.164 1 96.88 53 LEU B O 1
ATOM 3050 N N . LYS B 1 54 ? -1.188 -35.688 -12.969 1 97.12 54 LYS B N 1
ATOM 3051 C CA . LYS B 1 54 ? -0.858 -36.812 -13.828 1 97.12 54 LYS B CA 1
ATOM 3052 C C . LYS B 1 54 ? 0.518 -36.656 -14.469 1 97.12 54 LYS B C 1
ATOM 3054 O O . LYS B 1 54 ? 1.224 -37.625 -14.711 1 97.12 54 LYS B O 1
ATOM 3059 N N . GLU B 1 55 ? 0.835 -35.375 -14.766 1 97.81 55 GLU B N 1
ATOM 3060 C CA . GLU B 1 55 ? 2.113 -35.062 -15.406 1 97.81 55 GLU B CA 1
ATOM 3061 C C . GLU B 1 55 ? 2.676 -33.719 -14.945 1 97.81 55 GLU B C 1
ATOM 3063 O O . GLU B 1 55 ? 1.934 -32.75 -14.797 1 97.81 55 GLU B O 1
ATOM 3068 N N . VAL B 1 56 ? 3.895 -33.781 -14.648 1 98.19 56 VAL B N 1
ATOM 3069 C CA . VAL B 1 56 ? 4.676 -32.594 -14.383 1 98.19 56 VAL B CA 1
ATOM 3070 C C . VAL B 1 56 ? 5.895 -32.562 -15.305 1 98.19 56 VAL B C 1
ATOM 3072 O O . VAL B 1 56 ? 6.703 -33.469 -15.312 1 98.19 56 VAL B O 1
ATOM 3075 N N . ALA B 1 57 ? 5.977 -31.547 -16.125 1 98.56 57 ALA B N 1
ATOM 3076 C CA . ALA B 1 57 ? 7.086 -31.406 -17.062 1 98.56 57 ALA B CA 1
ATOM 3077 C C . ALA B 1 57 ? 7.809 -30.078 -16.859 1 98.56 57 ALA B C 1
ATOM 3079 O O . ALA B 1 57 ? 7.312 -29.188 -16.156 1 98.56 57 ALA B O 1
ATOM 3080 N N . LEU B 1 58 ? 9.016 -30.016 -17.406 1 98.62 58 LEU B N 1
ATOM 3081 C CA . LEU B 1 58 ? 9.836 -28.828 -17.266 1 98.62 58 LEU B CA 1
ATOM 3082 C C . LEU B 1 58 ? 9.945 -28.078 -18.594 1 98.62 58 LEU B C 1
ATOM 3084 O O . LEU B 1 58 ? 9.953 -28.703 -19.656 1 98.62 58 LEU B O 1
ATOM 3088 N N . ALA B 1 59 ? 9.93 -26.844 -18.531 1 98.19 59 ALA B N 1
ATOM 3089 C CA . ALA B 1 59 ? 10.242 -26 -19.672 1 98.19 59 ALA B CA 1
ATOM 3090 C C . ALA B 1 59 ? 11.344 -25 -19.328 1 98.19 59 ALA B C 1
ATOM 3092 O O . ALA B 1 59 ? 11.211 -24.234 -18.375 1 98.19 59 ALA B O 1
ATOM 3093 N N . HIS B 1 60 ? 12.367 -25.078 -20.062 1 96.5 60 HIS B N 1
ATOM 3094 C CA . HIS B 1 60 ? 13.516 -24.203 -19.859 1 96.5 60 HIS B CA 1
ATOM 3095 C C . HIS B 1 60 ? 13.727 -23.266 -21.047 1 96.5 60 HIS B C 1
ATOM 3097 O O . HIS B 1 60 ? 13.797 -23.719 -22.188 1 96.5 60 HIS B O 1
ATOM 3103 N N . PHE B 1 61 ? 13.742 -21.984 -20.703 1 92.5 61 PHE B N 1
ATOM 3104 C CA . PHE B 1 61 ? 13.969 -20.984 -21.734 1 92.5 61 PHE B CA 1
ATOM 3105 C C . PHE B 1 61 ? 15.375 -20.406 -21.609 1 92.5 61 PHE B C 1
ATOM 3107 O O . PHE B 1 61 ? 15.703 -19.766 -20.609 1 92.5 61 PHE B O 1
ATOM 3114 N N . ASN B 1 62 ? 16.156 -20.594 -22.562 1 87.56 62 ASN B N 1
ATOM 3115 C CA . ASN B 1 62 ? 17.516 -20.062 -22.641 1 87.56 62 ASN B CA 1
ATOM 3116 C C . ASN B 1 62 ? 17.562 -18.672 -23.266 1 87.56 62 ASN B C 1
ATOM 3118 O O . ASN B 1 62 ? 17.359 -18.531 -24.469 1 87.56 62 ASN B O 1
ATOM 3122 N N . HIS B 1 63 ? 17.859 -17.719 -22.516 1 80 63 HIS B N 1
ATOM 3123 C CA . HIS B 1 63 ? 17.812 -16.328 -22.922 1 80 63 HIS B CA 1
ATOM 3124 C C . HIS B 1 63 ? 19.031 -15.969 -23.781 1 80 63 HIS B C 1
ATOM 3126 O O . HIS B 1 63 ? 19.047 -14.922 -24.438 1 80 63 HIS B O 1
ATOM 3132 N N . MET B 1 64 ? 19.984 -16.781 -23.797 1 70.62 64 MET B N 1
ATOM 3133 C CA . MET B 1 64 ? 21.219 -16.641 -24.594 1 70.62 64 MET B CA 1
ATOM 3134 C C . MET B 1 64 ? 21.938 -15.336 -24.266 1 70.62 64 MET B C 1
ATOM 3136 O O . MET B 1 64 ? 22.453 -14.672 -25.156 1 70.62 64 MET B O 1
ATOM 3140 N N . LEU B 1 65 ? 21.719 -14.906 -23.047 1 67.12 65 LEU B N 1
ATOM 3141 C CA . LEU B 1 65 ? 22.266 -13.609 -22.672 1 67.12 65 LEU B CA 1
ATOM 3142 C C . LEU B 1 65 ? 23.719 -13.742 -22.203 1 67.12 65 LEU B C 1
ATOM 3144 O O . LEU B 1 65 ? 24.469 -12.766 -22.219 1 67.12 65 LEU B O 1
ATOM 3148 N N . ARG B 1 66 ? 24.047 -14.93 -21.703 1 67.19 66 ARG B N 1
ATOM 3149 C CA . ARG B 1 66 ? 25.391 -15.117 -21.141 1 67.19 66 ARG B CA 1
ATOM 3150 C C . ARG B 1 66 ? 25.969 -16.453 -21.594 1 67.19 66 ARG B C 1
ATOM 3152 O O . ARG B 1 66 ? 25.25 -17.328 -22.078 1 67.19 66 ARG B O 1
ATOM 3159 N N . GLU B 1 67 ? 27.219 -16.469 -21.422 1 66.88 67 GLU B N 1
ATOM 3160 C CA . GLU B 1 67 ? 27.938 -17.688 -21.75 1 66.88 67 GLU B CA 1
ATOM 3161 C C . GLU B 1 67 ? 27.5 -18.859 -20.859 1 66.88 67 GLU B C 1
ATOM 3163 O O . GLU B 1 67 ? 27.453 -20 -21.312 1 66.88 67 GLU B O 1
ATOM 3168 N N . SER B 1 68 ? 27.094 -18.484 -19.75 1 71.81 68 SER B N 1
ATOM 3169 C CA . SER B 1 68 ? 26.719 -19.516 -18.797 1 71.81 68 SER B CA 1
ATOM 3170 C C . SER B 1 68 ? 25.359 -20.125 -19.156 1 71.81 68 SER B C 1
ATOM 3172 O O . SER B 1 68 ? 24.938 -21.125 -18.562 1 71.81 68 SER B O 1
ATOM 3174 N N . ALA B 1 69 ? 24.734 -19.594 -20.172 1 77 69 ALA B N 1
ATOM 3175 C CA . ALA B 1 69 ? 23.406 -20.062 -20.562 1 77 69 ALA B CA 1
ATOM 3176 C C . ALA B 1 69 ? 23.438 -21.516 -21.016 1 77 69 ALA B C 1
ATOM 3178 O O . ALA B 1 69 ? 22.516 -22.281 -20.734 1 77 69 ALA B O 1
ATOM 3179 N N . GLU B 1 70 ? 24.438 -21.875 -21.625 1 81.56 70 GLU B N 1
ATOM 3180 C CA . GLU B 1 70 ? 24.547 -23.25 -22.094 1 81.56 70 GLU B CA 1
ATOM 3181 C C . GLU B 1 70 ? 24.75 -24.219 -20.938 1 81.56 70 GLU B C 1
ATOM 3183 O O . GLU B 1 70 ? 24.203 -25.312 -20.938 1 81.56 70 GLU B O 1
ATOM 3188 N N . ARG B 1 71 ? 25.547 -23.781 -20.078 1 83.75 71 ARG B N 1
ATOM 3189 C CA . ARG B 1 71 ? 25.75 -24.594 -18.875 1 83.75 71 ARG B CA 1
ATOM 3190 C C . ARG B 1 71 ? 24.438 -24.781 -18.109 1 83.75 71 ARG B C 1
ATOM 3192 O O . ARG B 1 71 ? 24.141 -25.875 -17.641 1 83.75 71 ARG B O 1
ATOM 3199 N N . ASP B 1 72 ? 23.734 -23.766 -18 1 87.56 72 ASP B N 1
ATOM 3200 C CA . ASP B 1 72 ? 22.453 -23.828 -17.312 1 87.56 72 ASP B CA 1
ATOM 3201 C C . ASP B 1 72 ? 21.484 -24.766 -18.016 1 87.56 72 ASP B C 1
ATOM 3203 O O . ASP B 1 72 ? 20.75 -25.531 -17.375 1 87.56 72 ASP B O 1
ATOM 3207 N N . GLU B 1 73 ? 21.516 -24.656 -19.297 1 90.88 73 GLU B N 1
ATOM 3208 C CA . GLU B 1 73 ? 20.656 -25.516 -20.109 1 90.88 73 GLU B CA 1
ATOM 3209 C C . GLU B 1 73 ? 21 -26.984 -19.891 1 90.88 73 GLU B C 1
ATOM 3211 O O . GLU B 1 73 ? 20.109 -27.828 -19.719 1 90.88 73 GLU B O 1
ATOM 3216 N N . GLU B 1 74 ? 22.266 -27.281 -19.906 1 93 74 GLU B N 1
ATOM 3217 C CA . GLU B 1 74 ? 22.719 -28.656 -19.688 1 93 74 GLU B CA 1
ATOM 3218 C C . GLU B 1 74 ? 22.328 -29.141 -18.297 1 93 74 GLU B C 1
ATOM 3220 O O . GLU B 1 74 ? 21.922 -30.297 -18.141 1 93 74 GLU B O 1
ATOM 3225 N N . PHE B 1 75 ? 22.5 -28.312 -17.375 1 94.25 75 PHE B N 1
ATOM 3226 C CA . PHE B 1 75 ? 22.078 -28.641 -16.031 1 94.25 75 PHE B CA 1
ATOM 3227 C C . PHE B 1 75 ? 20.594 -29.016 -16.016 1 94.25 75 PHE B C 1
ATOM 3229 O O . PHE B 1 75 ? 20.203 -30 -15.398 1 94.25 75 PHE B O 1
ATOM 3236 N N . CYS B 1 76 ? 19.828 -28.234 -16.703 1 95.81 76 CYS B N 1
ATOM 3237 C CA . CYS B 1 76 ? 18.375 -28.438 -16.719 1 95.81 76 CYS B CA 1
ATOM 3238 C C . CYS B 1 76 ? 18.031 -29.781 -17.359 1 95.81 76 CYS B C 1
ATOM 3240 O O . CYS B 1 76 ? 17.172 -30.516 -16.859 1 95.81 76 CYS B O 1
ATOM 3242 N N . LYS B 1 77 ? 18.688 -30.094 -18.422 1 96.38 77 LYS B N 1
ATOM 3243 C CA . LYS B 1 77 ? 18.469 -31.359 -19.109 1 96.38 77 LYS B CA 1
ATOM 3244 C C . LYS B 1 77 ? 18.859 -32.531 -18.219 1 96.38 77 LYS B C 1
ATOM 3246 O O . LYS B 1 77 ? 18.125 -33.531 -18.156 1 96.38 77 LYS B O 1
ATOM 3251 N N . GLU B 1 78 ? 19.953 -32.406 -17.609 1 96.88 78 GLU B N 1
ATOM 3252 C CA . GLU B 1 78 ? 20.422 -33.438 -16.719 1 96.88 78 GLU B CA 1
ATOM 3253 C C . GLU B 1 78 ? 19.484 -33.625 -15.531 1 96.88 78 GLU B C 1
ATOM 3255 O O . GLU B 1 78 ? 19.203 -34.75 -15.125 1 96.88 78 GLU B O 1
ATOM 3260 N N . PHE B 1 79 ? 19.125 -32.5 -14.984 1 96.62 79 PHE B N 1
ATOM 3261 C CA . PHE B 1 79 ? 18.172 -32.5 -13.875 1 96.62 79 PHE B CA 1
ATOM 3262 C C . PHE B 1 79 ? 16.922 -33.281 -14.242 1 96.62 79 PHE B C 1
ATOM 3264 O O . PHE B 1 79 ? 16.453 -34.125 -13.469 1 96.62 79 PHE B O 1
ATOM 3271 N N . ALA B 1 80 ? 16.375 -33.031 -15.398 1 97.62 80 ALA B N 1
ATOM 3272 C CA . ALA B 1 80 ? 15.156 -33.688 -15.883 1 97.62 80 ALA B CA 1
ATOM 3273 C C . ALA B 1 80 ? 15.398 -35.188 -16.094 1 97.62 80 ALA B C 1
ATOM 3275 O O . ALA B 1 80 ? 14.57 -36 -15.703 1 97.62 80 ALA B O 1
ATOM 3276 N N . LYS B 1 81 ? 16.5 -35.469 -16.703 1 97.12 81 LYS B N 1
ATOM 3277 C CA . LYS B 1 81 ? 16.859 -36.844 -16.984 1 97.12 81 LYS B CA 1
ATOM 3278 C C . LYS B 1 81 ? 16.953 -37.656 -15.703 1 97.12 81 LYS B C 1
ATOM 3280 O O . LYS B 1 81 ? 16.422 -38.781 -15.617 1 97.12 81 LYS B O 1
ATOM 3285 N N . GLU B 1 82 ? 17.562 -37.125 -14.734 1 96.44 82 GLU B N 1
ATOM 3286 C CA . GLU B 1 82 ? 17.766 -37.812 -13.461 1 96.44 82 GLU B CA 1
ATOM 3287 C C . GLU B 1 82 ? 16.438 -38.094 -12.766 1 96.44 82 GLU B C 1
ATOM 3289 O O . GLU B 1 82 ? 16.328 -39.062 -12.016 1 96.44 82 GLU B O 1
ATOM 3294 N N . ARG B 1 83 ? 15.484 -37.344 -13.039 1 96 83 ARG B N 1
ATOM 3295 C CA . ARG B 1 83 ? 14.195 -37.438 -12.359 1 96 83 ARG B CA 1
ATOM 3296 C C . ARG B 1 83 ? 13.141 -38.031 -13.289 1 96 83 ARG B C 1
ATOM 3298 O O . ARG B 1 83 ? 11.953 -38.062 -12.953 1 96 83 ARG B O 1
ATOM 3305 N N . ASN B 1 84 ? 13.586 -38.406 -14.469 1 96.5 84 ASN B N 1
ATOM 3306 C CA . ASN B 1 84 ? 12.711 -38.969 -15.477 1 96.5 84 ASN B CA 1
ATOM 3307 C C . ASN B 1 84 ? 11.555 -38.062 -15.828 1 96.5 84 ASN B C 1
ATOM 3309 O O . ASN B 1 84 ? 10.398 -38.469 -15.828 1 96.5 84 ASN B O 1
ATOM 3313 N N . MET B 1 85 ? 11.922 -36.844 -16 1 97.94 85 MET B N 1
ATOM 3314 C CA . MET B 1 85 ? 10.922 -35.812 -16.359 1 97.94 85 MET B CA 1
ATOM 3315 C C . MET B 1 85 ? 11.102 -35.375 -17.812 1 97.94 85 MET B C 1
ATOM 3317 O O . MET B 1 85 ? 12.227 -35.312 -18.312 1 97.94 85 MET B O 1
ATOM 3321 N N . LYS B 1 86 ? 9.969 -35.125 -18.453 1 98.12 86 LYS B N 1
ATOM 3322 C CA . LYS B 1 86 ? 10.008 -34.469 -19.75 1 98.12 86 LYS B CA 1
ATOM 3323 C C . LYS B 1 86 ? 10.445 -33.031 -19.625 1 98.12 86 LYS B C 1
ATOM 3325 O O . LYS B 1 86 ? 10.023 -32.312 -18.703 1 98.12 86 LYS B O 1
ATOM 3330 N N . ILE B 1 87 ? 11.336 -32.594 -20.547 1 98.19 87 ILE B N 1
ATOM 3331 C CA . ILE B 1 87 ? 11.781 -31.203 -20.531 1 98.19 87 ILE B CA 1
ATOM 3332 C C . ILE B 1 87 ? 11.727 -30.625 -21.938 1 98.19 87 ILE B C 1
ATOM 3334 O O . ILE B 1 87 ? 12.086 -31.297 -22.906 1 98.19 87 ILE B O 1
ATOM 3338 N N . PHE B 1 88 ? 11.148 -29.469 -22.031 1 98 88 PHE B N 1
ATOM 3339 C CA . PHE B 1 88 ? 11.141 -28.672 -23.25 1 98 88 PHE B CA 1
ATOM 3340 C C . PHE B 1 88 ? 12.141 -27.531 -23.172 1 98 88 PHE B C 1
ATOM 3342 O O . PHE B 1 88 ? 12.188 -26.812 -22.172 1 98 88 PHE B O 1
ATOM 3349 N N . VAL B 1 89 ? 12.961 -27.391 -24.188 1 96.31 89 VAL B N 1
ATOM 3350 C CA . VAL B 1 89 ? 13.969 -26.344 -24.172 1 96.31 89 VAL B CA 1
ATOM 3351 C C . VAL B 1 89 ? 13.734 -25.375 -25.328 1 96.31 89 VAL B C 1
ATOM 3353 O O . VAL B 1 89 ? 13.508 -25.812 -26.469 1 96.31 89 VAL B O 1
ATOM 3356 N N . GLY B 1 90 ? 13.602 -24.125 -24.984 1 93.25 90 GLY B N 1
ATOM 3357 C CA . GLY B 1 90 ? 13.531 -23.078 -26 1 93.25 90 GLY B CA 1
ATOM 3358 C C . GLY B 1 90 ? 14.688 -22.109 -25.922 1 93.25 90 GLY B C 1
ATOM 3359 O O . GLY B 1 90 ? 15.297 -21.938 -24.875 1 93.25 90 GLY B O 1
ATOM 3360 N N . LYS B 1 91 ? 15.031 -21.547 -27.094 1 90.94 91 LYS B N 1
ATOM 3361 C CA . LYS B 1 91 ? 16.141 -20.609 -27.172 1 90.94 91 LYS B CA 1
ATOM 3362 C C . LYS B 1 91 ? 15.805 -19.438 -28.094 1 90.94 91 LYS B C 1
ATOM 3364 O O . LYS B 1 91 ? 15.211 -19.625 -29.156 1 90.94 91 LYS B O 1
ATOM 3369 N N . GLU B 1 92 ? 16.047 -18.297 -27.578 1 88.5 92 GLU B N 1
ATOM 3370 C CA . GLU B 1 92 ? 15.914 -17.094 -28.406 1 88.5 92 GLU B CA 1
ATOM 3371 C C . GLU B 1 92 ? 16.922 -16.031 -28 1 88.5 92 GLU B C 1
ATOM 3373 O O . GLU B 1 92 ? 17.328 -15.961 -26.828 1 88.5 92 GLU B O 1
ATOM 3378 N N . ASP B 1 93 ? 17.297 -15.219 -28.906 1 88.19 93 ASP B N 1
ATOM 3379 C CA . ASP B 1 93 ? 18.188 -14.094 -28.625 1 88.19 93 ASP B CA 1
ATOM 3380 C C . ASP B 1 93 ? 17.406 -12.914 -28.047 1 88.19 93 ASP B C 1
ATOM 3382 O O . ASP B 1 93 ? 16.938 -12.055 -28.797 1 88.19 93 ASP B O 1
ATOM 3386 N N . VAL B 1 94 ? 17.438 -12.828 -26.719 1 87.75 94 VAL B N 1
ATOM 3387 C CA . VAL B 1 94 ? 16.625 -11.844 -26 1 87.75 94 VAL B CA 1
ATOM 3388 C C . VAL B 1 94 ? 17.141 -10.438 -26.297 1 87.75 94 VAL B C 1
ATOM 3390 O O . VAL B 1 94 ? 16.359 -9.492 -26.422 1 87.75 94 VAL B O 1
ATOM 3393 N N . ARG B 1 95 ? 18.422 -10.281 -26.406 1 85.75 95 ARG B N 1
ATOM 3394 C CA . ARG B 1 95 ? 19.031 -8.977 -26.656 1 85.75 95 ARG B CA 1
ATOM 3395 C C . ARG B 1 95 ? 18.594 -8.422 -28 1 85.75 95 ARG B C 1
ATOM 3397 O O . ARG B 1 95 ? 18.234 -7.246 -28.109 1 85.75 95 ARG B O 1
ATOM 3404 N N . ALA B 1 96 ? 18.641 -9.25 -28.922 1 89.5 96 ALA B N 1
ATOM 3405 C CA . ALA B 1 96 ? 18.234 -8.836 -30.266 1 89.5 96 ALA B CA 1
ATOM 3406 C C . ALA B 1 96 ? 16.75 -8.477 -30.297 1 89.5 96 ALA B C 1
ATOM 3408 O O . ALA B 1 96 ? 16.359 -7.473 -30.891 1 89.5 96 ALA B O 1
ATOM 3409 N N . PHE B 1 97 ? 16.031 -9.273 -29.703 1 91.31 97 PHE B N 1
ATOM 3410 C CA . PHE B 1 97 ? 14.586 -9.031 -29.656 1 91.31 97 PHE B CA 1
ATOM 3411 C C . PHE B 1 97 ? 14.289 -7.715 -28.953 1 91.31 97 PHE B C 1
ATOM 3413 O O . PHE B 1 97 ? 13.43 -6.953 -29.391 1 91.31 97 PHE B O 1
ATOM 3420 N N . ALA B 1 98 ? 14.914 -7.496 -27.844 1 90.06 98 ALA B N 1
ATOM 3421 C CA . ALA B 1 98 ? 14.719 -6.273 -27.078 1 90.06 98 ALA B CA 1
ATOM 3422 C C . ALA B 1 98 ? 15.016 -5.039 -27.922 1 90.06 98 ALA B C 1
ATOM 3424 O O . ALA B 1 98 ? 14.242 -4.078 -27.922 1 90.06 98 ALA B O 1
ATOM 3425 N N . LYS B 1 99 ? 16.078 -5.074 -28.641 1 91.62 99 LYS B N 1
ATOM 3426 C CA . LYS B 1 99 ? 16.484 -3.971 -29.516 1 91.62 99 LYS B CA 1
ATOM 3427 C C . LYS B 1 99 ? 15.453 -3.74 -30.609 1 91.62 99 LYS B C 1
ATOM 3429 O O . LYS B 1 99 ? 15.07 -2.6 -30.875 1 91.62 99 LYS B O 1
ATOM 3434 N N . GLU B 1 100 ? 15.039 -4.77 -31.094 1 92.5 100 GLU B N 1
ATOM 3435 C CA . GLU B 1 100 ? 14.102 -4.699 -32.219 1 92.5 100 GLU B CA 1
ATOM 3436 C C . GLU B 1 100 ? 12.758 -4.137 -31.781 1 92.5 100 GLU B C 1
ATOM 3438 O O . GLU B 1 100 ? 12.078 -3.465 -32.562 1 92.5 100 GLU B O 1
ATOM 3443 N N . ASN B 1 101 ? 12.438 -4.402 -30.562 1 92.31 101 ASN B N 1
ATOM 3444 C CA . ASN B 1 101 ? 11.102 -4.031 -30.094 1 92.31 101 ASN B CA 1
ATOM 3445 C C . ASN B 1 101 ? 11.156 -2.877 -29.109 1 92.31 101 ASN B C 1
ATOM 3447 O O . ASN B 1 101 ? 10.148 -2.549 -28.469 1 92.31 101 ASN B O 1
ATOM 3451 N N . ARG B 1 102 ? 12.297 -2.188 -28.922 1 90.81 102 ARG B N 1
ATOM 3452 C CA . ARG B 1 102 ? 12.492 -1.034 -28.047 1 90.81 102 ARG B CA 1
ATOM 3453 C C . ARG B 1 102 ? 11.977 -1.322 -26.641 1 90.81 102 ARG B C 1
ATOM 3455 O O . ARG B 1 102 ? 11.211 -0.539 -26.078 1 90.81 102 ARG B O 1
ATOM 3462 N N . MET B 1 103 ? 12.359 -2.586 -26.172 1 88.44 103 MET B N 1
ATOM 3463 C CA . MET B 1 103 ? 12.016 -3.027 -24.812 1 88.44 103 MET B CA 1
ATOM 3464 C C . MET B 1 103 ? 13.266 -3.143 -23.953 1 88.44 103 MET B C 1
ATOM 3466 O O . MET B 1 103 ? 14.383 -3.244 -24.469 1 88.44 103 MET B O 1
ATOM 3470 N N . SER B 1 104 ? 12.992 -3.08 -22.703 1 83 104 SER B N 1
ATOM 3471 C CA . SER B 1 104 ? 14.094 -3.414 -21.812 1 83 104 SER B CA 1
ATOM 3472 C C . SER B 1 104 ? 14.414 -4.902 -21.859 1 83 104 SER B C 1
ATOM 3474 O O . SER B 1 104 ? 13.578 -5.711 -22.266 1 83 104 SER B O 1
ATOM 3476 N N . LEU B 1 105 ? 15.68 -5.262 -21.547 1 82.5 105 LEU B N 1
ATOM 3477 C CA . LEU B 1 105 ? 16.094 -6.656 -21.531 1 82.5 105 LEU B CA 1
ATOM 3478 C C . LEU B 1 105 ? 15.18 -7.488 -20.641 1 82.5 105 LEU B C 1
ATOM 3480 O O . LEU B 1 105 ? 14.82 -8.617 -20.984 1 82.5 105 LEU B O 1
ATOM 3484 N N . GLU B 1 106 ? 14.828 -6.953 -19.531 1 81.69 106 GLU B N 1
ATOM 3485 C CA . GLU B 1 106 ? 13.953 -7.641 -18.578 1 81.69 106 GLU B CA 1
ATOM 3486 C C . GLU B 1 106 ? 12.57 -7.883 -19.188 1 81.69 106 GLU B C 1
ATOM 3488 O O . GLU B 1 106 ? 12.039 -8.992 -19.109 1 81.69 106 GLU B O 1
ATOM 3493 N N . GLU B 1 107 ? 12.016 -6.902 -19.766 1 86.94 107 GLU B N 1
ATOM 3494 C CA . GLU B 1 107 ? 10.695 -7.004 -20.375 1 86.94 107 GLU B CA 1
ATOM 3495 C C . GLU B 1 107 ? 10.711 -7.988 -21.547 1 86.94 107 GLU B C 1
ATOM 3497 O O . GLU B 1 107 ? 9.789 -8.789 -21.703 1 86.94 107 GLU B O 1
ATOM 3502 N N . ALA B 1 108 ? 11.703 -7.883 -22.359 1 89 108 ALA B N 1
ATOM 3503 C CA . ALA B 1 108 ? 11.852 -8.758 -23.516 1 89 108 ALA B CA 1
ATOM 3504 C C . ALA B 1 108 ? 12.008 -10.219 -23.078 1 89 108 ALA B C 1
ATOM 3506 O O . ALA B 1 108 ? 11.383 -11.109 -23.656 1 89 108 ALA B O 1
ATOM 3507 N N . GLY B 1 109 ? 12.836 -10.414 -22.125 1 88.19 109 GLY B N 1
ATOM 3508 C CA . GLY B 1 109 ? 13.023 -11.75 -21.594 1 88.19 109 GLY B CA 1
ATOM 3509 C C . GLY B 1 109 ? 11.75 -12.367 -21.047 1 88.19 109 GLY B C 1
ATOM 3510 O O . GLY B 1 109 ? 11.453 -13.539 -21.328 1 88.19 109 GLY B O 1
ATOM 3511 N N . ARG B 1 110 ? 11.062 -11.609 -20.375 1 89.25 110 ARG B N 1
ATOM 3512 C CA . ARG B 1 110 ? 9.789 -12.07 -19.812 1 89.25 110 ARG B CA 1
ATOM 3513 C C . ARG B 1 110 ? 8.797 -12.398 -20.922 1 89.25 110 ARG B C 1
ATOM 3515 O O . ARG B 1 110 ? 8.156 -13.453 -20.891 1 89.25 110 ARG B O 1
ATOM 3522 N N . PHE B 1 111 ? 8.742 -11.523 -21.781 1 92.38 111 PHE B N 1
ATOM 3523 C CA . PHE B 1 111 ? 7.805 -11.703 -22.891 1 92.38 111 PHE B CA 1
ATOM 3524 C C . PHE B 1 111 ? 8.094 -12.984 -23.656 1 92.38 111 PHE B C 1
ATOM 3526 O O . PHE B 1 111 ? 7.199 -13.805 -23.875 1 92.38 111 PHE B O 1
ATOM 3533 N N . LEU B 1 112 ? 9.305 -13.172 -23.984 1 93.75 112 LEU B N 1
ATOM 3534 C CA . LEU B 1 112 ? 9.703 -14.328 -24.781 1 93.75 112 LEU B CA 1
ATOM 3535 C C . LEU B 1 112 ? 9.555 -15.617 -23.984 1 93.75 112 LEU B C 1
ATOM 3537 O O . LEU B 1 112 ? 9.148 -16.641 -24.531 1 93.75 112 LEU B O 1
ATOM 3541 N N . ARG B 1 113 ? 9.891 -15.57 -22.797 1 94.5 113 ARG B N 1
ATOM 3542 C CA . ARG B 1 113 ? 9.742 -16.734 -21.938 1 94.5 113 ARG B CA 1
ATOM 3543 C C . ARG B 1 113 ? 8.289 -17.188 -21.859 1 94.5 113 ARG B C 1
ATOM 3545 O O . ARG B 1 113 ? 7.992 -18.375 -22.047 1 94.5 113 ARG B O 1
ATOM 3552 N N . TYR B 1 114 ? 7.445 -16.266 -21.641 1 96.19 114 TYR B N 1
ATOM 3553 C CA . TYR B 1 114 ? 6.039 -16.625 -21.484 1 96.19 114 TYR B CA 1
ATOM 3554 C C . TYR B 1 114 ? 5.434 -17.031 -22.812 1 96.19 114 TYR B C 1
ATOM 3556 O O . TYR B 1 114 ? 4.551 -17.906 -22.859 1 96.19 114 TYR B O 1
ATOM 3564 N N . LYS B 1 115 ? 5.891 -16.375 -23.828 1 96.06 115 LYS B N 1
ATOM 3565 C CA . LYS B 1 115 ? 5.477 -16.828 -25.156 1 96.06 115 LYS B CA 1
ATOM 3566 C C . LYS B 1 115 ? 5.84 -18.297 -25.375 1 96.06 115 LYS B C 1
ATOM 3568 O O . LYS B 1 115 ? 5 -19.094 -25.797 1 96.06 115 LYS B O 1
ATOM 3573 N N . PHE B 1 116 ? 7.047 -18.625 -25.062 1 96.88 116 PHE B N 1
ATOM 3574 C CA . PHE B 1 116 ? 7.555 -20 -25.188 1 96.88 116 PHE B CA 1
ATOM 3575 C C . PHE B 1 116 ? 6.742 -20.953 -24.328 1 96.88 116 PHE B C 1
ATOM 3577 O O . PHE B 1 116 ? 6.305 -22 -24.812 1 96.88 116 PHE B O 1
ATOM 3584 N N . LEU B 1 117 ? 6.469 -20.594 -23.109 1 98.06 117 LEU B N 1
ATOM 3585 C CA . LEU B 1 117 ? 5.738 -21.438 -22.172 1 98.06 117 LEU B CA 1
ATOM 3586 C C . LEU B 1 117 ? 4.312 -21.672 -22.656 1 98.06 117 LEU B C 1
ATOM 3588 O O . LEU B 1 117 ? 3.818 -22.812 -22.609 1 98.06 117 LEU B O 1
ATOM 3592 N N . LYS B 1 118 ? 3.66 -20.641 -23.078 1 97.75 118 LYS B N 1
ATOM 3593 C CA . LYS B 1 118 ? 2.279 -20.75 -23.531 1 97.75 118 LYS B CA 1
ATOM 3594 C C . LYS B 1 118 ? 2.182 -21.594 -24.797 1 97.75 118 LYS B C 1
ATOM 3596 O O . LYS B 1 118 ? 1.217 -22.344 -24.969 1 97.75 118 LYS B O 1
ATOM 3601 N N . GLU B 1 119 ? 3.152 -21.469 -25.656 1 97.75 119 GLU B N 1
ATOM 3602 C CA . GLU B 1 119 ? 3.193 -22.281 -26.859 1 97.75 119 GLU B CA 1
ATOM 3603 C C . GLU B 1 119 ? 3.27 -23.766 -26.516 1 97.75 119 GLU B C 1
ATOM 3605 O O . GLU B 1 119 ? 2.555 -24.594 -27.094 1 97.75 119 GLU B O 1
ATOM 3610 N N . ILE B 1 120 ? 4.125 -24.109 -25.609 1 98 120 ILE B N 1
ATOM 3611 C CA . ILE B 1 120 ? 4.27 -25.484 -25.188 1 98 120 ILE B CA 1
ATOM 3612 C C . ILE B 1 120 ? 2.98 -25.969 -24.516 1 98 120 ILE B C 1
ATOM 3614 O O . ILE B 1 120 ? 2.521 -27.078 -24.766 1 98 120 ILE B O 1
ATOM 3618 N N . LEU B 1 121 ? 2.453 -25.125 -23.656 1 98.25 121 LEU B N 1
ATOM 3619 C CA . LEU B 1 121 ? 1.206 -25.453 -22.969 1 98.25 121 LEU B CA 1
ATOM 3620 C C . LEU B 1 121 ? 0.128 -25.859 -23.969 1 98.25 121 LEU B C 1
ATOM 3622 O O . LEU B 1 121 ? -0.517 -26.891 -23.797 1 98.25 121 LEU B O 1
ATOM 3626 N N . GLU B 1 122 ? -0.034 -25.094 -24.969 1 97.88 122 GLU B N 1
ATOM 3627 C CA . GLU B 1 122 ? -1.079 -25.328 -25.969 1 97.88 122 GLU B CA 1
ATOM 3628 C C . GLU B 1 122 ? -0.763 -26.531 -26.828 1 97.88 122 GLU B C 1
ATOM 3630 O O . GLU B 1 122 ? -1.618 -27.391 -27.047 1 97.88 122 GLU B O 1
ATOM 3635 N N . SER B 1 123 ? 0.455 -26.609 -27.344 1 97.81 123 SER B N 1
ATOM 3636 C CA . SER B 1 123 ? 0.819 -27.641 -28.297 1 97.81 123 SER B CA 1
ATOM 3637 C C . SER B 1 123 ? 0.865 -29.016 -27.641 1 97.81 123 SER B C 1
ATOM 3639 O O . SER B 1 123 ? 0.543 -30.031 -28.266 1 97.81 123 SER B O 1
ATOM 3641 N N . GLU B 1 124 ? 1.275 -29.094 -26.344 1 97.81 124 GLU B N 1
ATOM 3642 C CA . GLU B 1 124 ? 1.454 -30.359 -25.672 1 97.81 124 GLU B CA 1
ATOM 3643 C C . GLU B 1 124 ? 0.255 -30.688 -24.781 1 97.81 124 GLU B C 1
ATOM 3645 O O . GLU B 1 124 ? 0.165 -31.797 -24.234 1 97.81 124 GLU B O 1
ATOM 3650 N N . GLY B 1 125 ? -0.664 -29.703 -24.578 1 97.75 125 GLY B N 1
ATOM 3651 C CA . GLY B 1 125 ? -1.906 -29.938 -23.875 1 97.75 125 GLY B CA 1
ATOM 3652 C C . GLY B 1 125 ? -1.748 -29.875 -22.359 1 97.75 125 GLY B C 1
ATOM 3653 O O . GLY B 1 125 ? -2.32 -30.688 -21.641 1 97.75 125 GLY B O 1
ATOM 3654 N N . PHE B 1 126 ? -0.93 -29.047 -21.875 1 98.5 126 PHE B N 1
ATOM 3655 C CA . PHE B 1 126 ? -0.832 -28.844 -20.438 1 98.5 126 PHE B CA 1
ATOM 3656 C C . PHE B 1 126 ? -1.983 -27.969 -19.938 1 98.5 126 PHE B C 1
ATOM 3658 O O . PHE B 1 126 ? -2.561 -27.203 -20.703 1 98.5 126 PHE B O 1
ATOM 3665 N N . ASP B 1 127 ? -2.312 -28.172 -18.672 1 98.5 127 ASP B N 1
ATOM 3666 C CA . ASP B 1 127 ? -3.445 -27.453 -18.094 1 98.5 127 ASP B CA 1
ATOM 3667 C C . ASP B 1 127 ? -3.012 -26.094 -17.547 1 98.5 127 ASP B C 1
ATOM 3669 O O . ASP B 1 127 ? -3.803 -25.156 -17.531 1 98.5 127 ASP B O 1
ATOM 3673 N N . CYS B 1 128 ? -1.794 -26.016 -17.047 1 98.56 128 CYS B N 1
ATOM 3674 C CA . CYS B 1 128 ? -1.335 -24.781 -16.438 1 98.56 128 CYS B CA 1
ATOM 3675 C C . CYS B 1 128 ? 0.188 -24.719 -16.391 1 98.56 128 CYS B C 1
ATOM 3677 O O . CYS B 1 128 ? 0.859 -25.703 -16.719 1 98.56 128 CYS B O 1
ATOM 3679 N N . ILE B 1 129 ? 0.688 -23.5 -16.109 1 98.75 129 ILE B N 1
ATOM 3680 C CA . ILE B 1 129 ? 2.113 -23.234 -15.961 1 98.75 129 ILE B CA 1
ATOM 3681 C C . ILE B 1 129 ? 2.422 -22.859 -14.508 1 98.75 129 ILE B C 1
ATOM 3683 O O . ILE B 1 129 ? 1.818 -21.938 -13.953 1 98.75 129 ILE B O 1
ATOM 3687 N N . ALA B 1 130 ? 3.307 -23.609 -13.906 1 98.69 130 ALA B N 1
ATOM 3688 C CA . ALA B 1 130 ? 3.738 -23.297 -12.547 1 98.69 130 ALA B CA 1
ATOM 3689 C C . ALA B 1 130 ? 5.043 -22.5 -12.555 1 98.69 130 ALA B C 1
ATOM 3691 O O . ALA B 1 130 ? 6 -22.891 -13.234 1 98.69 130 ALA B O 1
ATOM 3692 N N . THR B 1 131 ? 5.059 -21.391 -11.867 1 98.44 131 THR B N 1
ATOM 3693 C CA . THR B 1 131 ? 6.277 -20.609 -11.711 1 98.44 131 THR B CA 1
ATOM 3694 C C . THR B 1 131 ? 6.742 -20.609 -10.258 1 98.44 131 THR B C 1
ATOM 3696 O O . THR B 1 131 ? 5.957 -20.906 -9.352 1 98.44 131 THR B O 1
ATOM 3699 N N . ALA B 1 132 ? 7.992 -20.312 -10.07 1 98.25 132 ALA B N 1
ATOM 3700 C CA . ALA B 1 132 ? 8.57 -20.438 -8.734 1 98.25 132 ALA B CA 1
ATOM 3701 C C . ALA B 1 132 ? 8.57 -19.094 -8.008 1 98.25 132 ALA B C 1
ATOM 3703 O O . ALA B 1 132 ? 9.406 -18.859 -7.133 1 98.25 132 ALA B O 1
ATOM 3704 N N . HIS B 1 133 ? 7.66 -18.25 -8.469 1 98 133 HIS B N 1
ATOM 3705 C CA . HIS B 1 133 ? 7.512 -17 -7.742 1 98 133 HIS B CA 1
ATOM 3706 C C . HIS B 1 133 ? 7.113 -17.234 -6.289 1 98 133 HIS B C 1
ATOM 3708 O O . HIS B 1 133 ? 6.285 -18.109 -6.008 1 98 133 HIS B O 1
ATOM 3714 N N . HIS B 1 134 ? 7.758 -16.531 -5.449 1 98.5 134 HIS B N 1
ATOM 3715 C CA . HIS B 1 134 ? 7.566 -16.734 -4.016 1 98.5 134 HIS B CA 1
ATOM 3716 C C . HIS B 1 134 ? 7.309 -15.414 -3.309 1 98.5 134 HIS B C 1
ATOM 3718 O O . HIS B 1 134 ? 7.113 -14.383 -3.957 1 98.5 134 HIS B O 1
ATOM 3724 N N . LEU B 1 135 ? 7.25 -15.414 -2.051 1 98.5 135 LEU B N 1
ATOM 3725 C CA . LEU B 1 135 ? 6.801 -14.281 -1.253 1 98.5 135 LEU B CA 1
ATOM 3726 C C . LEU B 1 135 ? 7.734 -13.094 -1.432 1 98.5 135 LEU B C 1
ATOM 3728 O O . LEU B 1 135 ? 7.285 -11.945 -1.492 1 98.5 135 LEU B O 1
ATOM 3732 N N . ASN B 1 136 ? 9.062 -13.367 -1.486 1 98 136 ASN B N 1
ATOM 3733 C CA . ASN B 1 136 ? 10.016 -12.281 -1.684 1 98 136 ASN B CA 1
ATOM 3734 C C . ASN B 1 136 ? 9.82 -11.602 -3.035 1 98 136 ASN B C 1
ATOM 3736 O O . ASN B 1 136 ? 9.969 -10.383 -3.15 1 98 136 ASN B O 1
ATOM 3740 N N . ASP B 1 137 ? 9.461 -12.43 -4.035 1 96.75 137 ASP B N 1
ATOM 3741 C CA . ASP B 1 137 ? 9.148 -11.844 -5.336 1 96.75 137 ASP B CA 1
ATOM 3742 C C . ASP B 1 137 ? 7.93 -10.922 -5.242 1 96.75 137 ASP B C 1
ATOM 3744 O O . ASP B 1 137 ? 7.887 -9.875 -5.891 1 96.75 137 ASP B O 1
ATOM 3748 N N . LEU B 1 138 ? 7.004 -11.375 -4.504 1 97.88 138 LEU B N 1
ATOM 3749 C CA . LEU B 1 138 ? 5.781 -10.602 -4.324 1 97.88 138 LEU B CA 1
ATOM 3750 C C . LEU B 1 138 ? 6.078 -9.25 -3.686 1 97.88 138 LEU B C 1
ATOM 3752 O O . LEU B 1 138 ? 5.598 -8.211 -4.152 1 97.88 138 LEU B O 1
ATOM 3756 N N . LEU B 1 139 ? 6.848 -9.289 -2.652 1 97.81 139 LEU B N 1
ATOM 3757 C CA . LEU B 1 139 ? 7.246 -8.07 -1.951 1 97.81 139 LEU B CA 1
ATOM 3758 C C . LEU B 1 139 ? 7.984 -7.121 -2.889 1 97.81 139 LEU B C 1
ATOM 3760 O O . LEU B 1 139 ? 7.703 -5.918 -2.914 1 97.81 139 LEU B O 1
ATOM 3764 N N . GLU B 1 140 ? 8.914 -7.676 -3.662 1 97.12 140 GLU B N 1
ATOM 3765 C CA . GLU B 1 140 ? 9.664 -6.879 -4.629 1 97.12 140 GLU B CA 1
ATOM 3766 C C . GLU B 1 140 ? 8.727 -6.219 -5.641 1 97.12 140 GLU B C 1
ATOM 3768 O O . GLU B 1 140 ? 8.875 -5.031 -5.941 1 97.12 140 GLU B O 1
ATOM 3773 N N . THR B 1 141 ? 7.812 -7.02 -6.086 1 96.38 141 THR B N 1
ATOM 3774 C CA . THR B 1 141 ? 6.867 -6.531 -7.086 1 96.38 141 THR B CA 1
ATOM 3775 C C . THR B 1 141 ? 5.992 -5.426 -6.508 1 96.38 141 THR B C 1
ATOM 3777 O O . THR B 1 141 ? 5.785 -4.391 -7.145 1 96.38 141 THR B O 1
ATOM 3780 N N . SER B 1 142 ? 5.5 -5.625 -5.344 1 96.62 142 SER B N 1
ATOM 3781 C CA . SER B 1 142 ? 4.656 -4.633 -4.684 1 96.62 142 SER B CA 1
ATOM 3782 C C . SER B 1 142 ? 5.398 -3.314 -4.496 1 96.62 142 SER B C 1
ATOM 3784 O O . SER B 1 142 ? 4.867 -2.246 -4.801 1 96.62 142 SER B O 1
ATOM 3786 N N . LEU B 1 143 ? 6.621 -3.402 -4.027 1 97.06 143 LEU B N 1
ATOM 3787 C CA . LEU B 1 143 ? 7.422 -2.205 -3.803 1 97.06 143 LEU B CA 1
ATOM 3788 C C . LEU B 1 143 ? 7.73 -1.504 -5.121 1 97.06 143 LEU B C 1
ATOM 3790 O O . LEU B 1 143 ? 7.77 -0.273 -5.18 1 97.06 143 LEU B O 1
ATOM 3794 N N . LEU B 1 144 ? 7.984 -2.266 -6.145 1 95.75 144 LEU B N 1
ATOM 3795 C CA . LEU B 1 144 ? 8.219 -1.688 -7.465 1 95.75 144 LEU B CA 1
ATOM 3796 C C . LEU B 1 144 ? 7.004 -0.898 -7.938 1 95.75 144 LEU B C 1
ATOM 3798 O O . LEU B 1 144 ? 7.141 0.237 -8.398 1 95.75 144 LEU B O 1
ATOM 3802 N N . PHE B 1 145 ? 5.875 -1.524 -7.777 1 94.62 145 PHE B N 1
ATOM 3803 C CA . PHE B 1 145 ? 4.648 -0.866 -8.211 1 94.62 145 PHE B CA 1
ATOM 3804 C C . PHE B 1 145 ? 4.332 0.328 -7.316 1 94.62 145 PHE B C 1
ATOM 3806 O O . PHE B 1 145 ? 3.848 1.355 -7.797 1 94.62 145 PHE B O 1
ATOM 3813 N N . PHE B 1 146 ? 4.586 0.212 -6.039 1 94.75 146 PHE B N 1
ATOM 3814 C CA . PHE B 1 146 ? 4.477 1.341 -5.121 1 94.75 146 PHE B CA 1
ATOM 3815 C C . PHE B 1 146 ? 5.285 2.529 -5.625 1 94.75 146 PHE B C 1
ATOM 3817 O O . PHE B 1 146 ? 4.805 3.664 -5.609 1 94.75 146 PHE B O 1
ATOM 3824 N N . THR B 1 147 ? 6.469 2.234 -6.094 1 95.25 147 THR B N 1
ATOM 3825 C CA . THR B 1 147 ? 7.398 3.26 -6.555 1 95.25 147 THR B CA 1
ATOM 3826 C C . THR B 1 147 ? 6.879 3.926 -7.828 1 95.25 147 THR B C 1
ATOM 3828 O O . THR B 1 147 ? 7.047 5.133 -8.016 1 95.25 147 THR B O 1
ATOM 3831 N N . ARG B 1 148 ? 6.18 3.195 -8.594 1 90.88 148 ARG B N 1
ATOM 3832 C CA . ARG B 1 148 ? 5.727 3.686 -9.891 1 90.88 148 ARG B CA 1
ATOM 3833 C C . ARG B 1 148 ? 4.344 4.324 -9.781 1 90.88 148 ARG B C 1
ATOM 3835 O O . ARG B 1 148 ? 3.877 4.973 -10.719 1 90.88 148 ARG B O 1
ATOM 3842 N N . GLY B 1 149 ? 3.795 4.27 -8.641 1 85 149 GLY B N 1
ATOM 3843 C CA . GLY B 1 149 ? 2.447 4.789 -8.469 1 85 149 GLY B CA 1
ATOM 3844 C C . GLY B 1 149 ? 1.37 3.801 -8.867 1 85 149 GLY B C 1
ATOM 3845 O O . GLY B 1 149 ? 1.302 3.389 -10.031 1 85 149 GLY B O 1
ATOM 3846 N N . THR B 1 150 ? 0.726 3.234 -7.961 1 84.75 150 THR B N 1
ATOM 3847 C CA . THR B 1 150 ? -0.309 2.242 -8.234 1 84.75 150 THR B CA 1
ATOM 3848 C C . THR B 1 150 ? -1.42 2.322 -7.188 1 84.75 150 THR B C 1
ATOM 3850 O O . THR B 1 150 ? -1.348 3.129 -6.258 1 84.75 150 THR B O 1
ATOM 3853 N N . GLY B 1 151 ? -2.549 1.746 -7.574 1 89.94 151 GLY B N 1
ATOM 3854 C CA . GLY B 1 151 ? -3.59 1.531 -6.578 1 89.94 151 GLY B CA 1
ATOM 3855 C C . GLY B 1 151 ? -3.477 0.191 -5.879 1 89.94 151 GLY B C 1
ATOM 3856 O O . GLY B 1 151 ? -2.373 -0.319 -5.676 1 89.94 151 GLY B O 1
ATOM 3857 N N . LEU B 1 152 ? -4.527 -0.322 -5.43 1 92.69 152 LEU B N 1
ATOM 3858 C CA . LEU B 1 152 ? -4.578 -1.577 -4.691 1 92.69 152 LEU B CA 1
ATOM 3859 C C . LEU B 1 152 ? -4.004 -2.721 -5.52 1 92.69 152 LEU B C 1
ATOM 3861 O O . LEU B 1 152 ? -3.287 -3.576 -4.992 1 92.69 152 LEU B O 1
ATOM 3865 N N . ASP B 1 153 ? -4.289 -2.666 -6.812 1 91.5 153 ASP B N 1
ATOM 3866 C CA . ASP B 1 153 ? -3.842 -3.754 -7.676 1 91.5 153 ASP B CA 1
ATOM 3867 C C . ASP B 1 153 ? -2.32 -3.865 -7.68 1 91.5 153 ASP B C 1
ATOM 3869 O O . ASP B 1 153 ? -1.771 -4.969 -7.629 1 91.5 153 ASP B O 1
ATOM 3873 N N . GLY B 1 154 ? -1.747 -2.73 -7.824 1 93.31 154 GLY B N 1
ATOM 3874 C CA . GLY B 1 154 ? -0.293 -2.734 -7.809 1 93.31 154 GLY B CA 1
ATOM 3875 C C . GLY B 1 154 ? 0.288 -3.15 -6.469 1 93.31 154 GLY B C 1
ATOM 3876 O O . GLY B 1 154 ? 1.277 -3.885 -6.418 1 93.31 154 GLY B O 1
ATOM 3877 N N . LEU B 1 155 ? -0.315 -2.74 -5.367 1 95.25 155 LEU B N 1
ATOM 3878 C CA . LEU B 1 155 ? 0.176 -3.029 -4.023 1 95.25 155 LEU B CA 1
ATOM 3879 C C . LEU B 1 155 ? 0.043 -4.512 -3.703 1 95.25 155 LEU B C 1
ATOM 3881 O O . LEU B 1 155 ? 0.858 -5.066 -2.963 1 95.25 155 LEU B O 1
ATOM 3885 N N . ILE B 1 156 ? -0.928 -5.129 -4.297 1 96.31 156 ILE B N 1
ATOM 3886 C CA . ILE B 1 156 ? -1.182 -6.547 -4.078 1 96.31 156 ILE B CA 1
ATOM 3887 C C . ILE B 1 156 ? -0.157 -7.379 -4.848 1 96.31 156 ILE B C 1
ATOM 3889 O O . ILE B 1 156 ? 0.095 -8.539 -4.508 1 96.31 156 ILE B O 1
ATOM 3893 N N . GLY B 1 157 ? 0.453 -6.738 -5.84 1 95.5 157 GLY B N 1
ATOM 3894 C CA . GLY B 1 157 ? 1.436 -7.441 -6.648 1 95.5 157 GLY B CA 1
ATOM 3895 C C . GLY B 1 157 ? 0.813 -8.414 -7.629 1 95.5 157 GLY B C 1
ATOM 3896 O O . GLY B 1 157 ? 0.028 -8.016 -8.492 1 95.5 157 GLY B O 1
ATOM 3897 N N . PHE B 1 158 ? 1.081 -9.734 -7.473 1 96.69 158 PHE B N 1
ATOM 3898 C CA . PHE B 1 158 ? 0.502 -10.758 -8.328 1 96.69 158 PHE B CA 1
ATOM 3899 C C . PHE B 1 158 ? -0.266 -11.781 -7.504 1 96.69 158 PHE B C 1
ATOM 3901 O O . PHE B 1 158 ? -0.101 -11.852 -6.285 1 96.69 158 PHE B O 1
ATOM 3908 N N . LEU B 1 159 ? -1.077 -12.469 -8.117 1 97.44 159 LEU B N 1
ATOM 3909 C CA . LEU B 1 159 ? -1.93 -13.438 -7.434 1 97.44 159 LEU B CA 1
ATOM 3910 C C . LEU B 1 159 ? -1.346 -14.844 -7.523 1 97.44 159 LEU B C 1
ATOM 3912 O O . LEU B 1 159 ? -0.535 -15.125 -8.406 1 97.44 159 LEU B O 1
ATOM 3916 N N . PRO B 1 160 ? -1.692 -15.648 -6.578 1 98 160 PRO B N 1
ATOM 3917 C CA . PRO B 1 160 ? -1.194 -17.016 -6.637 1 98 160 PRO B CA 1
ATOM 3918 C C . PRO B 1 160 ? -1.695 -17.781 -7.867 1 98 160 PRO B C 1
ATOM 3920 O O . PRO B 1 160 ? -1.048 -18.719 -8.32 1 98 160 PRO B O 1
ATOM 3923 N N . LYS B 1 161 ? -2.809 -17.391 -8.32 1 97.06 161 LYS B N 1
ATOM 3924 C CA . LYS B 1 161 ? -3.445 -17.984 -9.492 1 97.06 161 LYS B CA 1
ATOM 3925 C C . LYS B 1 161 ? -3.912 -16.906 -10.469 1 97.06 161 LYS B C 1
ATOM 3927 O O . LYS B 1 161 ? -4.707 -16.031 -10.102 1 97.06 161 LYS B O 1
ATOM 3932 N N . GLU B 1 162 ? -3.363 -16.875 -11.672 1 95.75 162 GLU B N 1
ATOM 3933 C CA . GLU B 1 162 ? -3.74 -15.945 -12.734 1 95.75 162 GLU B CA 1
ATOM 3934 C C . GLU B 1 162 ? -3.836 -16.656 -14.078 1 95.75 162 GLU B C 1
ATOM 3936 O O . GLU B 1 162 ? -2.814 -17.016 -14.664 1 95.75 162 GLU B O 1
ATOM 3941 N N . GLU B 1 163 ? -5.035 -16.812 -14.609 1 95 163 GLU B N 1
ATOM 3942 C CA . GLU B 1 163 ? -5.23 -17.547 -15.859 1 95 163 GLU B CA 1
ATOM 3943 C C . GLU B 1 163 ? -4.605 -18.938 -15.781 1 95 163 GLU B C 1
ATOM 3945 O O . GLU B 1 163 ? -4.949 -19.734 -14.906 1 95 163 GLU B O 1
ATOM 3950 N N . VAL B 1 164 ? -3.547 -19.094 -16.594 1 97.19 164 VAL B N 1
ATOM 3951 C CA . VAL B 1 164 ? -2.963 -20.422 -16.641 1 97.19 164 VAL B CA 1
ATOM 3952 C C . VAL B 1 164 ? -1.759 -20.5 -15.703 1 97.19 164 VAL B C 1
ATOM 3954 O O . VAL B 1 164 ? -1.146 -21.547 -15.539 1 97.19 164 VAL B O 1
ATOM 3957 N N . ILE B 1 165 ? -1.432 -19.422 -15.031 1 98.19 165 ILE B N 1
ATOM 3958 C CA . ILE B 1 165 ? -0.228 -19.359 -14.211 1 98.19 165 ILE B CA 1
ATOM 3959 C C . ILE B 1 165 ? -0.571 -19.734 -12.773 1 98.19 165 ILE B C 1
ATOM 3961 O O . ILE B 1 165 ? -1.579 -19.281 -12.227 1 98.19 165 ILE B O 1
ATOM 3965 N N . ARG B 1 166 ? 0.172 -20.625 -12.18 1 98.62 166 ARG B N 1
ATOM 3966 C CA . ARG B 1 166 ? 0.082 -21.016 -10.773 1 98.62 166 ARG B CA 1
ATOM 3967 C C . ARG B 1 166 ? 1.383 -20.719 -10.039 1 98.62 166 ARG B C 1
ATOM 3969 O O . ARG B 1 166 ? 2.471 -20.969 -10.562 1 98.62 166 ARG B O 1
ATOM 3976 N N . ARG B 1 167 ? 1.278 -20.188 -8.875 1 98.75 167 ARG B N 1
ATOM 3977 C CA . ARG B 1 167 ? 2.461 -19.875 -8.086 1 98.75 167 ARG B CA 1
ATOM 3978 C C . ARG B 1 167 ? 2.412 -20.562 -6.723 1 98.75 167 ARG B C 1
ATOM 3980 O O . ARG B 1 167 ? 2.164 -19.922 -5.703 1 98.75 167 ARG B O 1
ATOM 3987 N N . PRO B 1 168 ? 2.785 -21.797 -6.656 1 98.75 168 PRO B N 1
ATOM 3988 C CA . PRO B 1 168 ? 2.637 -22.609 -5.449 1 98.75 168 PRO B CA 1
ATOM 3989 C C . PRO B 1 168 ? 3.486 -22.094 -4.285 1 98.75 168 PRO B C 1
ATOM 3991 O O . PRO B 1 168 ? 3.162 -22.344 -3.123 1 98.75 168 PRO B O 1
ATOM 3994 N N . LEU B 1 169 ? 4.574 -21.391 -4.551 1 98.81 169 LEU B N 1
ATOM 3995 C CA . LEU B 1 169 ? 5.492 -20.953 -3.504 1 98.81 169 LEU B CA 1
ATOM 3996 C C . LEU B 1 169 ? 5.125 -19.562 -3.016 1 98.81 169 LEU B C 1
ATOM 3998 O O . LEU B 1 169 ? 5.918 -18.906 -2.332 1 98.81 169 LEU B O 1
ATOM 4002 N N . TYR B 1 170 ? 3.941 -19.125 -3.293 1 98.75 170 TYR B N 1
ATOM 4003 C CA . TYR B 1 170 ? 3.441 -17.781 -3.064 1 98.75 170 TYR B CA 1
ATOM 4004 C C . TYR B 1 170 ? 3.627 -17.359 -1.609 1 98.75 170 TYR B C 1
ATOM 4006 O O . TYR B 1 170 ? 3.941 -16.203 -1.32 1 98.75 170 TYR B O 1
ATOM 4014 N N . TYR B 1 171 ? 3.488 -18.312 -0.621 1 98.62 171 TYR B N 1
ATOM 4015 C CA . TYR B 1 171 ? 3.576 -18.031 0.807 1 98.62 171 TYR B CA 1
ATOM 4016 C C . TYR B 1 171 ? 4.988 -18.266 1.325 1 98.62 171 TYR B C 1
ATOM 4018 O O . TYR B 1 171 ? 5.285 -18 2.488 1 98.62 171 TYR B O 1
ATOM 4026 N N . VAL B 1 172 ? 5.863 -18.781 0.518 1 98.75 172 VAL B N 1
ATOM 4027 C CA . VAL B 1 172 ? 7.148 -19.297 0.977 1 98.75 172 VAL B CA 1
ATOM 4028 C C . VAL B 1 172 ? 8.219 -18.219 0.849 1 98.75 172 VAL B C 1
ATOM 4030 O O . VAL B 1 172 ? 8.32 -17.547 -0.186 1 98.75 172 VAL B O 1
ATOM 4033 N N . LYS B 1 173 ? 9.016 -18.109 1.882 1 98.25 173 LYS B N 1
ATOM 4034 C CA . LYS B 1 173 ? 10.102 -17.141 1.871 1 98.25 173 LYS B CA 1
ATOM 4035 C C . LYS B 1 173 ? 11.328 -17.703 1.155 1 98.25 173 LYS B C 1
ATOM 4037 O O . LYS B 1 173 ? 11.555 -18.906 1.152 1 98.25 173 LYS B O 1
ATOM 4042 N N . ARG B 1 174 ? 12.094 -16.828 0.578 1 97.12 174 ARG B N 1
ATOM 4043 C CA . ARG B 1 174 ? 13.32 -17.234 -0.101 1 97.12 174 ARG B CA 1
ATOM 4044 C C . ARG B 1 174 ? 14.234 -18.016 0.834 1 97.12 174 ARG B C 1
ATOM 4046 O O . ARG B 1 174 ? 14.828 -19.016 0.431 1 97.12 174 ARG B O 1
ATOM 4053 N N . SER B 1 175 ? 14.375 -17.562 2.092 1 97.12 175 SER B N 1
ATOM 4054 C CA . SER B 1 175 ? 15.203 -18.25 3.07 1 97.12 175 SER B CA 1
ATOM 4055 C C . SER B 1 175 ? 14.711 -19.672 3.299 1 97.12 175 SER B C 1
ATOM 4057 O O . SER B 1 175 ? 15.508 -20.594 3.473 1 97.12 175 SER B O 1
ATOM 4059 N N . GLU B 1 176 ? 13.43 -19.844 3.316 1 98.38 176 GLU B N 1
ATOM 4060 C CA . GLU B 1 176 ? 12.852 -21.172 3.494 1 98.38 176 GLU B CA 1
ATOM 4061 C C . GLU B 1 176 ? 13.141 -22.062 2.297 1 98.38 176 GLU B C 1
ATOM 4063 O O . GLU B 1 176 ? 13.336 -23.281 2.451 1 98.38 176 GLU B O 1
ATOM 4068 N N . ILE B 1 177 ? 13.148 -21.484 1.116 1 98.5 177 ILE B N 1
ATOM 4069 C CA . ILE B 1 177 ? 13.484 -22.219 -0.099 1 98.5 177 ILE B CA 1
ATOM 4070 C C . ILE B 1 177 ? 14.93 -22.703 -0.024 1 98.5 177 ILE B C 1
ATOM 4072 O O . ILE B 1 177 ? 15.203 -23.875 -0.294 1 98.5 177 ILE B O 1
ATOM 4076 N N . GLU B 1 178 ? 15.797 -21.859 0.377 1 97.62 178 GLU B N 1
ATOM 4077 C CA . GLU B 1 178 ? 17.203 -22.203 0.497 1 97.62 178 GLU B CA 1
ATOM 4078 C C . GLU B 1 178 ? 17.422 -23.297 1.549 1 97.62 178 GLU B C 1
ATOM 4080 O O . GLU B 1 178 ? 18.188 -24.234 1.335 1 97.62 178 GLU B O 1
ATOM 4085 N N . GLU B 1 179 ? 16.766 -23.109 2.645 1 98.38 179 GLU B N 1
ATOM 4086 C CA . GLU B 1 179 ? 16.859 -24.109 3.699 1 98.38 179 GLU B CA 1
ATOM 4087 C C . GLU B 1 179 ? 16.344 -25.469 3.223 1 98.38 179 GLU B C 1
ATOM 4089 O O . GLU B 1 179 ? 16.906 -26.5 3.553 1 98.38 179 GLU B O 1
ATOM 4094 N N . TYR B 1 180 ? 15.266 -25.406 2.523 1 98.56 180 TYR B N 1
ATOM 4095 C CA . TYR B 1 180 ? 14.688 -26.625 1.955 1 98.56 180 TYR B CA 1
ATOM 4096 C C . TYR B 1 180 ? 15.68 -27.328 1.035 1 98.56 180 TYR B C 1
ATOM 4098 O O . TYR B 1 180 ? 15.906 -28.531 1.153 1 98.56 180 TYR B O 1
ATOM 4106 N N . ALA B 1 181 ? 16.266 -26.578 0.114 1 98.19 181 ALA B N 1
ATOM 4107 C CA . ALA B 1 181 ? 17.219 -27.125 -0.856 1 98.19 181 ALA B CA 1
ATOM 4108 C C . ALA B 1 181 ? 18.406 -27.766 -0.157 1 98.19 181 ALA B C 1
ATOM 4110 O O . ALA B 1 181 ? 18.828 -28.875 -0.516 1 98.19 181 ALA B O 1
ATOM 4111 N N . LYS B 1 182 ? 18.906 -27.094 0.834 1 97.81 182 LYS B N 1
ATOM 4112 C CA . LYS B 1 182 ? 20.047 -27.594 1.592 1 97.81 182 LYS B CA 1
ATOM 4113 C C . LYS B 1 182 ? 19.672 -28.875 2.352 1 97.81 182 LYS B C 1
ATOM 4115 O O . LYS B 1 182 ? 20.422 -29.844 2.35 1 97.81 182 LYS B O 1
ATOM 4120 N N . PHE B 1 183 ? 18.578 -28.797 2.98 1 98 183 PHE B N 1
ATOM 4121 C CA . PHE B 1 183 ? 18.094 -29.938 3.77 1 98 183 PHE B CA 1
ATOM 4122 C C . PHE B 1 183 ? 17.938 -31.172 2.898 1 98 183 PHE B C 1
ATOM 4124 O O . PHE B 1 183 ? 18.281 -32.281 3.318 1 98 183 PHE B O 1
ATOM 4131 N N . LYS B 1 184 ? 17.453 -31 1.659 1 97.62 184 LYS B N 1
ATOM 4132 C CA . LYS B 1 184 ? 17.156 -32.094 0.754 1 97.62 184 LYS B CA 1
ATOM 4133 C C . LYS B 1 184 ? 18.375 -32.469 -0.083 1 97.62 184 LYS B C 1
ATOM 4135 O O . LYS B 1 184 ? 18.344 -33.438 -0.854 1 97.62 184 LYS B O 1
ATOM 4140 N N . GLY B 1 185 ? 19.438 -31.641 -0.005 1 97.06 185 GLY B N 1
ATOM 4141 C CA . GLY B 1 185 ? 20.641 -31.891 -0.792 1 97.06 185 GLY B CA 1
ATOM 4142 C C . GLY B 1 185 ? 20.422 -31.656 -2.277 1 97.06 185 GLY B C 1
ATOM 4143 O O . GLY B 1 185 ? 20.953 -32.406 -3.104 1 97.06 185 GLY B O 1
ATOM 4144 N N . LEU B 1 186 ? 19.672 -30.719 -2.623 1 97.25 186 LEU B N 1
ATOM 4145 C CA . LEU B 1 186 ? 19.391 -30.438 -4.027 1 97.25 186 LEU B CA 1
ATOM 4146 C C . LEU B 1 186 ? 20.531 -29.625 -4.652 1 97.25 186 LEU B C 1
ATOM 4148 O O . LEU B 1 186 ? 21.188 -28.844 -3.965 1 97.25 186 LEU B O 1
ATOM 4152 N N . ARG B 1 187 ? 20.75 -29.797 -5.961 1 95.56 187 ARG B N 1
ATOM 4153 C CA . ARG B 1 187 ? 21.688 -29 -6.738 1 95.56 187 ARG B CA 1
ATOM 4154 C C . ARG B 1 187 ? 20.969 -27.984 -7.613 1 95.56 187 ARG B C 1
ATOM 4156 O O . ARG B 1 187 ? 19.859 -28.25 -8.102 1 95.56 187 ARG B O 1
ATOM 4163 N N . TRP B 1 188 ? 21.578 -26.844 -7.773 1 95 188 TRP B N 1
ATOM 4164 C CA . TRP B 1 188 ? 21 -25.812 -8.625 1 95 188 TRP B CA 1
ATOM 4165 C C . TRP B 1 188 ? 22.094 -24.938 -9.242 1 95 188 TRP B C 1
ATOM 4167 O O . TRP B 1 188 ? 23.266 -25.062 -8.883 1 95 188 TRP B O 1
ATOM 4177 N N . VAL B 1 189 ? 21.688 -24.156 -10.234 1 90.62 189 VAL B N 1
ATOM 4178 C CA . VAL B 1 189 ? 22.625 -23.234 -10.875 1 90.62 189 VAL B CA 1
ATOM 4179 C C . VAL B 1 189 ? 22.422 -21.828 -10.328 1 90.62 189 VAL B C 1
ATOM 4181 O O . VAL B 1 189 ? 21.297 -21.422 -10.031 1 90.62 189 VAL B O 1
ATOM 4184 N N . GLU B 1 190 ? 23.438 -21.094 -10.164 1 83.38 190 GLU B N 1
ATOM 4185 C CA . GLU B 1 190 ? 23.359 -19.719 -9.695 1 83.38 190 GLU B CA 1
ATOM 4186 C C . GLU B 1 190 ? 23.281 -18.734 -10.867 1 83.38 190 GLU B C 1
ATOM 4188 O O . GLU B 1 190 ? 23.969 -18.906 -11.867 1 83.38 190 GLU B O 1
ATOM 4193 N N . ASP B 1 191 ? 22.25 -17.922 -10.75 1 68.88 191 ASP B N 1
ATOM 4194 C CA . ASP B 1 191 ? 22.062 -16.922 -11.797 1 68.88 191 ASP B CA 1
ATOM 4195 C C . ASP B 1 191 ? 22.922 -15.688 -11.531 1 68.88 191 ASP B C 1
ATOM 4197 O O . ASP B 1 191 ? 22.672 -14.945 -10.578 1 68.88 191 ASP B O 1
ATOM 4201 N N . GLU B 1 192 ? 23.906 -15.391 -12.352 1 63.56 192 GLU B N 1
ATOM 4202 C CA . GLU B 1 192 ? 24.859 -14.289 -12.188 1 63.56 192 GLU B CA 1
ATOM 4203 C C . GLU B 1 192 ? 24.172 -12.938 -12.398 1 63.56 192 GLU B C 1
ATOM 4205 O O . GLU B 1 192 ? 24.656 -11.914 -11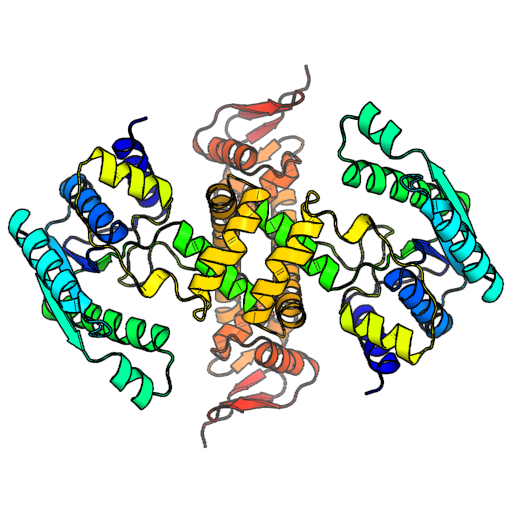.914 1 63.56 192 GLU B O 1
ATOM 4210 N N . THR B 1 193 ? 23.047 -12.812 -13.188 1 61.5 193 THR B N 1
ATOM 4211 C CA . THR B 1 193 ? 22.453 -11.531 -13.555 1 61.5 193 THR B CA 1
ATOM 4212 C C . THR B 1 193 ? 21.688 -10.938 -12.383 1 61.5 193 THR B C 1
ATOM 4214 O O . THR B 1 193 ? 21.281 -9.766 -12.422 1 61.5 193 THR B O 1
ATOM 4217 N N . ASN B 1 194 ? 21.703 -11.586 -11.328 1 64.62 194 ASN B N 1
ATOM 4218 C CA . ASN B 1 194 ? 20.891 -11.227 -10.172 1 64.62 194 ASN B CA 1
ATOM 4219 C C . ASN B 1 194 ? 21.438 -10 -9.453 1 64.62 194 ASN B C 1
ATOM 4221 O O . ASN B 1 194 ? 20.734 -9.352 -8.68 1 64.62 194 ASN B O 1
ATOM 4225 N N . TYR B 1 195 ? 22.562 -9.539 -9.938 1 65.88 195 TYR B N 1
ATOM 4226 C CA . TYR B 1 195 ? 23.156 -8.516 -9.102 1 65.88 195 TYR B CA 1
ATOM 4227 C C . TYR B 1 195 ? 23.281 -7.195 -9.852 1 65.88 195 TYR B C 1
ATOM 4229 O O . TYR B 1 195 ? 23.875 -6.238 -9.352 1 65.88 195 TYR B O 1
ATOM 4237 N N . GLU B 1 196 ? 22.688 -7.098 -11.016 1 71.44 196 GLU B N 1
ATOM 4238 C CA . GLU B 1 196 ? 22.734 -5.84 -11.758 1 71.44 196 GLU B CA 1
ATOM 4239 C C . GLU B 1 196 ? 21.719 -4.84 -11.227 1 71.44 196 GLU B C 1
ATOM 4241 O O . GLU B 1 196 ? 20.531 -4.902 -11.594 1 71.44 196 GLU B O 1
ATOM 4246 N N . VAL B 1 197 ? 22.156 -3.865 -10.57 1 71.75 197 VAL B N 1
ATOM 4247 C CA . VAL B 1 197 ? 21.266 -2.947 -9.852 1 71.75 197 VAL B CA 1
ATOM 4248 C C . VAL B 1 197 ? 20.672 -1.936 -10.828 1 71.75 197 VAL B C 1
ATOM 4250 O O . VAL B 1 197 ? 19.781 -1.158 -10.453 1 71.75 197 VAL B O 1
ATOM 4253 N N . SER B 1 198 ? 21.125 -1.99 -12.016 1 76.75 198 SER B N 1
ATOM 4254 C CA . SER B 1 198 ? 20.516 -1.126 -13.016 1 76.75 198 SER B CA 1
ATOM 4255 C C . SER B 1 198 ? 19.078 -1.56 -13.312 1 76.75 198 SER B C 1
ATOM 4257 O O . SER B 1 198 ? 18.297 -0.775 -13.836 1 76.75 198 SER B O 1
ATOM 4259 N N . ILE B 1 199 ? 18.781 -2.762 -12.914 1 81.5 199 ILE B N 1
ATOM 4260 C CA . ILE B 1 199 ? 17.422 -3.283 -13.055 1 81.5 199 ILE B CA 1
ATOM 4261 C C . ILE B 1 199 ? 16.609 -2.93 -11.812 1 81.5 199 ILE B C 1
ATOM 4263 O O . ILE B 1 199 ? 17.016 -3.248 -10.688 1 81.5 199 ILE B O 1
ATOM 4267 N N . PRO B 1 200 ? 15.531 -2.297 -11.945 1 89.31 200 PRO B N 1
ATOM 4268 C CA . PRO B 1 200 ? 14.75 -1.789 -10.82 1 89.31 200 PRO B CA 1
ATOM 4269 C C . PRO B 1 200 ? 14.438 -2.869 -9.781 1 89.31 200 PRO B C 1
ATOM 4271 O O . PRO B 1 200 ? 14.562 -2.631 -8.578 1 89.31 200 PRO B O 1
ATOM 4274 N N . ARG B 1 201 ? 14.141 -4 -10.227 1 88.25 201 ARG B N 1
ATOM 4275 C CA . ARG B 1 201 ? 13.812 -5.078 -9.305 1 88.25 201 ARG B CA 1
ATOM 4276 C C . ARG B 1 201 ? 15.023 -5.469 -8.461 1 88.25 201 ARG B C 1
ATOM 4278 O O . ARG B 1 201 ? 14.891 -5.789 -7.281 1 88.25 201 ARG B O 1
ATOM 4285 N N . ASN B 1 202 ? 16.125 -5.484 -9.102 1 90.19 202 ASN B N 1
ATOM 4286 C CA . ASN B 1 202 ? 17.359 -5.809 -8.391 1 90.19 202 ASN B CA 1
ATOM 4287 C C . ASN B 1 202 ? 17.719 -4.73 -7.367 1 90.19 202 ASN B C 1
ATOM 4289 O O . ASN B 1 202 ? 18.234 -5.039 -6.289 1 90.19 202 ASN B O 1
ATOM 4293 N N . ARG B 1 203 ? 17.438 -3.547 -7.773 1 93.44 203 ARG B N 1
ATOM 4294 C CA . ARG B 1 203 ? 17.688 -2.449 -6.844 1 93.44 203 ARG B CA 1
ATOM 4295 C C . ARG B 1 203 ? 16.812 -2.586 -5.594 1 93.44 203 ARG B C 1
ATOM 4297 O O . ARG B 1 203 ? 17.312 -2.424 -4.473 1 93.44 203 ARG B O 1
ATOM 4304 N N . ILE B 1 204 ? 15.625 -2.898 -5.766 1 96.38 204 ILE B N 1
ATOM 4305 C CA . ILE B 1 204 ? 14.719 -3.111 -4.648 1 96.38 204 ILE B CA 1
ATOM 4306 C C . ILE B 1 204 ? 15.227 -4.262 -3.783 1 96.38 204 ILE B C 1
ATOM 4308 O O . ILE B 1 204 ? 15.32 -4.137 -2.561 1 96.38 204 ILE B O 1
ATOM 4312 N N . ARG B 1 205 ? 15.602 -5.254 -4.418 1 94.31 205 ARG B N 1
ATOM 4313 C CA . ARG B 1 205 ? 16.016 -6.477 -3.736 1 94.31 205 ARG B CA 1
ATOM 4314 C C . ARG B 1 205 ? 17.281 -6.25 -2.916 1 94.31 205 ARG B C 1
ATOM 4316 O O . ARG B 1 205 ? 17.359 -6.676 -1.761 1 94.31 205 ARG B O 1
ATOM 4323 N N . HIS B 1 206 ? 18.172 -5.492 -3.465 1 94.75 206 HIS B N 1
ATOM 4324 C CA . HIS B 1 206 ? 19.516 -5.477 -2.879 1 94.75 206 HIS B CA 1
ATOM 4325 C C . HIS B 1 206 ? 19.75 -4.199 -2.084 1 94.75 206 HIS B C 1
ATOM 4327 O O . HIS B 1 206 ? 20.609 -4.156 -1.207 1 94.75 206 HIS B O 1
ATOM 4333 N N . ARG B 1 207 ? 18.953 -3.17 -2.361 1 96 207 ARG B N 1
ATOM 4334 C CA . ARG B 1 207 ? 19.25 -1.888 -1.732 1 96 207 ARG B CA 1
ATOM 4335 C C . ARG B 1 207 ? 18.094 -1.432 -0.847 1 96 207 ARG B C 1
ATOM 4337 O O . ARG B 1 207 ? 18.297 -0.743 0.153 1 96 207 ARG B O 1
ATOM 4344 N N . VAL B 1 208 ? 16.938 -1.789 -1.119 1 97.81 208 VAL B N 1
ATOM 4345 C CA . VAL B 1 208 ? 15.766 -1.276 -0.408 1 97.81 208 VAL B CA 1
ATOM 4346 C C . VAL B 1 208 ? 15.344 -2.27 0.67 1 97.81 208 VAL B C 1
ATOM 4348 O O . VAL B 1 208 ? 15.273 -1.922 1.852 1 97.81 208 VAL B O 1
ATOM 4351 N N . ILE B 1 209 ? 15.148 -3.5 0.31 1 97.75 209 ILE B N 1
ATOM 4352 C CA . ILE B 1 209 ? 14.562 -4.512 1.186 1 97.75 209 ILE B CA 1
ATOM 4353 C C . ILE B 1 209 ? 15.484 -4.742 2.387 1 97.75 209 ILE B C 1
ATOM 4355 O O . ILE B 1 209 ? 15.016 -4.805 3.527 1 97.75 209 ILE B O 1
ATOM 4359 N N . PRO B 1 210 ? 16.844 -4.785 2.162 1 97.19 210 PRO B N 1
ATOM 4360 C CA . PRO B 1 210 ? 17.719 -4.965 3.332 1 97.19 210 PRO B CA 1
ATOM 4361 C C . PRO B 1 210 ? 17.562 -3.846 4.359 1 97.19 210 PRO B C 1
ATOM 4363 O O . PRO B 1 210 ? 17.609 -4.098 5.566 1 97.19 210 PRO B O 1
ATOM 4366 N N . GLU B 1 211 ? 17.344 -2.65 3.908 1 97.06 211 GLU B N 1
ATOM 4367 C CA . GLU B 1 211 ? 17.156 -1.526 4.82 1 97.06 211 GLU B CA 1
ATOM 4368 C C . GLU B 1 211 ? 15.82 -1.64 5.559 1 97.06 211 GLU B C 1
ATOM 4370 O O . GLU B 1 211 ? 15.734 -1.338 6.75 1 97.06 211 GLU B O 1
ATOM 4375 N N . LEU B 1 212 ? 14.797 -2.092 4.887 1 97.69 212 LEU B N 1
ATOM 4376 C CA . LEU B 1 212 ? 13.492 -2.285 5.512 1 97.69 212 LEU B CA 1
ATOM 4377 C C . LEU B 1 212 ? 13.547 -3.408 6.543 1 97.69 212 LEU B C 1
ATOM 4379 O O . LEU B 1 212 ? 12.906 -3.324 7.59 1 97.69 212 LEU B O 1
ATOM 4383 N N . LYS B 1 213 ? 14.32 -4.395 6.277 1 97.38 213 LYS B N 1
ATOM 4384 C CA . LYS B 1 213 ? 14.43 -5.539 7.184 1 97.38 213 LYS B CA 1
ATOM 4385 C C . LYS B 1 213 ? 15.148 -5.152 8.469 1 97.38 213 LYS B C 1
ATOM 4387 O O . LYS B 1 213 ? 14.984 -5.809 9.5 1 97.38 213 LYS B O 1
ATOM 4392 N N . ARG B 1 214 ? 15.984 -4.133 8.414 1 95.69 214 ARG B N 1
ATOM 4393 C CA . ARG B 1 214 ? 16.609 -3.615 9.625 1 95.69 214 ARG B CA 1
ATOM 4394 C C . ARG B 1 214 ? 15.578 -2.986 10.555 1 95.69 214 ARG B C 1
ATOM 4396 O O . ARG B 1 214 ? 15.789 -2.906 11.766 1 95.69 214 ARG B O 1
ATOM 4403 N N . ILE B 1 215 ? 14.5 -2.557 9.961 1 94.62 215 ILE B N 1
ATOM 4404 C CA . ILE B 1 215 ? 13.398 -1.987 10.727 1 94.62 215 ILE B CA 1
ATOM 4405 C C . ILE B 1 215 ? 12.492 -3.105 11.227 1 94.62 215 ILE B C 1
ATOM 4407 O O . ILE B 1 215 ? 12.062 -3.096 12.383 1 94.62 215 ILE B O 1
ATOM 4411 N N . ASN B 1 216 ? 12.172 -4.016 10.391 1 96.25 216 ASN B N 1
ATOM 4412 C CA . ASN B 1 216 ? 11.32 -5.16 10.688 1 96.25 216 ASN B CA 1
ATOM 4413 C C . ASN B 1 216 ? 11.883 -6.449 10.094 1 96.25 216 ASN B C 1
ATOM 4415 O O . ASN B 1 216 ? 11.672 -6.734 8.914 1 96.25 216 ASN B O 1
ATOM 4419 N N . GLU B 1 217 ? 12.391 -7.297 10.93 1 96 217 GLU B N 1
ATOM 4420 C CA . GLU B 1 217 ? 13 -8.539 10.477 1 96 217 GLU B CA 1
ATOM 4421 C C . GLU B 1 217 ? 11.961 -9.484 9.891 1 96 217 GLU B C 1
ATOM 4423 O O . GLU B 1 217 ? 12.297 -10.391 9.125 1 96 217 GLU B O 1
ATOM 4428 N N . ASN B 1 218 ? 10.719 -9.289 10.242 1 96 218 ASN B N 1
ATOM 4429 C CA . ASN B 1 218 ? 9.625 -10.133 9.766 1 96 218 ASN B CA 1
ATOM 4430 C C . ASN B 1 218 ? 8.867 -9.477 8.617 1 96 218 ASN B C 1
ATOM 4432 O O . ASN B 1 218 ? 7.66 -9.664 8.477 1 96 218 ASN B O 1
ATOM 4436 N N . LEU B 1 219 ? 9.578 -8.734 7.805 1 97.44 219 LEU B N 1
ATOM 4437 C CA . LEU B 1 219 ? 9.008 -7.91 6.746 1 97.44 219 LEU B CA 1
ATOM 4438 C C . LEU B 1 219 ? 8.117 -8.742 5.828 1 97.44 219 LEU B C 1
ATOM 4440 O O . LEU B 1 219 ? 6.984 -8.359 5.539 1 97.44 219 LEU B O 1
ATOM 4444 N N . GLU B 1 220 ? 8.57 -9.922 5.387 1 97.56 220 GLU B N 1
ATOM 4445 C CA . GLU B 1 220 ? 7.812 -10.742 4.453 1 97.56 220 GLU B CA 1
ATOM 4446 C C . GLU B 1 220 ? 6.496 -11.211 5.07 1 97.56 220 GLU B C 1
ATOM 4448 O O . GLU B 1 220 ? 5.453 -11.172 4.418 1 97.56 220 GLU B O 1
ATOM 4453 N N . ASP B 1 221 ? 6.566 -11.625 6.305 1 96 221 ASP B N 1
ATOM 4454 C CA . ASP B 1 221 ? 5.375 -12.125 6.977 1 96 221 ASP B CA 1
ATOM 4455 C C . ASP B 1 221 ? 4.344 -11.008 7.164 1 96 221 ASP B C 1
ATOM 4457 O O . ASP B 1 221 ? 3.148 -11.219 6.945 1 96 221 ASP B O 1
ATOM 4461 N N . THR B 1 222 ? 4.777 -9.875 7.59 1 95.38 222 THR B N 1
ATOM 4462 C CA . THR B 1 222 ? 3.885 -8.734 7.781 1 95.38 222 THR B CA 1
ATOM 4463 C C . THR B 1 222 ? 3.291 -8.281 6.449 1 95.38 222 THR B C 1
ATOM 4465 O O . THR B 1 222 ? 2.113 -7.926 6.379 1 95.38 222 THR B O 1
ATOM 4468 N N . PHE B 1 223 ? 4.145 -8.352 5.484 1 97 223 PHE B N 1
ATOM 4469 C CA . PHE B 1 223 ? 3.699 -7.98 4.145 1 97 223 PHE B CA 1
ATOM 4470 C C . PHE B 1 223 ? 2.613 -8.93 3.656 1 97 223 PHE B C 1
ATOM 4472 O O . PHE B 1 223 ? 1.618 -8.5 3.07 1 97 223 PHE B O 1
ATOM 4479 N N . LEU B 1 224 ? 2.836 -10.195 3.883 1 97.19 224 LEU B N 1
ATOM 4480 C CA . LEU B 1 224 ? 1.855 -11.18 3.447 1 97.19 224 LEU B CA 1
ATOM 4481 C C . LEU B 1 224 ? 0.5 -10.93 4.098 1 97.19 224 LEU B C 1
ATOM 4483 O O . LEU B 1 224 ? -0.539 -11.047 3.445 1 97.19 224 LEU B O 1
ATOM 4487 N N . LYS B 1 225 ? 0.488 -10.586 5.371 1 95.69 225 LYS B N 1
ATOM 4488 C CA . LYS B 1 225 ? -0.753 -10.258 6.062 1 95.69 225 LYS B CA 1
ATOM 4489 C C . LYS B 1 225 ? -1.43 -9.047 5.426 1 95.69 225 LYS B C 1
ATOM 4491 O O . LYS B 1 225 ? -2.65 -9.031 5.246 1 95.69 225 LYS B O 1
ATOM 4496 N N . MET B 1 226 ? -0.623 -8.062 5.105 1 95.75 226 MET B N 1
ATOM 4497 C CA . MET B 1 226 ? -1.143 -6.871 4.438 1 95.75 226 MET B CA 1
ATOM 4498 C C . MET B 1 226 ? -1.8 -7.234 3.111 1 95.75 226 MET B C 1
ATOM 4500 O O . MET B 1 226 ? -2.906 -6.777 2.816 1 95.75 226 MET B O 1
ATOM 4504 N N . VAL B 1 227 ? -1.096 -8.047 2.375 1 96.56 227 VAL B N 1
ATOM 4505 C CA . VAL B 1 227 ? -1.589 -8.445 1.06 1 96.56 227 VAL B CA 1
ATOM 4506 C C . VAL B 1 227 ? -2.92 -9.18 1.203 1 96.56 227 VAL B C 1
ATOM 4508 O O . VAL B 1 227 ? -3.844 -8.961 0.416 1 96.56 227 VAL B O 1
ATOM 4511 N N . LYS B 1 228 ? -3.023 -10.055 2.186 1 96 228 LYS B N 1
ATOM 4512 C CA . LYS B 1 228 ? -4.266 -10.781 2.414 1 96 228 LYS B CA 1
ATOM 4513 C C . LYS B 1 228 ? -5.422 -9.82 2.699 1 96 228 LYS B C 1
ATOM 4515 O O . LYS B 1 228 ? -6.527 -10.008 2.189 1 96 228 LYS B O 1
ATOM 4520 N N . VAL B 1 229 ? -5.164 -8.789 3.428 1 96.38 229 VAL B N 1
ATOM 4521 C CA . VAL B 1 229 ? -6.18 -7.793 3.752 1 96.38 229 VAL B CA 1
ATOM 4522 C C . VAL B 1 229 ? -6.555 -7.008 2.498 1 96.38 229 VAL B C 1
ATOM 4524 O O . VAL B 1 229 ? -7.734 -6.871 2.172 1 96.38 229 VAL B O 1
ATOM 4527 N N . LEU B 1 230 ? -5.566 -6.555 1.813 1 96.94 230 LEU B N 1
ATOM 4528 C CA . LEU B 1 230 ? -5.793 -5.715 0.641 1 96.94 230 LEU B CA 1
ATOM 4529 C C . LEU B 1 230 ? -6.531 -6.488 -0.447 1 96.94 230 LEU B C 1
ATOM 4531 O O . LEU B 1 230 ? -7.367 -5.93 -1.155 1 96.94 230 LEU B O 1
ATOM 4535 N N . ARG B 1 231 ? -6.18 -7.727 -0.591 1 96.75 231 ARG B N 1
ATOM 4536 C CA . ARG B 1 231 ? -6.836 -8.539 -1.609 1 96.75 231 ARG B CA 1
ATOM 4537 C C . ARG B 1 231 ? -8.328 -8.672 -1.329 1 96.75 231 ARG B C 1
ATOM 4539 O O . ARG B 1 231 ? -9.148 -8.57 -2.244 1 96.75 231 ARG B O 1
ATOM 4546 N N . ALA B 1 232 ? -8.648 -8.938 -0.098 1 96.94 232 ALA B N 1
ATOM 4547 C CA . ALA B 1 232 ? -10.062 -9.031 0.271 1 96.94 232 ALA B CA 1
ATOM 4548 C C . ALA B 1 232 ? -10.789 -7.715 0.001 1 96.94 232 ALA B C 1
ATOM 4550 O O . ALA B 1 232 ? -11.922 -7.711 -0.474 1 96.94 232 ALA B O 1
ATOM 4551 N N . GLU B 1 233 ? -10.172 -6.629 0.312 1 97.62 233 GLU B N 1
ATOM 4552 C CA . GLU B 1 233 ? -10.766 -5.316 0.089 1 97.62 233 GLU B CA 1
ATOM 4553 C C . GLU B 1 233 ? -10.914 -5.023 -1.401 1 97.62 233 GLU B C 1
ATOM 4555 O O . GLU B 1 233 ? -11.938 -4.5 -1.838 1 97.62 233 GLU B O 1
ATOM 4560 N N . ARG B 1 234 ? -9.898 -5.363 -2.139 1 97.06 234 ARG B N 1
ATOM 4561 C CA . ARG B 1 234 ? -9.953 -5.195 -3.588 1 97.06 234 ARG B CA 1
ATOM 4562 C C . ARG B 1 234 ? -11.094 -6.008 -4.191 1 97.06 234 ARG B C 1
ATOM 4564 O O . ARG B 1 234 ? -11.805 -5.527 -5.074 1 97.06 234 ARG B O 1
ATOM 4571 N N . GLU B 1 235 ? -11.234 -7.199 -3.729 1 97.12 235 GLU B N 1
ATOM 4572 C CA . GLU B 1 235 ? -12.305 -8.062 -4.23 1 97.12 235 GLU B CA 1
ATOM 4573 C C . GLU B 1 235 ? -13.68 -7.445 -3.967 1 97.12 235 GLU B C 1
ATOM 4575 O O . GLU B 1 235 ? -14.539 -7.441 -4.848 1 97.12 235 GLU B O 1
ATOM 4580 N N . PHE B 1 236 ? -13.898 -6.945 -2.812 1 98.25 236 PHE B N 1
ATOM 4581 C CA . PHE B 1 236 ? -15.164 -6.301 -2.475 1 98.25 236 PHE B CA 1
ATOM 4582 C C . PHE B 1 236 ? -15.398 -5.082 -3.355 1 98.25 236 PHE B C 1
ATOM 4584 O O . PHE B 1 236 ? -16.5 -4.906 -3.893 1 98.25 236 PHE B O 1
ATOM 4591 N N . LEU B 1 237 ? -14.391 -4.262 -3.504 1 98.38 237 LEU B N 1
ATOM 4592 C CA . LEU B 1 237 ? -14.492 -3.055 -4.316 1 98.38 237 LEU B CA 1
ATOM 4593 C C . LEU B 1 237 ? -14.82 -3.402 -5.766 1 98.38 237 LEU B C 1
ATOM 4595 O O . LEU B 1 237 ? -15.664 -2.752 -6.387 1 98.38 237 LEU B O 1
ATOM 4599 N N . GLU B 1 238 ? -14.156 -4.422 -6.238 1 97.31 238 GLU B N 1
ATOM 4600 C CA . GLU B 1 238 ? -14.383 -4.836 -7.621 1 97.31 238 GLU B CA 1
ATOM 4601 C C . GLU B 1 238 ? -15.805 -5.355 -7.816 1 97.31 238 GLU B C 1
ATOM 4603 O O . GLU B 1 238 ? -16.422 -5.098 -8.852 1 97.31 238 GLU B O 1
ATOM 4608 N N . GLU B 1 239 ? -16.25 -6.109 -6.863 1 98 239 GLU B N 1
ATOM 4609 C CA . GLU B 1 239 ? -17.609 -6.621 -6.934 1 98 239 GLU B CA 1
ATOM 4610 C C . GLU B 1 239 ? -18.625 -5.484 -6.949 1 98 239 GLU B C 1
ATOM 4612 O O . GLU B 1 239 ? -19.562 -5.492 -7.75 1 98 239 GLU B O 1
ATOM 4617 N N . GLU B 1 240 ? -18.469 -4.535 -6.094 1 98.19 240 GLU B N 1
ATOM 4618 C CA . GLU B 1 240 ? -19.359 -3.385 -6.035 1 98.19 240 GLU B CA 1
ATOM 4619 C C . GLU B 1 240 ? -19.281 -2.557 -7.312 1 98.19 240 GLU B C 1
ATOM 4621 O O . GLU B 1 240 ? -20.297 -2.066 -7.809 1 98.19 240 GLU B O 1
ATOM 4626 N N . ALA B 1 241 ? -18.109 -2.412 -7.797 1 98.06 241 ALA B N 1
ATOM 4627 C CA . ALA B 1 241 ? -17.906 -1.657 -9.031 1 98.06 241 ALA B CA 1
ATOM 4628 C C . ALA B 1 241 ? -18.578 -2.357 -10.211 1 98.06 241 ALA B C 1
ATOM 4630 O O . ALA B 1 241 ? -19.141 -1.705 -11.094 1 98.06 241 ALA B O 1
ATOM 4631 N N . GLN B 1 242 ? -18.422 -3.658 -10.234 1 98.12 242 GLN B N 1
ATOM 4632 C CA . GLN B 1 242 ? -19.016 -4.43 -11.312 1 98.12 242 GLN B CA 1
ATOM 4633 C C . GLN B 1 242 ? -20.547 -4.301 -11.297 1 98.12 242 GLN B C 1
ATOM 4635 O O . GLN B 1 242 ? -21.172 -4.184 -12.352 1 98.12 242 GLN B O 1
ATOM 4640 N N . LYS B 1 243 ? -21.109 -4.418 -10.117 1 98.25 243 LYS B N 1
ATOM 4641 C CA . LYS B 1 243 ? -22.547 -4.211 -9.977 1 98.25 243 LYS B CA 1
ATOM 4642 C C . LYS B 1 243 ? -22.953 -2.838 -10.516 1 98.25 243 LYS B C 1
ATOM 4644 O O . LYS B 1 243 ? -23.922 -2.725 -11.281 1 98.25 243 LYS B O 1
ATOM 4649 N N . LEU B 1 244 ? -22.266 -1.834 -10.141 1 98.25 244 LEU B N 1
ATOM 4650 C CA . LEU B 1 244 ? -22.562 -0.471 -10.57 1 98.25 244 LEU B CA 1
ATOM 4651 C C . LEU B 1 244 ? -22.375 -0.326 -12.078 1 98.25 244 LEU B C 1
ATOM 4653 O O . LEU B 1 244 ? -23.156 0.347 -12.742 1 98.25 244 LEU B O 1
ATOM 4657 N N . TYR B 1 245 ? -21.344 -0.904 -12.555 1 98.25 245 TYR B N 1
ATOM 4658 C CA . TYR B 1 245 ? -21.031 -0.846 -13.984 1 98.25 245 TYR B CA 1
ATOM 4659 C C . TYR B 1 245 ? -22.203 -1.378 -14.805 1 98.25 245 TYR B C 1
ATOM 4661 O O . TYR B 1 245 ? -22.594 -0.768 -15.805 1 98.25 245 TYR B O 1
ATOM 4669 N N . LYS B 1 246 ? -22.766 -2.48 -14.383 1 98 246 LYS B N 1
ATOM 4670 C CA . LYS B 1 246 ? -23.906 -3.084 -15.07 1 98 246 LYS B CA 1
ATOM 4671 C C . LYS B 1 246 ? -25.125 -2.18 -15 1 98 246 LYS B C 1
ATOM 4673 O O . LYS B 1 246 ? -25.938 -2.146 -15.93 1 98 246 LYS B O 1
ATOM 4678 N N . GLU B 1 247 ? -25.203 -1.507 -13.984 1 97.56 247 GLU B N 1
ATOM 4679 C CA . GLU B 1 247 ? -26.344 -0.629 -13.758 1 97.56 247 GLU B CA 1
ATOM 4680 C C . GLU B 1 247 ? -26.25 0.629 -14.617 1 97.56 247 GLU B C 1
ATOM 4682 O O . GLU B 1 247 ? -27.266 1.136 -15.102 1 97.56 247 GLU B O 1
ATOM 4687 N N . VAL B 1 248 ? -25.078 1.118 -14.789 1 97.81 248 VAL B N 1
ATOM 4688 C CA . VAL B 1 248 ? -24.953 2.465 -15.344 1 97.81 248 VAL B CA 1
ATOM 4689 C C . VAL B 1 248 ? -24.547 2.389 -16.812 1 97.81 248 VAL B C 1
ATOM 4691 O O . VAL B 1 248 ? -24.656 3.375 -17.547 1 97.81 248 VAL B O 1
ATOM 4694 N N . LYS B 1 249 ? -23.984 1.321 -17.188 1 97.44 249 LYS B N 1
ATOM 4695 C CA . LYS B 1 249 ? -23.531 1.199 -18.578 1 97.44 249 LYS B CA 1
ATOM 4696 C C . LYS B 1 249 ? -24.703 0.885 -19.516 1 97.44 249 LYS B C 1
ATOM 4698 O O . LYS B 1 249 ? -25.5 -0.014 -19.234 1 97.44 249 LYS B O 1
ATOM 4703 N N . LYS B 1 250 ? -24.828 1.567 -20.578 1 95 250 LYS B N 1
ATOM 4704 C CA . LYS B 1 250 ? -25.781 1.329 -21.656 1 95 250 LYS B CA 1
ATOM 4705 C C . LYS B 1 250 ? -25.109 1.495 -23.016 1 95 250 LYS B C 1
ATOM 4707 O O . LYS B 1 250 ? -24.891 2.619 -23.484 1 95 250 LYS B O 1
ATOM 4712 N N . GLY B 1 251 ? -24.828 0.319 -23.641 1 92.75 251 GLY B N 1
ATOM 4713 C CA . GLY B 1 251 ? -24.062 0.398 -24.891 1 92.75 251 GLY B CA 1
ATOM 4714 C C . GLY B 1 251 ? -22.672 0.968 -24.703 1 92.75 251 GLY B C 1
ATOM 4715 O O . GLY B 1 251 ? -21.891 0.469 -23.891 1 92.75 251 GLY B O 1
ATOM 4716 N N . ASN B 1 252 ? -22.422 2.076 -25.422 1 93.38 252 ASN B N 1
ATOM 4717 C CA . ASN B 1 252 ? -21.109 2.707 -25.344 1 93.38 252 ASN B CA 1
ATOM 4718 C C . ASN B 1 252 ? -21.141 3.979 -24.5 1 93.38 252 ASN B C 1
ATOM 4720 O O . ASN B 1 252 ? -20.328 4.883 -24.703 1 93.38 252 ASN B O 1
ATOM 4724 N N . CYS B 1 253 ? -22.156 3.918 -23.609 1 96.62 253 CYS B N 1
ATOM 4725 C CA . CYS B 1 253 ? -22.328 5.109 -22.797 1 96.62 253 CYS B CA 1
ATOM 4726 C C . CYS B 1 253 ? -22.438 4.746 -21.328 1 96.62 253 CYS B C 1
ATOM 4728 O O . CYS B 1 253 ? -22.688 3.59 -20.984 1 96.62 253 CYS B O 1
ATOM 4730 N N . LEU B 1 254 ? -22.203 5.723 -20.438 1 97.44 254 LEU B N 1
ATOM 4731 C CA . LEU B 1 254 ? -22.438 5.629 -19 1 97.44 254 LEU B CA 1
ATOM 4732 C C . LEU B 1 254 ? -23.516 6.617 -18.547 1 97.44 254 LEU B C 1
ATOM 4734 O O . LEU B 1 254 ? -23.547 7.754 -19.031 1 97.44 254 LEU B O 1
ATOM 4738 N N . ASP B 1 255 ? -24.375 6.211 -17.703 1 97.31 255 ASP B N 1
ATOM 4739 C CA . ASP B 1 255 ? -25.375 7.094 -17.094 1 97.31 255 ASP B CA 1
ATOM 4740 C C . ASP B 1 255 ? -24.719 8.047 -16.094 1 97.31 255 ASP B C 1
ATOM 4742 O O . ASP B 1 255 ? -24.391 7.648 -14.969 1 97.31 255 ASP B O 1
ATOM 4746 N N . VAL B 1 256 ? -24.625 9.32 -16.469 1 96.44 256 VAL B N 1
ATOM 4747 C CA . VAL B 1 256 ? -23.875 10.305 -15.695 1 96.44 256 VAL B CA 1
ATOM 4748 C C . VAL B 1 256 ? -24.562 10.547 -14.352 1 96.44 256 VAL B C 1
ATOM 4750 O O . VAL B 1 256 ? -23.906 10.594 -13.312 1 96.44 256 VAL B O 1
ATOM 4753 N N . LYS B 1 257 ? -25.781 10.75 -14.289 1 95.25 257 LYS B N 1
ATOM 4754 C CA . LYS B 1 257 ? -26.531 11.055 -13.078 1 95.25 257 LYS B CA 1
ATOM 4755 C C . LYS B 1 257 ? -26.359 9.953 -12.039 1 95.25 257 LYS B C 1
ATOM 4757 O O . LYS B 1 257 ? -26.094 10.234 -10.867 1 95.25 257 LYS B O 1
ATOM 4762 N N . LYS B 1 258 ? -26.5 8.758 -12.492 1 96.44 258 LYS B N 1
ATOM 4763 C CA . LYS B 1 258 ? -26.391 7.621 -11.586 1 96.44 258 LYS B CA 1
ATOM 4764 C C . LYS B 1 258 ? -24.953 7.473 -11.07 1 96.44 258 LYS B C 1
ATOM 4766 O O . LYS B 1 258 ? -24.734 7.223 -9.883 1 96.44 258 LYS B O 1
ATOM 4771 N N . LEU B 1 259 ? -24.031 7.648 -11.945 1 97.5 259 LEU B N 1
ATOM 4772 C CA . LEU B 1 259 ? -22.641 7.449 -11.594 1 97.5 259 LEU B CA 1
ATOM 4773 C C . LEU B 1 259 ? -22.156 8.531 -10.625 1 97.5 259 LEU B C 1
ATOM 4775 O O . LEU B 1 259 ? -21.438 8.234 -9.664 1 97.5 259 LEU B O 1
ATOM 4779 N N . LYS B 1 260 ? -22.578 9.727 -10.836 1 95.25 260 LYS B N 1
ATOM 4780 C CA . LYS B 1 260 ? -22.125 10.875 -10.055 1 95.25 260 LYS B CA 1
ATOM 4781 C C . LYS B 1 260 ? -22.562 10.75 -8.594 1 95.25 260 LYS B C 1
ATOM 4783 O O . LYS B 1 260 ? -21.922 11.312 -7.699 1 95.25 260 LYS B O 1
ATOM 4788 N N . GLU B 1 261 ? -23.578 10.016 -8.32 1 95.62 261 GLU B N 1
ATOM 4789 C CA . GLU B 1 261 ? -24.125 9.883 -6.977 1 95.62 261 GLU B CA 1
ATOM 4790 C C . GLU B 1 261 ? -23.422 8.781 -6.191 1 95.62 261 GLU B C 1
ATOM 4792 O O . GLU B 1 261 ? -23.641 8.625 -4.988 1 95.62 261 GLU B O 1
ATOM 4797 N N . LYS B 1 262 ? -22.625 8.094 -6.84 1 97.69 262 LYS B N 1
ATOM 4798 C CA . LYS B 1 262 ? -21.953 6.973 -6.199 1 97.69 262 LYS B CA 1
ATOM 4799 C C . LYS B 1 262 ? -20.625 7.406 -5.586 1 97.69 262 LYS B C 1
ATOM 4801 O O . LYS B 1 262 ? -20.109 8.477 -5.91 1 97.69 262 LYS B O 1
ATOM 4806 N N . PRO B 1 263 ? -20.141 6.625 -4.613 1 97.62 263 PRO B N 1
ATOM 4807 C CA . PRO B 1 263 ? -18.859 6.961 -3.98 1 97.62 263 PRO B CA 1
ATOM 4808 C C . PRO B 1 263 ? -17.719 7.082 -4.984 1 97.62 263 PRO B C 1
ATOM 4810 O O . PRO B 1 263 ? -17.688 6.344 -5.973 1 97.62 263 PRO B O 1
ATOM 4813 N N . LEU B 1 264 ? -16.812 7.969 -4.668 1 97.5 264 LEU B N 1
ATOM 4814 C CA . LEU B 1 264 ? -15.68 8.305 -5.535 1 97.5 264 LEU B CA 1
ATOM 4815 C C . LEU B 1 264 ? -14.898 7.051 -5.922 1 97.5 264 LEU B C 1
ATOM 4817 O O . LEU B 1 264 ? -14.477 6.914 -7.07 1 97.5 264 LEU B O 1
ATOM 4821 N N . ALA B 1 265 ? -14.68 6.133 -4.969 1 97.88 265 ALA B N 1
ATOM 4822 C CA . ALA B 1 265 ? -13.945 4.898 -5.211 1 97.88 265 ALA B CA 1
ATOM 4823 C C . ALA B 1 265 ? -14.578 4.094 -6.344 1 97.88 265 ALA B C 1
ATOM 4825 O O . ALA B 1 265 ? -13.875 3.551 -7.199 1 97.88 265 ALA B O 1
ATOM 4826 N N . LEU B 1 266 ? -15.859 4.059 -6.34 1 98.44 266 LEU B N 1
ATOM 4827 C CA . LEU B 1 266 ? -16.578 3.281 -7.344 1 98.44 266 LEU B CA 1
ATOM 4828 C C . LEU B 1 266 ? -16.625 4.02 -8.68 1 98.44 266 LEU B C 1
ATOM 4830 O O . LEU B 1 266 ? -16.547 3.396 -9.742 1 98.44 266 LEU B O 1
ATOM 4834 N N . GLN B 1 267 ? -16.781 5.371 -8.609 1 98.06 267 GLN B N 1
ATOM 4835 C CA . GLN B 1 267 ? -16.703 6.152 -9.836 1 98.06 267 GLN B CA 1
ATOM 4836 C C . GLN B 1 267 ? -15.422 5.855 -10.602 1 98.06 267 GLN B C 1
ATOM 4838 O O . GLN B 1 267 ? -15.453 5.57 -11.805 1 98.06 267 GLN B O 1
ATOM 4843 N N . ARG B 1 268 ? -14.336 5.895 -9.906 1 97.62 268 ARG B N 1
ATOM 4844 C CA . ARG B 1 268 ? -13.031 5.691 -10.539 1 97.62 268 ARG B CA 1
ATOM 4845 C C . ARG B 1 268 ? -12.938 4.297 -11.148 1 97.62 268 ARG B C 1
ATOM 4847 O O . ARG B 1 268 ? -12.445 4.141 -12.273 1 97.62 268 ARG B O 1
ATOM 4854 N N . ARG B 1 269 ? -13.367 3.289 -10.414 1 97.5 269 ARG B N 1
ATOM 4855 C CA . ARG B 1 269 ? -13.25 1.912 -10.891 1 97.5 269 ARG B CA 1
ATOM 4856 C C . ARG B 1 269 ? -14.141 1.665 -12.094 1 97.5 269 ARG B C 1
ATOM 4858 O O . ARG B 1 269 ? -13.75 0.971 -13.039 1 97.5 269 ARG B O 1
ATOM 4865 N N . VAL B 1 270 ? -15.352 2.232 -12.078 1 97.94 270 VAL B N 1
ATOM 4866 C CA . VAL B 1 270 ? -16.281 2.086 -13.195 1 97.94 270 VAL B CA 1
ATOM 4867 C C . VAL B 1 270 ? -15.719 2.775 -14.438 1 97.94 270 VAL B C 1
ATOM 4869 O O . VAL B 1 270 ? -15.75 2.217 -15.531 1 97.94 270 VAL B O 1
ATOM 4872 N N . ILE B 1 271 ? -15.195 3.941 -14.258 1 97.19 271 ILE B N 1
ATOM 4873 C CA . ILE B 1 271 ? -14.617 4.699 -15.359 1 97.19 271 ILE B CA 1
ATOM 4874 C C . ILE B 1 271 ? -13.414 3.943 -15.93 1 97.19 271 ILE B C 1
ATOM 4876 O O . ILE B 1 271 ? -13.273 3.824 -17.156 1 97.19 271 ILE B O 1
ATOM 4880 N N . ARG B 1 272 ? -12.578 3.438 -15.109 1 95.69 272 ARG B N 1
ATOM 4881 C CA . ARG B 1 272 ? -11.422 2.66 -15.531 1 95.69 272 ARG B CA 1
ATOM 4882 C C . ARG B 1 272 ? -11.844 1.474 -16.391 1 95.69 272 ARG B C 1
ATOM 4884 O O . ARG B 1 272 ? -11.242 1.214 -17.438 1 95.69 272 ARG B O 1
ATOM 4891 N N . LYS B 1 273 ? -12.781 0.771 -15.883 1 95.25 273 LYS B N 1
ATOM 4892 C CA . LYS B 1 273 ? -13.289 -0.385 -16.609 1 95.25 273 LYS B CA 1
ATOM 4893 C C . LYS B 1 273 ? -13.867 0.027 -17.969 1 95.25 273 LYS B C 1
ATOM 4895 O O . LYS B 1 273 ? -13.633 -0.64 -18.984 1 95.25 273 LYS B O 1
ATOM 4900 N N . PHE B 1 274 ? -14.578 1.119 -17.984 1 95.94 274 PHE B N 1
ATOM 4901 C CA . PHE B 1 274 ? -15.266 1.594 -19.172 1 95.94 274 PHE B CA 1
ATOM 4902 C C . PHE B 1 274 ? -14.273 2.01 -20.25 1 95.94 274 PHE B C 1
ATOM 4904 O O . PHE B 1 274 ? -14.414 1.632 -21.406 1 95.94 274 PHE B O 1
ATOM 4911 N N . ILE B 1 275 ? -13.266 2.736 -19.812 1 94.56 275 ILE B N 1
ATOM 4912 C CA . ILE B 1 275 ? -12.359 3.289 -20.812 1 94.56 275 ILE B CA 1
ATOM 4913 C C . ILE B 1 275 ? -11.195 2.326 -21.047 1 94.56 275 ILE B C 1
ATOM 4915 O O . ILE B 1 275 ? -10.398 2.52 -21.969 1 94.56 275 ILE B O 1
ATOM 4919 N N . GLY B 1 276 ? -11.047 1.301 -20.203 1 91.38 276 GLY B N 1
ATOM 4920 C CA . GLY B 1 276 ? -9.977 0.324 -20.359 1 91.38 276 GLY B CA 1
ATOM 4921 C C . GLY B 1 276 ? -8.602 0.902 -20.109 1 91.38 276 GLY B C 1
ATOM 4922 O O . GLY B 1 276 ? -7.633 0.542 -20.781 1 91.38 276 GLY B O 1
ATOM 4923 N N . GLU B 1 277 ? -8.531 1.987 -19.281 1 86.94 277 GLU B N 1
ATOM 4924 C CA . GLU B 1 277 ? -7.293 2.682 -18.938 1 86.94 277 GLU B CA 1
ATOM 4925 C C . GLU B 1 277 ? -7.121 2.785 -17.422 1 86.94 277 GLU B C 1
ATOM 4927 O O . GLU B 1 277 ? -8.078 3.086 -16.703 1 86.94 277 GLU B O 1
ATOM 4932 N N . LYS B 1 278 ? -5.891 2.549 -17.062 1 86.44 278 LYS B N 1
ATOM 4933 C CA . LYS B 1 278 ? -5.625 2.584 -15.633 1 86.44 278 LYS B CA 1
ATOM 4934 C C . LYS B 1 278 ? -4.922 3.881 -15.234 1 86.44 278 LYS B C 1
ATOM 4936 O O . LYS B 1 278 ? -4.676 4.121 -14.055 1 86.44 278 LYS B O 1
ATOM 4941 N N . ASP B 1 279 ? -4.695 4.727 -16.188 1 88.5 279 ASP B N 1
ATOM 4942 C CA . ASP B 1 279 ? -3.98 5.969 -15.93 1 88.5 279 ASP B CA 1
ATOM 4943 C C . ASP B 1 279 ? -4.805 6.902 -15.047 1 88.5 279 ASP B C 1
ATOM 4945 O O . ASP B 1 279 ? -5.945 7.234 -15.375 1 88.5 279 ASP B O 1
ATOM 4949 N N . TYR B 1 280 ? -4.211 7.328 -14 1 92.62 280 TYR B N 1
ATOM 4950 C CA . TYR B 1 280 ? -4.895 8.164 -13.023 1 92.62 280 TYR B CA 1
ATOM 4951 C C . TYR B 1 280 ? -5.402 9.453 -13.656 1 92.62 280 TYR B C 1
ATOM 4953 O O . TYR B 1 280 ? -6.547 9.852 -13.438 1 92.62 280 TYR B O 1
ATOM 4961 N N . GLU B 1 281 ? -4.527 10.086 -14.422 1 92.19 281 GLU B N 1
ATOM 4962 C CA . GLU B 1 281 ? -4.879 11.375 -15.016 1 92.19 281 GLU B CA 1
ATOM 4963 C C . GLU B 1 281 ? -6.043 11.227 -16 1 92.19 281 GLU B C 1
ATOM 4965 O O . GLU B 1 281 ? -6.93 12.078 -16.047 1 92.19 281 GLU B O 1
ATOM 4970 N N . LYS B 1 282 ? -6.004 10.211 -16.797 1 93.31 282 LYS B N 1
ATOM 4971 C CA . LYS B 1 282 ? -7.074 9.977 -17.766 1 93.31 282 LYS B CA 1
ATOM 4972 C C . LYS B 1 282 ? -8.398 9.688 -17.062 1 93.31 282 LYS B C 1
ATOM 4974 O O . LYS B 1 282 ? -9.445 10.195 -17.469 1 93.31 282 LYS B O 1
ATOM 4979 N N . VAL B 1 283 ? -8.305 8.938 -16 1 95.06 283 VAL B N 1
ATOM 4980 C CA . VAL B 1 283 ? -9.5 8.617 -15.234 1 95.06 283 VAL B CA 1
ATOM 4981 C C . VAL B 1 283 ? -10.094 9.891 -14.633 1 95.06 283 VAL B C 1
ATOM 4983 O O . VAL B 1 283 ? -11.305 10.109 -14.695 1 95.06 283 VAL B O 1
ATOM 4986 N N . GLU B 1 284 ? -9.219 10.734 -14.078 1 95.19 284 GLU B N 1
ATOM 4987 C CA . GLU B 1 284 ? -9.695 11.961 -13.445 1 95.19 284 GLU B CA 1
ATOM 4988 C C . GLU B 1 284 ? -10.258 12.938 -14.477 1 95.19 284 GLU B C 1
ATOM 4990 O O . GLU B 1 284 ? -11.203 13.672 -14.188 1 95.19 284 GLU B O 1
ATOM 4995 N N . LEU B 1 285 ? -9.656 12.914 -15.617 1 94.12 285 LEU B N 1
ATOM 4996 C CA . LEU B 1 285 ? -10.18 13.75 -16.688 1 94.12 285 LEU B CA 1
ATOM 4997 C C . LEU B 1 285 ? -11.594 13.32 -17.078 1 94.12 285 LEU B C 1
ATOM 4999 O O . LEU B 1 285 ? -12.477 14.172 -17.234 1 94.12 285 LEU B O 1
ATOM 5003 N N . VAL B 1 286 ? -11.773 12.07 -17.234 1 95 286 VAL B N 1
ATOM 5004 C CA . VAL B 1 286 ? -13.094 11.547 -17.578 1 95 286 VAL B CA 1
ATOM 5005 C C . VAL B 1 286 ? -14.078 11.844 -16.453 1 95 286 VAL B C 1
ATOM 5007 O O . VAL B 1 286 ? -15.227 12.211 -16.688 1 95 286 VAL B O 1
ATOM 5010 N N . ARG B 1 287 ? -13.648 11.648 -15.258 1 95.5 287 ARG B N 1
ATOM 5011 C CA . ARG B 1 287 ? -14.484 11.922 -14.102 1 95.5 287 ARG B CA 1
ATOM 5012 C C . ARG B 1 287 ? -14.938 13.375 -14.078 1 95.5 287 ARG B C 1
ATOM 5014 O O . ARG B 1 287 ? -16.078 13.672 -13.688 1 95.5 287 ARG B O 1
ATOM 5021 N N . SER B 1 288 ? -14.047 14.273 -14.422 1 94.31 288 SER B N 1
ATOM 5022 C CA . SER B 1 288 ? -14.375 15.688 -14.43 1 94.31 288 SER B CA 1
ATOM 5023 C C . SER B 1 288 ? -15.516 15.992 -15.398 1 94.31 288 SER B C 1
ATOM 5025 O O . SER B 1 288 ? -16.25 16.969 -15.219 1 94.31 288 SER B O 1
ATOM 5027 N N . LEU B 1 289 ? -15.656 15.164 -16.422 1 94 289 LEU B N 1
ATOM 5028 C CA . LEU B 1 289 ? -16.734 15.344 -17.391 1 94 289 LEU B CA 1
ATOM 5029 C C . LEU B 1 289 ? -18.094 15.086 -16.75 1 94 289 LEU B C 1
ATOM 5031 O O . LEU B 1 289 ? -19.109 15.562 -17.25 1 94 289 LEU B O 1
ATOM 5035 N N . LEU B 1 290 ? -18.078 14.32 -15.719 1 92.94 290 LEU B N 1
ATOM 5036 C CA . LEU B 1 290 ? -19.328 14.031 -15.031 1 92.94 290 LEU B CA 1
ATOM 5037 C C . LEU B 1 290 ? -19.953 15.305 -14.477 1 92.94 290 LEU B C 1
ATOM 5039 O O . LEU B 1 290 ? -21.172 15.414 -14.367 1 92.94 290 LEU B O 1
ATOM 5043 N N . GLU B 1 291 ? -19.203 16.25 -14.133 1 88.75 291 GLU B N 1
ATOM 5044 C CA . GLU B 1 291 ? -19.688 17.484 -13.539 1 88.75 291 GLU B CA 1
ATOM 5045 C C . GLU B 1 291 ? -19.734 18.609 -14.57 1 88.75 291 GLU B C 1
ATOM 5047 O O . GLU B 1 291 ? -20.734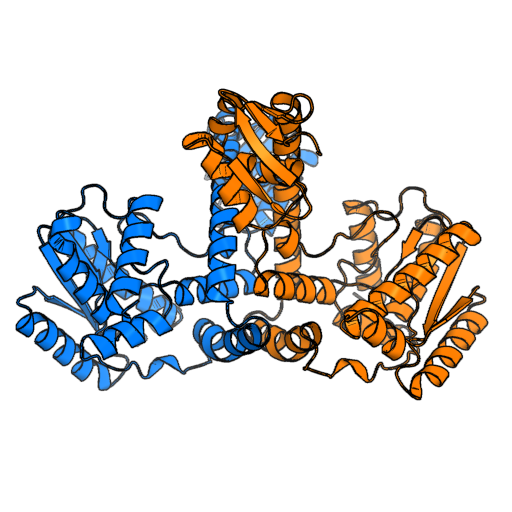 19.297 -14.703 1 88.75 291 GLU B O 1
ATOM 5052 N N . LYS B 1 292 ? -18.641 18.766 -15.305 1 87.81 292 LYS B N 1
ATOM 5053 C CA . LYS B 1 292 ? -18.453 19.969 -16.109 1 87.81 292 LYS B CA 1
ATOM 5054 C C . LYS B 1 292 ? -18.953 19.75 -17.547 1 87.81 292 LYS B C 1
ATOM 5056 O O . LYS B 1 292 ? -19.203 20.703 -18.281 1 87.81 292 LYS B O 1
ATOM 5061 N N . GLY B 1 293 ? -19.141 18.531 -17.906 1 89.31 293 GLY B N 1
ATOM 5062 C CA . GLY B 1 293 ? -19.422 18.25 -19.297 1 89.31 293 GLY B CA 1
ATOM 5063 C C . GLY B 1 293 ? -18.234 18.453 -20.203 1 89.31 293 GLY B C 1
ATOM 5064 O O . GLY B 1 293 ? -17.109 18.641 -19.734 1 89.31 293 GLY B O 1
ATOM 5065 N N . GLY B 1 294 ? -18.516 18.156 -21.531 1 91.81 294 GLY B N 1
ATOM 5066 C CA . GLY B 1 294 ? -17.438 18.344 -22.5 1 91.81 294 GLY B CA 1
ATOM 5067 C C . GLY B 1 294 ? -16.984 17.047 -23.141 1 91.81 294 GLY B C 1
ATOM 5068 O O . GLY B 1 294 ? -17.781 16.141 -23.359 1 91.81 294 GLY B O 1
ATOM 5069 N N . GLU B 1 295 ? -15.719 17.172 -23.594 1 92.75 295 GLU B N 1
ATOM 5070 C CA . GLU B 1 295 ? -15.164 16 -24.266 1 92.75 295 GLU B CA 1
ATOM 5071 C C . GLU B 1 295 ? -13.695 15.805 -23.906 1 92.75 295 GLU B C 1
ATOM 5073 O O . GLU B 1 295 ? -13.016 16.75 -23.5 1 92.75 295 GLU B O 1
ATOM 5078 N N . VAL B 1 296 ? -13.328 14.57 -23.938 1 92.31 296 VAL B N 1
ATOM 5079 C CA . VAL B 1 296 ? -11.93 14.258 -23.656 1 92.31 296 VAL B CA 1
ATOM 5080 C C . VAL B 1 296 ? -11.414 13.273 -24.703 1 92.31 296 VAL B C 1
ATOM 5082 O O . VAL B 1 296 ? -12.125 12.352 -25.109 1 92.31 296 VAL B O 1
ATOM 5085 N N . ASN B 1 297 ? -10.172 13.531 -25.141 1 91 297 ASN B N 1
ATOM 5086 C CA . ASN B 1 297 ? -9.461 12.609 -26.016 1 91 297 ASN B CA 1
ATOM 5087 C C . ASN B 1 297 ? -8.516 11.703 -25.234 1 91 297 ASN B C 1
ATOM 5089 O O . ASN B 1 297 ? -7.527 12.164 -24.672 1 91 297 ASN B O 1
ATOM 5093 N N . LEU B 1 298 ? -8.734 10.414 -25.25 1 90.12 298 LEU B N 1
ATOM 5094 C CA . LEU B 1 298 ? -7.965 9.453 -24.453 1 90.12 298 LEU B CA 1
ATOM 5095 C C . LEU B 1 298 ? -6.828 8.867 -25.281 1 90.12 298 LEU B C 1
ATOM 5097 O O . LEU B 1 298 ? -6.066 8.031 -24.797 1 90.12 298 LEU B O 1
ATOM 5101 N N . GLY B 1 299 ? -6.734 9.266 -26.484 1 84 299 GLY B N 1
ATOM 5102 C CA . GLY B 1 299 ? -5.711 8.734 -27.375 1 84 299 GLY B CA 1
ATOM 5103 C C . GLY B 1 299 ? -6.176 7.523 -28.156 1 84 299 GLY B C 1
ATOM 5104 O O . GLY B 1 299 ? -7.199 6.918 -27.828 1 84 299 GLY B O 1
ATOM 5105 N N . LYS B 1 300 ? -5.441 7.129 -29.203 1 81.69 300 LYS B N 1
ATOM 5106 C CA . LYS B 1 300 ? -5.688 5.969 -30.062 1 81.69 300 LYS B CA 1
ATOM 5107 C C . LYS B 1 300 ? -7.086 6.02 -30.672 1 81.69 300 LYS B C 1
ATOM 5109 O O . LYS B 1 300 ? -7.781 5.004 -30.734 1 81.69 300 LYS B O 1
ATOM 5114 N N . GLY B 1 301 ? -7.613 7.242 -30.859 1 79.69 301 GLY B N 1
ATOM 5115 C CA . GLY B 1 301 ? -8.891 7.434 -31.531 1 79.69 301 GLY B CA 1
ATOM 5116 C C . GLY B 1 301 ? -10.078 7.355 -30.578 1 79.69 301 GLY B C 1
ATOM 5117 O O . GLY B 1 301 ? -11.227 7.445 -31.016 1 79.69 301 GLY B O 1
ATOM 5118 N N . LYS B 1 302 ? -9.805 7.191 -29.312 1 87.44 302 LYS B N 1
ATOM 5119 C CA . LYS B 1 302 ? -10.891 7.098 -28.328 1 87.44 302 LYS B CA 1
ATOM 5120 C C . LYS B 1 302 ? -11.25 8.477 -27.781 1 87.44 302 LYS B C 1
ATOM 5122 O O . LYS B 1 302 ? -10.414 9.133 -27.156 1 87.44 302 LYS B O 1
ATOM 5127 N N . VAL B 1 303 ? -12.445 8.898 -28.141 1 92.19 303 VAL B N 1
ATOM 5128 C CA . VAL B 1 303 ? -12.938 10.18 -27.641 1 92.19 303 VAL B CA 1
ATOM 5129 C C . VAL B 1 303 ? -14.227 9.977 -26.844 1 92.19 303 VAL B C 1
ATOM 5131 O O . VAL B 1 303 ? -15.133 9.266 -27.297 1 92.19 303 VAL B O 1
ATOM 5134 N N . LEU B 1 304 ? -14.258 10.523 -25.688 1 94 304 LEU B N 1
ATOM 5135 C CA . LEU B 1 304 ? -15.445 10.477 -24.844 1 94 304 LEU B CA 1
ATOM 5136 C C . LEU B 1 304 ? -16.125 11.844 -24.766 1 94 304 LEU B C 1
ATOM 5138 O O . LEU B 1 304 ? -15.445 12.867 -24.609 1 94 304 LEU B O 1
ATOM 5142 N N . LYS B 1 305 ? -17.438 11.82 -24.891 1 93.44 305 LYS B N 1
ATOM 5143 C CA . LYS B 1 305 ? -18.188 13.07 -24.875 1 93.44 305 LYS B CA 1
ATOM 5144 C C . LYS B 1 305 ? -19.422 12.953 -23.984 1 93.44 305 LYS B C 1
ATOM 5146 O O . LYS B 1 305 ? -20.109 11.93 -24 1 93.44 305 LYS B O 1
ATOM 5151 N N . ARG B 1 306 ? -19.609 13.977 -23.25 1 93.31 306 ARG B N 1
ATOM 5152 C CA . ARG B 1 306 ? -20.828 14.07 -22.453 1 93.31 306 ARG B CA 1
ATOM 5153 C C . ARG B 1 306 ? -21.984 14.625 -23.281 1 93.31 306 ARG B C 1
ATOM 5155 O O . ARG B 1 306 ? -21.891 15.719 -23.844 1 93.31 306 ARG B O 1
ATOM 5162 N N . LYS B 1 307 ? -22.938 13.898 -23.422 1 86.56 307 LYS B N 1
ATOM 5163 C CA . LYS B 1 307 ? -24.172 14.297 -24.094 1 86.56 307 LYS B CA 1
ATOM 5164 C C . LYS B 1 307 ? -25.359 14.258 -23.125 1 86.56 307 LYS B C 1
ATOM 5166 O O . LYS B 1 307 ? -26.094 13.266 -23.062 1 86.56 307 LYS B O 1
ATOM 5171 N N . GLU B 1 308 ? -25.469 15.406 -22.453 1 86.38 308 GLU B N 1
ATOM 5172 C CA . GLU B 1 308 ? -26.516 15.516 -21.438 1 86.38 308 GLU B CA 1
ATOM 5173 C C . GLU B 1 308 ? -26.281 14.531 -20.297 1 86.38 308 GLU B C 1
ATOM 5175 O O . GLU B 1 308 ? -25.25 14.594 -19.609 1 86.38 308 GLU B O 1
ATOM 5180 N N . ARG B 1 309 ? -27.109 13.492 -20.359 1 90.56 309 ARG B N 1
ATOM 5181 C CA . ARG B 1 309 ? -27.031 12.594 -19.203 1 90.56 309 ARG B CA 1
ATOM 5182 C C . ARG B 1 309 ? -26.109 11.406 -19.484 1 90.56 309 ARG B C 1
ATOM 5184 O O . ARG B 1 309 ? -25.859 10.578 -18.609 1 90.56 309 ARG B O 1
ATOM 5191 N N . TRP B 1 310 ? -25.578 11.445 -20.656 1 92.88 310 TRP B N 1
ATOM 5192 C CA . TRP B 1 310 ? -24.797 10.273 -21.047 1 92.88 310 TRP B CA 1
ATOM 5193 C C . TRP B 1 310 ? -23.359 10.648 -21.359 1 92.88 310 TRP B C 1
ATOM 5195 O O . TRP B 1 310 ? -23.094 11.695 -21.953 1 92.88 310 TRP B O 1
ATOM 5205 N N . LEU B 1 311 ? -22.484 9.844 -20.875 1 95.44 311 LEU B N 1
ATOM 5206 C CA . LEU B 1 311 ? -21.078 9.891 -21.266 1 95.44 311 LEU B CA 1
ATOM 5207 C C . LEU B 1 311 ? -20.766 8.781 -22.266 1 95.44 311 LEU B C 1
ATOM 5209 O O . LEU B 1 311 ? -20.734 7.605 -21.906 1 95.44 311 LEU B O 1
ATOM 5213 N N . CYS B 1 312 ? -20.469 9.141 -23.5 1 94.75 312 CYS B N 1
ATOM 5214 C CA . CYS B 1 312 ? -20.391 8.148 -24.562 1 94.75 312 CYS B CA 1
ATOM 5215 C C . CYS B 1 312 ? -19.078 8.25 -25.328 1 94.75 312 CYS B C 1
ATOM 5217 O O . CYS B 1 312 ? -18.516 9.336 -25.453 1 94.75 312 CYS B O 1
ATOM 5219 N N . PHE B 1 313 ? -18.641 7.078 -25.828 1 92.88 313 PHE B N 1
ATOM 5220 C CA . PHE B 1 313 ? -17.562 7.086 -26.797 1 92.88 313 PHE B CA 1
ATOM 5221 C C . PHE B 1 313 ? -18.031 7.633 -28.141 1 92.88 313 PHE B C 1
ATOM 5223 O O . PHE B 1 313 ? -19.141 7.336 -28.578 1 92.88 313 PHE B O 1
ATOM 5230 N N . SER B 1 314 ? -17.219 8.516 -28.688 1 83.06 314 SER B N 1
ATOM 5231 C CA . SER B 1 314 ? -17.547 8.992 -30.016 1 83.06 314 SER B CA 1
ATOM 5232 C C . SER B 1 314 ? -17.375 7.895 -31.062 1 83.06 314 SER B C 1
ATOM 5234 O O . SER B 1 314 ? -16.469 7.066 -30.953 1 83.06 314 SER B O 1
ATOM 5236 N N . PRO B 1 315 ? -18.391 7.723 -31.969 1 67.38 315 PRO B N 1
ATOM 5237 C CA . PRO B 1 315 ? -18.266 6.727 -33.031 1 67.38 315 PRO B CA 1
ATOM 5238 C C . PRO B 1 315 ? -16.938 6.805 -33.781 1 67.38 315 PRO B C 1
ATOM 5240 O O . PRO B 1 315 ? -16.344 7.883 -33.875 1 67.38 315 PRO B O 1
ATOM 5243 N N . GLU B 1 316 ? -16.156 5.777 -33.875 1 53.84 316 GLU B N 1
ATOM 5244 C CA . GLU B 1 316 ? -14.992 5.75 -34.75 1 53.84 316 GLU B CA 1
ATOM 5245 C C . GLU B 1 316 ? -15.305 6.387 -36.125 1 53.84 316 GLU B C 1
ATOM 5247 O O . GLU B 1 316 ? -16.359 6.121 -36.688 1 53.84 316 GLU B O 1
ATOM 5252 N N . VAL B 1 317 ? -14.75 7.469 -36.375 1 41.75 317 VAL B N 1
ATOM 5253 C CA . VAL B 1 317 ? -14.844 7.879 -37.75 1 41.75 317 VAL B CA 1
ATOM 5254 C C . VAL B 1 317 ? -14.219 6.809 -38.656 1 41.75 317 VAL B C 1
ATOM 5256 O O . VAL B 1 317 ? -13.18 6.234 -38.312 1 41.75 317 VAL B O 1
#

Organism: Aquifex aeolicus (strain VF5) (NCBI:txid224324)

InterPro domains:
  IPR011063 tRNA(Ile)-lysidine/2-thiocytidine synthase, N-terminal [PF01171] (27-207)
  IPR012094 tRNA(Ile)-lysidine synthase [MF_01161] (8-311)
  IPR012094 tRNA(Ile)-lysidine synthase [PTHR43033] (8-273)
  IPR012795 tRNA(Ile)-lysidine synthase, N-terminal [TIGR02432] (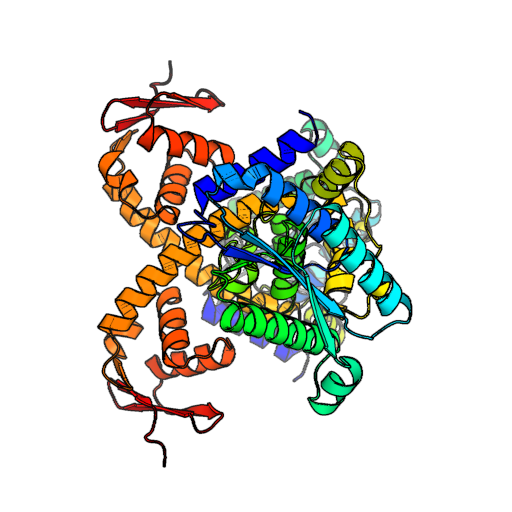26-210)
  IPR012795 tRNA(Ile)-lysidine synthase, N-terminal [cd01992] (26-210)
  IPR014729 Rossmann-like alpha/beta/alpha sandwich fold [G3DSA:3.40.50.620] (1-217)
  IPR054377 tRNA(Ile)-lysidine synthase-like, C-terminal domain [PF22132] (248-313)

pLDDT: mean 93.41, std 7.87, range [41.44, 98.81]

Sequence (634 aa):
MNPESRVIRKVLALQNDEKIFSGERRVLIAFSGGVDSVVLTDVLLKLKNYFSLKEVALAHFNHMLRESAERDEEFCKEFAKERNMKIFVGKEDVRAFAKENRMSLEEAGRFLRYKFLKEILESEGFDCIATAHHLNDLLETSLLFFTRGTGLDGLIGFLPKEEVIRRPLYYVKRSEIEEYAKFKGLRWVEDETNYEVSIPRNRIRHRVIPELKRINENLEDTFLKMVKVLRAEREFLEEEAQKLYKEVKKGNCLDVKKLKEKPLALQRRVIRKFIGEKDYEKVELVRSLLEKGGEVNLGKGKVLKRKERWLCFSPEVMNPESRVIRKVLALQNDEKIFSGERRVLIAFSGGVDSVVLTDVLLKLKNYFSLKEVALAHFNHMLRESAERDEEFCKEFAKERNMKIFVGKEDVRAFAKENRMSLEEAGRFLRYKFLKEILESEGFDCIATAHHLNDLLETSLLFFTRGTGLDGLIGFLPKEEVIRRPLYYVKRSEIEEYAKFKGLRWVEDETNYEVSIPRNRIRHRVIPELKRINENLEDTFLKMVKVLRAEREFLEEEAQKLYKEVKKGNCLDVKKLKEKPLALQRRVIRKFIGEKDYEKVELVRSLLEKGGEVNLGKGKVLKRKERWLCFSPEV

Solvent-accessible surface area (backbone atoms only — not comparable to full-atom values): 33507 Å² total; per-residue (Å²): 128,58,49,58,59,53,52,51,50,40,35,51,49,44,38,71,76,64,46,59,72,77,80,50,31,29,38,34,29,54,34,70,33,27,60,52,29,44,46,46,51,54,52,47,64,72,41,23,72,82,61,56,43,79,42,68,34,36,33,31,69,38,48,64,81,50,83,60,37,59,58,40,50,50,49,42,53,48,54,24,56,77,65,74,35,58,68,45,81,45,75,49,60,29,66,60,51,7,65,75,63,77,42,52,61,68,56,30,41,50,50,51,44,50,51,54,50,51,49,49,31,64,76,72,62,40,59,32,36,36,39,49,49,23,31,56,54,37,52,44,43,12,52,52,27,48,39,66,36,34,52,70,64,30,54,49,36,70,66,51,60,52,93,50,39,28,24,65,36,40,75,36,44,63,67,51,50,52,44,26,33,60,75,72,65,62,83,60,46,82,69,81,75,67,70,48,53,88,38,63,66,33,30,39,59,69,53,32,47,58,58,45,35,74,71,25,80,56,31,69,63,29,38,51,53,24,36,56,52,50,48,38,41,48,50,52,53,50,51,54,20,50,56,47,38,65,70,34,47,56,90,66,25,34,36,34,69,67,46,70,74,44,57,66,40,42,42,53,49,34,48,24,63,71,70,72,43,84,50,62,68,61,44,51,52,55,54,49,32,67,76,71,43,50,71,47,77,77,54,97,78,42,32,39,34,44,58,87,56,31,38,26,58,53,77,76,126,128,57,47,58,58,54,52,53,50,40,36,50,49,44,39,69,75,64,46,60,72,78,80,50,30,30,38,34,30,54,35,70,33,27,60,51,28,43,46,45,49,53,53,49,64,73,40,22,71,82,61,57,43,80,41,66,34,39,33,30,68,37,48,64,81,50,81,60,37,58,58,40,49,50,49,42,51,49,54,25,57,76,67,74,34,57,69,44,79,46,76,50,59,29,66,60,50,8,62,74,64,78,42,53,60,68,56,29,43,51,50,51,44,50,51,53,50,51,50,48,30,63,78,73,63,39,59,32,36,36,39,47,50,23,31,56,53,38,53,45,43,13,54,53,27,48,40,65,36,34,53,68,64,31,54,49,37,71,66,49,58,52,92,50,39,27,24,65,35,41,76,36,45,63,69,51,50,53,43,26,33,60,75,71,66,60,81,62,47,83,72,80,76,66,70,48,54,87,40,63,65,33,29,38,58,70,52,32,48,58,58,46,33,74,71,25,82,57,32,68,62,29,38,51,54,24,36,56,50,49,49,37,41,49,51,52,52,50,52,54,21,51,55,49,38,65,70,32,47,55,91,67,25,34,37,33,69,67,45,68,72,45,57,67,41,42,41,52,50,33,48,23,64,71,69,72,44,84,50,65,69,61,42,51,53,56,53,48,34,67,77,73,43,50,71,47,77,78,54,98,79,43,33,38,34,43,58,89,56,29,40,26,58,51,76,77,127

Foldseek 3Di:
DALQCVQLVLLVVCCVVPVQQDPFAFEEEAAQQALLSQLVQVSCVVCNVVSNHPAYAYEYEQQVPDPCSVVSVVSVVVSCVVVVHHYHYHYDPQVVQCVVVVHDSVVSVVVVSVVRVVVCCVVVVGQAYEYSDALLNQCLQLVLLVVVDDDLVSNLGDDCHDRRYHHSRHHPDPVSSVSNCVVVVHDGDDDPCLCPCVDVSSVCVPPPVVVVCVVPVCVSVVSVVVSVVSVVVVVVLLVVLVVQLVVQDDPQKGQLVSLVPDDPSSSLVSQCVSVVDDDPVVSVVLNVCSPPFAKDDPDPQWIWGDDPRIIGTDPRD/DALQCVQLVLLVVCCVVPVQQDPFAFEEEAAQQALLSQLVVVSCVVCNVVSNHPAYAYEYEQQVPDPCSVVSVVSVVVSCVVVVHHYHYHYDPQVVQCVVVVHDSVVSVVVVSVVRVVVCCVVVVGQAYEYSDALLNQCLQLVLLVVVDDDLVSNLGDDCHDRRYHHSRHHPDPVSSVSNCVSVVHDGDDDPCLCPCVDVSSVCVPPPVVVVCVVPVCVSVVSVVVSVVSVVVVVVLLVVLVVQLVVQDDPQKGQLVSLVPDDPSSSLVSQCVSVVDDDPVLSVVLVVCSPPFAKDDPDPQWIWGDDPRIIGTDPRD